Protein AF-A0A3L7WTZ1-F1 (afdb_monomer_lite)

pLDDT: mean 84.87, std 23.99, range [21.38, 98.88]

Secondary structure (DSSP, 8-state):
-------------------------------------------PPPPPPP------PPP----PPPPPPP--------PPPEE-TT-PEE----B-SSTTSPEE-STTEEEEEEEEE-TTEEEEEEETTTTEEEEEETTTEEEEE-TTT--EEEEE-HHHHHTTPEEEEEEE-TTS-EEEEEEEEETTEEEEEEEEEEEES--EEETTEEE--EEEEEEEEEEPPEE--SSTT---EEEEEE-TTSSEEEEEE--SSSSS----TTTTSTT----TTSSEEEEEETT--SEEE-SSHHHHGGGEEEE--S---EEEE-TTS-EEEEE---SSSPPBEEEEE-TT-B--TTTEETTEE-GGG-TT--GGG-TT--TTSHHHHTT-----TTPPPP-SPPPPPPEEEEESS-EEE-TTS-EEEHHHHT--EESB-TT--EEEEEE--TTS-TTTS-BTTBEEEEEEE---SS---S----EEEEEEEEEETTEEEEEEEEEEE--SSEEEEEEETTEEEEEE-STTEEEEEEEE--

Sequence (534 aa):
MRPIHRFVTSALCTASLLAACGSPAPVTSEPTSVPVEIAPTQTVAPAPVEPTAAPTAPAPTATAAPTAPSATTAPTATAAPVSDSTGTVIDTSPRQPVAGGPTLLDSRLALRYVASIPVNSIRIAYDATQKILLMLNMEQGLVRIDPITGIKDIVAAPAEILDGATASGLAVAANGTVYVSGNQTLGTMTKAVIRRGVPSGQATSVNKSYTWATYTWTTVASTVPYPRSDTPFDHLFNGIAISPDQQYIVVNSGSRTDHGEIESQNGTFPDLREIALTSRMFKLPANGTDIVLTNSEEGVAPYVYAKGFRNSYDPVFAPNGILFAGENGPDADLPDELNAIKPGLHYGFPWRFGTTDTPQRDPAYDPSTDGYLNPDFTAVQIGAYANDPSYPAAPTTFVDPISNYGPAAVQYRTIDGVAHDAANEGTSIASFTPHRSPLGLIFADQGFPASWQPSGANLHAFILSWGAAGGSLTDRGQDMLALELTPAGSSYTMTARQLVRGLRNPIDAASIDNRVYVLEFGDNVALWEITFQQ

Radius of gyration: 27.64 Å; chains: 1; bounding box: 82×93×82 Å

Structure (mmCIF, N/CA/C/O backbone):
data_AF-A0A3L7WTZ1-F1
#
_entry.id   AF-A0A3L7WTZ1-F1
#
loop_
_atom_site.group_PDB
_atom_site.id
_atom_site.type_symbol
_atom_site.label_atom_id
_atom_site.label_alt_id
_atom_site.label_comp_id
_atom_site.label_asym_id
_atom_site.label_entity_id
_atom_site.label_seq_id
_atom_site.pdbx_PDB_ins_code
_atom_site.Cartn_x
_atom_site.Cartn_y
_atom_site.Cartn_z
_atom_site.occupancy
_atom_site.B_iso_or_equiv
_atom_site.auth_seq_id
_atom_site.auth_comp_id
_atom_site.auth_asym_id
_atom_site.auth_atom_id
_atom_site.pdbx_PDB_model_num
ATOM 1 N N . MET A 1 1 ? -58.606 20.309 -27.832 1.00 49.44 1 MET A N 1
ATOM 2 C CA . MET A 1 1 ? -57.587 19.346 -28.304 1.00 49.44 1 MET A CA 1
ATOM 3 C C . MET A 1 1 ? -56.845 19.936 -29.492 1.00 49.44 1 MET A C 1
ATOM 5 O O . MET A 1 1 ? -57.370 19.933 -30.597 1.00 49.44 1 MET A O 1
ATOM 9 N N . ARG A 1 2 ? -55.677 20.523 -29.214 1.00 26.20 2 ARG A N 1
ATOM 10 C CA . ARG A 1 2 ? -54.544 20.863 -30.095 1.00 26.20 2 ARG A CA 1
ATOM 11 C C . ARG A 1 2 ? -53.441 21.494 -29.197 1.00 26.20 2 ARG A C 1
ATOM 13 O O . ARG A 1 2 ? -53.746 21.775 -28.038 1.00 26.20 2 ARG A O 1
ATOM 20 N N . PRO A 1 3 ? -52.187 21.584 -29.676 1.00 58.69 3 PRO A N 1
ATOM 21 C CA . PRO A 1 3 ? -50.925 21.474 -28.921 1.00 58.69 3 PRO A CA 1
ATOM 22 C C . PRO A 1 3 ? -50.491 22.807 -28.297 1.00 58.69 3 PRO A C 1
ATOM 24 O O . PRO A 1 3 ? -51.150 23.795 -28.581 1.00 58.69 3 PRO A O 1
ATOM 27 N N . ILE A 1 4 ? -49.380 22.863 -27.538 1.00 28.88 4 ILE A N 1
ATOM 28 C CA . ILE A 1 4 ? -48.593 24.097 -27.299 1.00 28.88 4 ILE A CA 1
ATOM 29 C C . ILE A 1 4 ? -47.170 23.775 -26.785 1.00 28.88 4 ILE A C 1
ATOM 31 O O . ILE A 1 4 ? -46.988 23.048 -25.811 1.00 28.88 4 ILE A O 1
ATOM 35 N N . HIS A 1 5 ? -46.183 24.383 -27.451 1.00 29.86 5 HIS A N 1
ATOM 36 C CA . HIS A 1 5 ? -44.819 24.675 -26.994 1.00 29.86 5 HIS A CA 1
ATOM 37 C C . HIS A 1 5 ? -44.796 25.743 -25.879 1.00 29.86 5 HIS A C 1
ATOM 39 O O . HIS A 1 5 ? -45.534 26.719 -25.946 1.00 29.86 5 HIS A O 1
ATOM 45 N N . ARG A 1 6 ? -43.831 25.670 -24.958 1.00 27.86 6 ARG A N 1
ATOM 46 C CA . ARG A 1 6 ? -43.231 26.814 -24.228 1.00 27.86 6 ARG A CA 1
ATOM 47 C C . ARG A 1 6 ? -41.730 26.487 -24.137 1.00 27.86 6 ARG A C 1
ATOM 49 O O . ARG A 1 6 ? -41.428 25.375 -23.733 1.00 27.86 6 ARG A O 1
ATOM 56 N N . PHE A 1 7 ? -40.723 27.230 -24.603 1.00 25.59 7 PHE A N 1
ATOM 57 C CA . PHE A 1 7 ? -40.464 28.663 -24.779 1.00 25.59 7 PHE A CA 1
ATOM 58 C C . PHE A 1 7 ? -40.492 29.463 -23.462 1.00 25.59 7 PHE A C 1
ATOM 60 O O . PHE A 1 7 ? -41.537 29.553 -22.823 1.00 25.59 7 PHE A O 1
ATOM 67 N N . VAL A 1 8 ? -39.336 30.067 -23.127 1.00 25.64 8 VAL A N 1
ATOM 68 C CA . VAL A 1 8 ? -39.105 31.521 -22.912 1.00 25.64 8 VAL A CA 1
ATOM 69 C C . VAL A 1 8 ? -38.145 31.830 -21.726 1.00 25.64 8 VAL A C 1
ATOM 71 O O . VAL A 1 8 ? -38.417 31.467 -20.587 1.00 25.64 8 VAL A O 1
ATOM 74 N N . THR A 1 9 ? -37.060 32.560 -22.075 1.00 25.80 9 THR A N 1
ATOM 75 C CA . THR A 1 9 ? -36.286 33.626 -21.359 1.00 25.80 9 THR A CA 1
ATOM 76 C C . THR A 1 9 ? -35.389 33.298 -20.157 1.00 25.80 9 THR A C 1
ATOM 78 O O . THR A 1 9 ? -35.811 32.592 -19.257 1.00 25.80 9 THR A O 1
ATOM 81 N N . SER A 1 10 ? -34.109 33.725 -20.104 1.00 23.14 10 SER A N 1
ATOM 82 C CA . SER A 1 10 ? -33.541 35.108 -20.066 1.00 23.14 10 SER A CA 1
ATOM 83 C C . SER A 1 10 ? -34.001 35.869 -18.806 1.00 23.14 10 SER A C 1
ATOM 85 O O . SER A 1 10 ? -35.170 35.784 -18.477 1.00 23.14 10 SER A O 1
ATOM 87 N N . ALA A 1 11 ? -33.254 36.681 -18.063 1.00 23.77 11 ALA A N 1
ATOM 88 C CA . ALA A 1 11 ? -32.082 37.500 -18.323 1.00 23.77 11 ALA A CA 1
ATOM 89 C C . ALA A 1 11 ? -31.725 38.264 -17.018 1.00 23.77 11 ALA A C 1
ATOM 91 O O . ALA A 1 11 ? -32.585 38.450 -16.165 1.00 23.77 11 ALA A O 1
ATOM 92 N N . LEU A 1 12 ? -30.499 38.799 -16.990 1.00 22.42 12 LEU A N 1
ATOM 93 C CA . LEU A 1 12 ? -30.073 40.088 -16.413 1.00 22.42 12 LEU A CA 1
ATOM 94 C C . LEU A 1 12 ? -30.056 40.360 -14.887 1.00 22.42 12 LEU A C 1
ATOM 96 O O . LEU A 1 12 ? -31.075 40.431 -14.215 1.00 22.42 12 LEU A O 1
ATOM 100 N N . CYS A 1 13 ? -28.835 40.711 -14.450 1.00 21.38 13 CYS A N 1
ATOM 101 C CA . CYS A 1 13 ? -28.416 41.945 -13.757 1.00 21.38 13 CYS A CA 1
ATOM 102 C C . CYS A 1 13 ? -29.237 42.508 -12.587 1.00 21.38 13 CYS A C 1
ATOM 104 O O . CYS A 1 13 ? -30.365 42.946 -12.767 1.00 21.38 13 CYS A O 1
ATOM 106 N N . THR A 1 14 ? -28.552 42.771 -11.466 1.00 23.52 14 THR A N 1
ATOM 107 C CA . THR A 1 14 ? -28.169 44.115 -10.935 1.00 23.52 14 THR A CA 1
ATOM 108 C C . THR A 1 14 ? -27.555 43.922 -9.532 1.00 23.52 14 THR A C 1
ATOM 110 O O . THR A 1 14 ? -28.071 43.146 -8.742 1.00 23.52 14 THR A O 1
ATOM 113 N N . ALA A 1 15 ? -26.303 44.321 -9.282 1.00 23.47 15 ALA A N 1
ATOM 114 C CA . ALA A 1 15 ? -25.777 45.659 -8.951 1.00 23.47 15 ALA A CA 1
ATOM 115 C C . ALA A 1 15 ? -25.927 46.058 -7.468 1.00 23.47 15 ALA A C 1
ATOM 117 O O . ALA A 1 15 ? -27.040 46.053 -6.954 1.00 23.47 15 ALA A O 1
ATOM 118 N N . SER A 1 16 ? -24.802 46.447 -6.838 1.00 25.44 16 SER A N 1
ATOM 119 C CA . SER A 1 16 ? -24.596 47.440 -5.747 1.00 25.44 16 SER A CA 1
ATOM 120 C C . SER A 1 16 ? -23.206 47.192 -5.110 1.00 25.44 16 SER A C 1
ATOM 122 O O . SER A 1 16 ? -22.874 46.034 -4.905 1.00 25.44 16 SER A O 1
ATOM 124 N N . LEU A 1 17 ? -22.326 48.138 -4.747 1.00 23.77 17 LEU A N 1
ATOM 125 C CA . LEU A 1 17 ? -22.310 49.607 -4.765 1.00 23.77 17 LEU A CA 1
ATOM 126 C C . LEU A 1 17 ? -20.851 50.109 -4.491 1.00 23.77 17 LEU A C 1
ATOM 128 O O . LEU A 1 17 ? -20.178 49.545 -3.636 1.00 23.77 17 LEU A O 1
ATOM 132 N N . LEU A 1 18 ? -20.422 51.143 -5.241 1.00 23.06 18 LEU A N 1
ATOM 133 C CA . LEU A 1 18 ? -19.559 52.337 -4.975 1.00 23.06 18 LEU A CA 1
ATOM 134 C C . LEU A 1 18 ? -18.528 52.377 -3.802 1.00 23.06 18 LEU A C 1
ATOM 136 O O . LEU A 1 18 ? -18.886 52.050 -2.680 1.00 23.06 18 LEU A O 1
ATOM 140 N N . ALA A 1 19 ? -17.239 52.761 -3.983 1.00 24.11 19 ALA A N 1
ATOM 141 C CA . ALA A 1 19 ? -16.576 54.060 -4.360 1.00 24.11 19 ALA A CA 1
ATOM 142 C C . ALA A 1 19 ? -15.978 54.765 -3.102 1.00 24.11 19 ALA A C 1
ATOM 144 O O . ALA A 1 19 ? -16.549 54.605 -2.035 1.00 24.11 19 ALA A O 1
ATOM 145 N N . ALA A 1 20 ? -14.914 55.587 -3.046 1.00 23.88 20 ALA A N 1
ATOM 146 C CA . ALA A 1 20 ? -13.837 56.130 -3.901 1.00 23.88 20 ALA A CA 1
ATOM 147 C C . ALA A 1 20 ? -12.825 56.867 -2.955 1.00 23.88 20 ALA A C 1
ATOM 149 O O . ALA A 1 20 ? -13.190 57.170 -1.821 1.00 23.88 20 ALA A O 1
ATOM 150 N N . CYS A 1 21 ? -11.539 57.071 -3.297 1.00 22.02 21 CYS A N 1
ATOM 151 C CA . CYS A 1 21 ? -10.862 58.355 -3.655 1.00 22.02 21 CYS A CA 1
ATOM 152 C C . CYS A 1 21 ? -9.386 58.261 -3.159 1.00 22.02 21 CYS A C 1
ATOM 154 O O . CYS A 1 21 ? -9.172 57.662 -2.114 1.00 22.02 21 CYS A O 1
ATOM 156 N N . GLY A 1 22 ? -8.316 58.799 -3.766 1.00 21.67 22 GLY A N 1
ATOM 157 C CA . GLY A 1 22 ? -8.131 59.681 -4.923 1.00 21.67 22 GLY A CA 1
ATOM 158 C C . GLY A 1 22 ? -6.638 59.797 -5.338 1.00 21.67 22 GLY A C 1
ATOM 159 O O . GLY A 1 22 ? -5.746 59.328 -4.637 1.00 21.67 22 GLY A O 1
ATOM 160 N N . SER A 1 23 ? -6.405 60.380 -6.520 1.00 26.86 23 SER A N 1
ATOM 161 C CA . SER A 1 23 ? -5.125 60.637 -7.240 1.00 26.86 23 SER A CA 1
ATOM 162 C C . SER A 1 23 ? -4.415 61.938 -6.736 1.00 26.86 23 SER A C 1
ATOM 164 O O . SER A 1 23 ? -5.012 62.551 -5.848 1.00 26.86 23 SER A O 1
ATOM 166 N N . PRO A 1 24 ? -3.247 62.456 -7.248 1.00 35.03 24 PRO A N 1
ATOM 167 C CA . PRO A 1 24 ? -2.656 62.327 -8.603 1.00 35.03 24 PRO A CA 1
ATOM 168 C C . PRO A 1 24 ? -1.103 62.230 -8.759 1.00 35.03 24 PRO A C 1
ATOM 170 O O . PRO A 1 24 ? -0.344 62.277 -7.799 1.00 35.03 24 PRO A O 1
ATOM 173 N N . ALA A 1 25 ? -0.686 62.057 -10.028 1.00 31.02 25 ALA A N 1
ATOM 174 C CA . ALA A 1 25 ? 0.671 61.937 -10.621 1.00 31.02 25 ALA A CA 1
ATOM 175 C C . ALA A 1 25 ? 1.498 63.267 -10.560 1.00 31.02 25 ALA A C 1
ATOM 177 O O . ALA A 1 25 ? 0.940 64.200 -9.974 1.00 31.02 25 ALA A O 1
ATOM 178 N N . PRO A 1 26 ? 2.725 63.475 -11.157 1.00 38.12 26 PRO A N 1
ATOM 179 C CA . PRO A 1 26 ? 3.095 63.161 -12.567 1.00 38.12 26 PRO A CA 1
ATOM 180 C C . PRO A 1 26 ? 4.617 62.952 -12.927 1.00 38.12 26 PRO A C 1
ATOM 182 O O . PRO A 1 26 ? 5.493 63.011 -12.073 1.00 38.12 26 PRO A O 1
ATOM 185 N N . VAL A 1 27 ? 4.890 62.816 -14.247 1.00 29.25 27 VAL A N 1
ATOM 186 C CA . VAL A 1 27 ? 6.053 63.338 -15.042 1.00 29.25 27 VAL A CA 1
ATOM 187 C C . VAL A 1 27 ? 7.174 62.381 -15.550 1.00 29.25 27 VAL A C 1
ATOM 189 O O . VAL A 1 27 ? 8.124 62.064 -14.850 1.00 29.25 27 VAL A O 1
ATOM 192 N N . THR A 1 28 ? 7.045 62.040 -16.849 1.00 28.52 28 THR A N 1
ATOM 193 C CA . THR A 1 28 ? 7.996 61.991 -18.007 1.00 28.52 28 THR A CA 1
ATOM 194 C C . THR A 1 28 ? 9.423 61.412 -17.921 1.00 28.52 28 THR A C 1
ATOM 196 O O . THR A 1 28 ? 10.258 61.909 -17.174 1.00 28.52 28 THR A O 1
ATOM 199 N N . SER A 1 29 ? 9.800 60.579 -18.906 1.00 29.56 29 SER A N 1
ATOM 200 C CA . SER A 1 29 ? 10.615 60.989 -20.082 1.00 29.56 29 SER A CA 1
ATOM 201 C C . SER A 1 29 ? 10.952 59.806 -21.016 1.00 29.56 29 SER A C 1
ATOM 203 O O . SER A 1 29 ? 11.426 58.768 -20.569 1.00 29.56 29 SER A O 1
ATOM 205 N N . GLU A 1 30 ? 10.715 59.986 -22.320 1.00 30.72 30 GLU A N 1
ATOM 206 C CA . GLU A 1 30 ? 11.383 59.250 -23.411 1.00 30.72 30 GLU A CA 1
ATOM 207 C C . GLU A 1 30 ? 12.696 59.958 -23.797 1.00 30.72 30 GLU A C 1
ATOM 209 O O . GLU A 1 30 ? 12.856 61.153 -23.517 1.00 30.72 30 GLU A O 1
ATOM 214 N N . PRO A 1 31 ? 13.589 59.269 -24.534 1.00 36.66 31 PRO A N 1
ATOM 215 C CA . PRO A 1 31 ? 13.962 59.835 -25.831 1.00 36.66 31 PRO A CA 1
ATOM 216 C C . PRO A 1 31 ? 14.060 58.832 -27.002 1.00 36.66 31 PRO A C 1
ATOM 218 O O . PRO A 1 31 ? 14.420 57.666 -26.872 1.00 36.66 31 PRO A O 1
ATOM 221 N N . THR A 1 32 ? 13.774 59.408 -28.167 1.00 30.03 32 THR A N 1
ATOM 222 C CA . THR A 1 32 ? 13.757 58.958 -29.570 1.00 30.03 32 THR A CA 1
ATOM 223 C C . THR A 1 32 ? 15.116 58.684 -30.238 1.00 30.03 32 THR A C 1
ATOM 225 O O . THR A 1 32 ? 16.094 59.354 -29.913 1.00 30.03 32 THR A O 1
ATOM 228 N N . SER A 1 33 ? 15.114 57.847 -31.296 1.00 30.22 33 SER A N 1
ATOM 229 C CA . SER A 1 33 ? 15.726 58.016 -32.658 1.00 30.22 33 SER A CA 1
ATOM 230 C C . SER A 1 33 ? 16.175 56.653 -33.238 1.00 30.22 33 SER A C 1
ATOM 232 O O . SER A 1 33 ? 16.627 55.820 -32.467 1.00 30.22 33 SER A O 1
ATOM 234 N N . VAL A 1 34 ? 16.139 56.271 -34.526 1.00 30.59 34 VAL A N 1
ATOM 235 C CA . VAL A 1 34 ? 15.710 56.755 -35.867 1.00 30.59 34 VAL A CA 1
ATOM 236 C C . VAL A 1 34 ? 15.689 55.485 -36.777 1.00 30.59 34 VAL A C 1
ATOM 238 O O . VAL A 1 34 ? 16.393 54.525 -36.455 1.00 30.59 34 VAL A O 1
ATOM 241 N N . PRO A 1 35 ? 14.911 55.423 -37.881 1.00 33.34 35 PRO A N 1
ATOM 242 C CA . PRO A 1 35 ? 14.651 54.190 -38.635 1.00 33.34 35 PRO A CA 1
ATOM 243 C C . PRO A 1 35 ? 15.623 53.957 -39.808 1.00 33.34 35 PRO A C 1
ATOM 245 O O . PRO A 1 35 ? 16.173 54.906 -40.365 1.00 33.34 35 PRO A O 1
ATOM 248 N N . VAL A 1 36 ? 15.773 52.696 -40.232 1.00 29.38 36 VAL A N 1
ATOM 249 C CA . VAL A 1 36 ? 16.400 52.323 -41.514 1.00 29.38 36 VAL A CA 1
ATOM 250 C C . VAL A 1 36 ? 15.390 51.543 -42.351 1.00 29.38 36 VAL A C 1
ATOM 252 O O . VAL A 1 36 ? 14.879 50.506 -41.937 1.00 29.38 36 VAL A O 1
ATOM 255 N N . GLU A 1 37 ? 15.111 52.085 -43.531 1.00 28.17 37 GLU A N 1
ATOM 256 C CA . GLU A 1 37 ? 14.232 51.551 -44.565 1.00 28.17 37 GLU A CA 1
ATOM 257 C C . GLU A 1 37 ? 15.069 50.752 -45.578 1.00 28.17 37 GLU A C 1
ATOM 259 O O . GLU A 1 37 ? 16.033 51.274 -46.139 1.00 28.17 37 GLU A O 1
ATOM 264 N N . ILE A 1 38 ? 14.709 49.488 -45.822 1.00 32.66 38 ILE A N 1
ATOM 265 C CA . ILE A 1 38 ? 15.153 48.718 -46.993 1.00 32.66 38 ILE A CA 1
ATOM 266 C C . ILE A 1 38 ? 13.921 48.010 -47.567 1.00 32.66 38 ILE A C 1
ATOM 268 O O . ILE A 1 38 ? 13.288 47.199 -46.892 1.00 32.66 38 ILE A O 1
ATOM 272 N N . ALA A 1 39 ? 13.583 48.329 -48.815 1.00 30.28 39 ALA A N 1
ATOM 273 C CA . ALA A 1 39 ? 12.570 47.651 -49.625 1.00 30.28 39 ALA A CA 1
ATOM 274 C C . ALA A 1 39 ? 13.248 46.676 -50.627 1.00 30.28 39 ALA A C 1
ATOM 276 O O . ALA A 1 39 ? 14.474 46.634 -50.710 1.00 30.28 39 ALA A O 1
ATOM 277 N N . PRO A 1 40 ? 12.499 45.888 -51.415 1.00 33.19 40 PRO A N 1
ATOM 278 C CA . PRO A 1 40 ? 12.043 44.551 -51.061 1.00 33.19 40 PRO A CA 1
ATOM 279 C C . PRO A 1 40 ? 12.667 43.474 -51.970 1.00 33.19 40 PRO A C 1
ATOM 281 O O . PRO A 1 40 ? 12.971 43.729 -53.134 1.00 33.19 40 PRO A O 1
ATOM 284 N N . THR A 1 41 ? 12.755 42.231 -51.490 1.00 29.02 41 THR A N 1
ATOM 285 C CA . THR A 1 41 ? 12.987 41.076 -52.375 1.00 29.02 41 THR A CA 1
ATOM 286 C C . THR A 1 41 ? 11.771 40.168 -52.307 1.00 29.02 41 THR A C 1
ATOM 288 O O . THR A 1 41 ? 11.408 39.684 -51.239 1.00 29.02 41 THR A O 1
ATOM 291 N N . GLN A 1 42 ? 11.110 40.001 -53.451 1.00 29.39 42 GLN A N 1
ATOM 292 C CA . GLN A 1 42 ? 9.999 39.078 -53.625 1.00 29.39 42 GLN A CA 1
ATOM 293 C C . GLN A 1 42 ? 10.518 37.642 -53.563 1.00 29.39 42 GLN A C 1
ATOM 295 O O . GLN A 1 42 ? 11.348 37.245 -54.380 1.00 29.39 42 GLN A O 1
ATOM 300 N N . THR A 1 43 ? 9.961 36.848 -52.658 1.00 29.61 43 THR A N 1
ATOM 301 C CA . THR A 1 43 ? 9.946 35.392 -52.774 1.00 29.61 43 THR A CA 1
ATOM 302 C C . THR A 1 43 ? 8.533 34.883 -52.529 1.00 29.61 43 THR A C 1
ATOM 304 O O . THR A 1 43 ? 7.796 35.352 -51.666 1.00 29.61 43 THR A O 1
ATOM 307 N N . VAL A 1 44 ? 8.157 33.971 -53.414 1.00 33.16 44 VAL A N 1
ATOM 308 C CA . VAL A 1 44 ? 6.838 33.394 -53.656 1.00 33.16 44 VAL A CA 1
ATOM 309 C C . VAL A 1 44 ? 6.261 32.736 -52.399 1.00 33.16 44 VAL A C 1
ATOM 311 O O . VAL A 1 44 ? 6.918 31.916 -51.763 1.00 33.16 44 VAL A O 1
ATOM 314 N N . ALA A 1 45 ? 5.010 33.069 -52.080 1.00 27.05 45 ALA A N 1
ATOM 315 C CA . ALA A 1 45 ? 4.224 32.417 -51.039 1.00 27.05 45 ALA A CA 1
ATOM 316 C C . ALA A 1 45 ? 3.747 31.021 -51.490 1.00 27.05 45 ALA A C 1
ATOM 318 O O . ALA A 1 45 ? 3.192 30.908 -52.587 1.00 27.05 45 ALA A O 1
ATOM 319 N N . PRO A 1 46 ? 3.864 29.971 -50.659 1.00 30.69 46 PRO A N 1
ATOM 320 C CA . PRO A 1 46 ? 2.944 28.849 -50.710 1.00 30.69 46 PRO A CA 1
ATOM 321 C C . PRO A 1 46 ? 1.657 29.187 -49.937 1.00 30.69 46 PRO A C 1
ATOM 323 O O . PRO A 1 46 ? 1.657 29.977 -48.994 1.00 30.69 46 PRO A O 1
ATOM 326 N N . ALA A 1 47 ? 0.551 28.609 -50.400 1.00 33.12 47 ALA A N 1
ATOM 327 C CA . ALA A 1 47 ? -0.813 28.838 -49.932 1.00 33.12 47 ALA A CA 1
ATOM 328 C C . ALA A 1 47 ? -0.998 28.634 -48.411 1.00 33.12 47 ALA A C 1
ATOM 330 O O . ALA A 1 47 ? -0.299 27.809 -47.818 1.00 33.12 47 ALA A O 1
ATOM 331 N N . PRO A 1 48 ? -1.966 29.327 -47.777 1.00 27.27 48 PRO A N 1
ATOM 332 C CA . PRO A 1 48 ? -2.305 29.078 -46.385 1.00 27.27 48 PRO A CA 1
ATOM 333 C C . PRO A 1 48 ? -2.939 27.690 -46.269 1.00 27.27 48 PRO A C 1
ATOM 335 O O . PRO A 1 48 ? -4.004 27.431 -46.825 1.00 27.27 48 PRO A O 1
ATOM 338 N N . VAL A 1 49 ? -2.271 26.795 -45.547 1.00 32.12 49 VAL A N 1
ATOM 339 C CA . VAL A 1 49 ? -2.908 25.596 -45.006 1.00 32.12 49 VAL A CA 1
ATOM 340 C C . VAL A 1 49 ? -3.635 26.046 -43.744 1.00 32.12 49 VAL A C 1
ATOM 342 O O . VAL A 1 49 ? -3.006 26.560 -42.818 1.00 32.12 49 VAL A O 1
ATOM 345 N N . GLU A 1 50 ? -4.962 25.922 -43.740 1.00 30.41 50 GLU A N 1
ATOM 346 C CA . GLU A 1 50 ? -5.770 26.076 -42.530 1.00 30.41 50 GLU A CA 1
ATOM 347 C C . GLU A 1 50 ? -5.187 25.198 -41.413 1.00 30.41 50 GLU A C 1
ATOM 349 O O . GLU A 1 50 ? -4.948 24.009 -41.646 1.00 30.41 50 GLU A O 1
ATOM 354 N N . PRO A 1 51 ? -4.973 25.719 -40.193 1.00 28.92 51 PRO A N 1
ATOM 355 C CA . PRO A 1 51 ? -4.730 24.851 -39.060 1.00 28.92 51 PRO A CA 1
ATOM 356 C C . PRO A 1 51 ? -6.022 24.076 -38.800 1.00 28.92 51 PRO A C 1
ATOM 358 O O . PRO A 1 51 ? -6.995 24.615 -38.270 1.00 28.92 51 PRO A O 1
ATOM 361 N N . THR A 1 52 ? -6.039 22.802 -39.190 1.00 29.78 52 THR A N 1
ATOM 362 C CA . THR A 1 52 ? -7.002 21.827 -38.679 1.00 29.78 52 THR A CA 1
ATOM 363 C C . THR A 1 52 ? -7.001 21.941 -37.162 1.00 29.78 52 THR A C 1
ATOM 365 O O . THR A 1 52 ? -5.955 21.795 -36.529 1.00 29.78 52 THR A O 1
ATOM 368 N N . ALA A 1 53 ? -8.166 22.268 -36.604 1.00 28.14 53 ALA A N 1
ATOM 369 C CA . ALA A 1 53 ? -8.370 22.406 -35.175 1.00 28.14 53 ALA A CA 1
ATOM 370 C C . ALA A 1 53 ? -7.807 21.174 -34.457 1.00 28.14 53 ALA A C 1
ATOM 372 O O . ALA A 1 53 ? -8.281 20.054 -34.656 1.00 28.14 53 ALA A O 1
ATOM 373 N N . ALA A 1 54 ? -6.777 21.394 -33.640 1.00 26.28 54 ALA A N 1
ATOM 374 C CA . ALA A 1 54 ? -6.328 20.406 -32.681 1.00 26.28 54 ALA A CA 1
ATOM 375 C C . ALA A 1 54 ? -7.524 20.053 -31.780 1.00 26.28 54 ALA A C 1
ATOM 377 O O . ALA A 1 54 ? -8.225 20.968 -31.329 1.00 26.28 54 ALA A O 1
ATOM 378 N N . PRO A 1 55 ? -7.795 18.764 -31.521 1.00 27.17 55 PRO A N 1
ATOM 379 C CA . PRO A 1 55 ? -8.806 18.402 -30.548 1.00 27.17 55 PRO A CA 1
ATOM 380 C C . PRO A 1 55 ? -8.380 18.984 -29.198 1.00 27.17 55 PRO A C 1
ATOM 382 O O . PRO A 1 55 ? -7.270 18.756 -28.721 1.00 27.17 55 PRO A O 1
ATOM 385 N N . THR A 1 56 ? -9.260 19.794 -28.618 1.00 26.28 56 THR A N 1
ATOM 386 C CA . THR A 1 56 ? -9.161 20.309 -27.252 1.00 26.28 56 THR A CA 1
ATOM 387 C C . THR A 1 56 ? -8.786 19.182 -26.297 1.00 26.28 56 THR A C 1
ATOM 389 O O . THR A 1 56 ? -9.529 18.208 -26.170 1.00 26.28 56 THR A O 1
ATOM 392 N N . ALA A 1 57 ? -7.636 19.334 -25.640 1.00 24.84 57 ALA A N 1
ATOM 393 C CA . ALA A 1 57 ? -7.187 18.453 -24.575 1.00 24.84 57 ALA A CA 1
ATOM 394 C C . ALA A 1 57 ? -8.258 18.376 -23.466 1.00 24.84 57 ALA A C 1
ATOM 396 O O . ALA A 1 57 ? -8.814 19.417 -23.092 1.00 24.84 57 ALA A O 1
ATOM 397 N N . PRO A 1 58 ? -8.578 17.180 -22.945 1.00 25.38 58 PRO A N 1
ATOM 398 C CA . PRO A 1 58 ? -9.466 17.054 -21.801 1.00 25.38 58 PRO A CA 1
ATOM 399 C C . PRO A 1 58 ? -8.803 17.643 -20.546 1.00 25.38 58 PRO A C 1
ATOM 401 O O . PRO A 1 58 ? -7.580 17.664 -20.411 1.00 25.38 58 PRO A O 1
ATOM 404 N N . ALA A 1 59 ? -9.631 18.155 -19.636 1.00 22.66 59 ALA A N 1
ATOM 405 C CA . ALA A 1 59 ? -9.204 18.697 -18.349 1.00 22.66 59 ALA A CA 1
ATOM 406 C C . ALA A 1 59 ? -8.444 17.641 -17.512 1.00 22.66 59 ALA A C 1
ATOM 408 O O . ALA A 1 59 ? -8.786 16.460 -17.589 1.00 22.66 59 ALA A O 1
ATOM 409 N N . PRO A 1 60 ? -7.452 18.043 -16.693 1.00 23.12 60 PRO A N 1
ATOM 410 C CA . PRO A 1 60 ? -6.637 17.114 -15.918 1.00 23.12 60 PRO A CA 1
ATOM 411 C C . PRO A 1 60 ? -7.478 16.439 -14.827 1.00 23.12 60 PRO A C 1
ATOM 413 O O . PRO A 1 60 ? -7.879 17.067 -13.848 1.00 23.12 60 PRO A O 1
ATOM 416 N N . THR A 1 61 ? -7.749 15.148 -15.001 1.00 24.39 61 THR A N 1
ATOM 417 C CA . THR A 1 61 ? -8.266 14.259 -13.958 1.00 24.39 61 THR A CA 1
ATOM 418 C C . THR A 1 61 ? -7.138 13.870 -13.007 1.00 24.39 61 THR A C 1
ATOM 420 O O . THR A 1 61 ? -6.032 13.553 -13.444 1.00 24.39 61 THR A O 1
ATOM 423 N N . ALA A 1 62 ? -7.425 13.895 -11.703 1.00 27.44 62 ALA A N 1
ATOM 424 C CA . ALA A 1 62 ? -6.582 13.287 -10.679 1.00 27.44 62 ALA A CA 1
ATOM 425 C C . ALA A 1 62 ? -6.219 11.854 -11.095 1.00 27.44 62 ALA A C 1
ATOM 427 O O . ALA A 1 62 ? -7.065 11.161 -11.661 1.00 27.44 62 ALA A O 1
ATOM 428 N N . THR A 1 63 ? -4.972 11.442 -10.846 1.00 32.91 63 THR A N 1
ATOM 429 C CA . THR A 1 63 ? -4.471 10.091 -11.122 1.00 32.91 63 THR A CA 1
ATOM 430 C C . THR A 1 63 ? -5.477 9.080 -10.579 1.00 32.91 63 THR A C 1
ATOM 432 O O . THR A 1 63 ? -5.672 8.971 -9.368 1.00 32.91 63 THR A O 1
ATOM 435 N N . ALA A 1 64 ? -6.211 8.447 -11.491 1.00 26.30 64 ALA A N 1
ATOM 436 C CA . ALA A 1 64 ? -7.300 7.561 -11.147 1.00 26.30 64 ALA A CA 1
ATOM 437 C C . ALA A 1 64 ? -6.709 6.295 -10.532 1.00 26.30 64 ALA A C 1
ATOM 439 O O . ALA A 1 64 ? -5.826 5.668 -11.114 1.00 26.30 64 ALA A O 1
ATOM 440 N N . ALA A 1 65 ? -7.239 5.899 -9.378 1.00 31.61 65 ALA A N 1
ATOM 441 C CA . ALA A 1 65 ? -7.235 4.496 -9.006 1.00 31.61 65 ALA A CA 1
ATOM 442 C C . ALA A 1 65 ? -7.727 3.654 -10.205 1.00 31.61 65 ALA A C 1
ATOM 444 O O . ALA A 1 65 ? -8.652 4.098 -10.901 1.00 31.61 65 ALA A O 1
ATOM 445 N N . PRO A 1 66 ? -7.137 2.474 -10.467 1.00 31.72 66 PRO A N 1
ATOM 446 C CA . PRO A 1 66 ? -7.521 1.639 -11.598 1.00 31.72 66 PRO A CA 1
ATOM 447 C C . PRO A 1 66 ? -9.032 1.376 -11.589 1.00 31.72 66 PRO A C 1
ATOM 449 O O . PRO A 1 66 ? -9.656 1.190 -10.541 1.00 31.72 66 PRO A O 1
ATOM 452 N N . THR A 1 67 ? -9.636 1.408 -12.775 1.00 30.22 67 THR A N 1
ATOM 453 C CA . THR A 1 67 ? -11.076 1.215 -12.963 1.00 30.22 67 THR A CA 1
ATOM 454 C C . THR A 1 67 ? -11.475 -0.176 -12.466 1.00 30.22 67 THR A C 1
ATOM 456 O O . THR A 1 67 ? -10.879 -1.179 -12.850 1.00 30.22 67 THR A O 1
ATOM 459 N N . ALA A 1 68 ? -12.475 -0.238 -11.582 1.00 31.11 68 ALA A N 1
ATOM 460 C CA . ALA A 1 68 ? -12.899 -1.473 -10.926 1.00 31.11 68 ALA A CA 1
ATOM 461 C C . ALA A 1 68 ? -13.402 -2.524 -11.942 1.00 31.11 68 ALA A C 1
ATOM 463 O O . ALA A 1 68 ? -14.334 -2.230 -12.699 1.00 31.11 68 ALA A O 1
ATOM 464 N N . PRO A 1 69 ? -12.862 -3.758 -11.951 1.00 32.69 69 PRO A N 1
ATOM 465 C CA . PRO A 1 69 ? -13.399 -4.829 -12.779 1.00 32.69 69 PRO A CA 1
ATOM 466 C C . PRO A 1 69 ? -14.732 -5.352 -12.222 1.00 32.69 69 PRO A C 1
ATOM 468 O O . PRO A 1 69 ? -15.001 -5.326 -11.018 1.00 32.69 69 PRO A O 1
ATOM 471 N N . SER A 1 70 ? -15.582 -5.850 -13.122 1.00 31.05 70 SER A N 1
ATOM 472 C CA . SER A 1 70 ? -16.858 -6.482 -12.769 1.00 31.05 70 SER A CA 1
ATOM 473 C C . SER A 1 70 ? -16.629 -7.781 -11.989 1.00 31.05 70 SER A C 1
ATOM 475 O O . SER A 1 70 ? -15.797 -8.604 -12.374 1.00 31.05 70 SER A O 1
ATOM 477 N N . ALA A 1 71 ? -17.393 -7.972 -10.909 1.00 28.89 71 ALA A N 1
ATOM 478 C CA . ALA A 1 71 ? -17.316 -9.140 -10.035 1.00 28.89 71 ALA A CA 1
ATOM 479 C C . ALA A 1 71 ? -17.463 -10.444 -10.838 1.00 28.89 71 ALA A C 1
ATOM 481 O O . ALA A 1 71 ? -18.556 -10.796 -11.281 1.00 28.89 71 ALA A O 1
ATOM 482 N N . THR A 1 72 ? -16.358 -11.165 -11.011 1.00 32.59 72 THR A N 1
ATOM 483 C CA . THR A 1 72 ? -16.348 -12.511 -11.586 1.00 32.59 72 THR A CA 1
ATOM 484 C C . THR A 1 72 ? -16.003 -13.486 -10.467 1.00 32.59 72 THR A C 1
ATOM 486 O O . THR A 1 72 ? -15.136 -13.216 -9.640 1.00 32.59 72 THR A O 1
ATOM 489 N N . THR A 1 73 ? -16.738 -14.592 -10.379 1.00 31.94 73 THR A N 1
ATOM 490 C CA . THR A 1 73 ? -16.641 -15.574 -9.291 1.00 31.94 73 THR A CA 1
ATOM 491 C C . THR A 1 73 ? -15.232 -16.159 -9.168 1.00 31.94 73 THR A C 1
ATOM 493 O O . THR A 1 73 ? -14.783 -16.862 -10.071 1.00 31.94 73 THR A O 1
ATOM 496 N N . ALA A 1 74 ? -14.573 -15.893 -8.035 1.00 35.44 74 ALA A N 1
ATOM 497 C CA . ALA A 1 74 ? -13.267 -16.446 -7.681 1.00 35.44 74 ALA A CA 1
ATOM 498 C C . ALA A 1 74 ? -13.295 -17.991 -7.598 1.00 35.44 74 ALA A C 1
ATOM 500 O O . ALA A 1 74 ? -14.308 -18.565 -7.172 1.00 35.44 74 ALA A O 1
ATOM 501 N N . PRO A 1 75 ? -12.201 -18.680 -7.972 1.00 37.00 75 PRO A N 1
ATOM 502 C CA . PRO A 1 75 ? -12.125 -20.134 -7.935 1.00 37.00 75 PRO A CA 1
ATOM 503 C C . PRO A 1 75 ? -12.255 -20.684 -6.508 1.00 37.00 75 PRO A C 1
ATOM 505 O O . PRO A 1 75 ? -11.913 -20.055 -5.508 1.00 37.00 75 PRO A O 1
ATOM 508 N N . THR A 1 76 ? -12.810 -21.891 -6.426 1.00 41.22 76 THR A N 1
ATOM 509 C CA . THR A 1 76 ? -13.121 -22.598 -5.180 1.00 41.22 76 THR A CA 1
ATOM 510 C C . THR A 1 76 ? -11.996 -23.583 -4.880 1.00 41.22 76 THR A C 1
ATOM 512 O O . THR A 1 76 ? -12.122 -24.772 -5.158 1.00 41.22 76 THR A O 1
ATOM 515 N N . ALA A 1 77 ? -10.874 -23.104 -4.341 1.00 41.94 77 ALA A N 1
ATOM 516 C CA . ALA A 1 77 ? -9.914 -24.006 -3.714 1.00 41.94 77 ALA A CA 1
ATOM 517 C C . ALA A 1 77 ? -10.536 -24.484 -2.395 1.00 41.94 77 ALA A C 1
ATOM 519 O O . ALA A 1 77 ? -10.753 -23.702 -1.470 1.00 41.94 77 ALA A O 1
ATOM 520 N N . THR A 1 78 ? -10.909 -25.762 -2.333 1.00 37.03 78 THR A N 1
ATOM 521 C CA . THR A 1 78 ? -11.418 -26.359 -1.094 1.00 37.03 78 THR A CA 1
ATOM 522 C C . THR A 1 78 ? -10.198 -26.578 -0.208 1.00 37.03 78 THR A C 1
ATOM 524 O O . THR A 1 78 ? -9.427 -27.505 -0.446 1.00 37.03 78 THR A O 1
ATOM 527 N N . ALA A 1 79 ? -9.953 -25.658 0.726 1.00 45.09 79 ALA A N 1
ATOM 528 C CA . ALA A 1 79 ? -8.791 -25.721 1.601 1.00 45.09 79 ALA A CA 1
ATOM 529 C C . ALA A 1 79 ? -8.785 -27.038 2.396 1.00 45.09 79 ALA A C 1
ATOM 531 O O . ALA A 1 79 ? -9.832 -27.506 2.852 1.00 45.09 79 ALA A O 1
ATOM 532 N N . ALA A 1 80 ? -7.596 -27.615 2.577 1.00 48.22 80 ALA A N 1
ATOM 533 C CA . ALA A 1 80 ? -7.367 -28.679 3.547 1.00 48.22 80 ALA A CA 1
ATOM 534 C C . ALA A 1 80 ? -7.903 -28.265 4.937 1.00 48.22 80 ALA A C 1
ATOM 536 O O . ALA A 1 80 ? -7.933 -27.067 5.239 1.00 48.22 80 ALA A O 1
ATOM 537 N N . PRO A 1 81 ? -8.329 -29.217 5.790 1.00 54.09 81 PRO A N 1
ATOM 538 C CA . PRO A 1 81 ? -8.795 -28.899 7.136 1.00 54.09 81 PRO A CA 1
ATOM 539 C C . PRO A 1 81 ? -7.709 -28.132 7.894 1.00 54.09 81 PRO A C 1
ATOM 541 O O . PRO A 1 81 ? -6.606 -28.634 8.108 1.00 54.09 81 PRO A O 1
ATOM 544 N N . VAL A 1 82 ? -8.025 -26.899 8.281 1.00 67.50 82 VAL A N 1
ATOM 545 C CA . VAL A 1 82 ? -7.131 -26.052 9.070 1.00 67.50 82 VAL A CA 1
ATOM 546 C C . VAL A 1 82 ? -7.332 -26.446 10.521 1.00 67.50 82 VAL A C 1
ATOM 548 O O . VAL A 1 82 ? -8.467 -26.521 10.981 1.00 67.50 82 VAL A O 1
ATOM 551 N N . SER A 1 83 ? -6.249 -26.726 11.236 1.00 65.62 83 SER A N 1
ATOM 552 C CA . SER A 1 83 ? -6.306 -26.894 12.687 1.00 65.62 83 SER A CA 1
ATOM 553 C C . SER A 1 83 ? -5.705 -25.666 13.350 1.00 65.62 83 SER A C 1
ATOM 555 O O . SER A 1 83 ? -4.736 -25.109 12.838 1.00 65.62 83 SER A O 1
ATOM 557 N N . ASP A 1 84 ? -6.277 -25.223 14.462 1.00 65.06 84 ASP A N 1
ATOM 558 C CA . ASP A 1 84 ? -5.628 -24.201 15.278 1.00 65.06 84 ASP A CA 1
ATOM 559 C C . ASP A 1 84 ? -4.407 -24.774 16.027 1.00 65.06 84 ASP A C 1
ATOM 561 O O . ASP A 1 84 ? -4.089 -25.966 15.947 1.00 65.06 84 ASP A O 1
ATOM 565 N N . SER A 1 85 ? -3.731 -23.929 16.807 1.00 58.69 85 SER A N 1
ATOM 566 C CA . SER A 1 85 ? -2.576 -24.320 17.627 1.00 58.69 85 SER A CA 1
ATOM 567 C C . SER A 1 85 ? -2.888 -25.375 18.701 1.00 58.69 85 SER A C 1
ATOM 569 O O . SER A 1 85 ? -1.964 -25.913 19.312 1.00 58.69 85 SER A O 1
ATOM 571 N N . THR A 1 86 ? -4.166 -25.701 18.923 1.00 62.69 86 THR A N 1
ATOM 572 C CA . THR A 1 86 ? -4.634 -26.750 19.842 1.00 62.69 86 THR A CA 1
ATOM 573 C C . THR A 1 86 ? -5.003 -28.054 19.127 1.00 62.69 86 THR A C 1
ATOM 575 O O . THR A 1 86 ? -5.327 -29.042 19.786 1.00 62.69 86 THR A O 1
ATOM 578 N N . GLY A 1 87 ? -4.924 -28.088 17.792 1.00 68.62 87 GLY A N 1
ATOM 579 C CA . GLY A 1 87 ? -5.341 -29.226 16.974 1.00 68.62 87 GLY A CA 1
ATOM 580 C C . GLY A 1 87 ? -6.848 -29.272 16.703 1.00 68.62 87 GLY A C 1
ATOM 581 O O . GLY A 1 87 ? -7.347 -30.285 16.213 1.00 68.62 87 GLY A O 1
ATOM 582 N N . THR A 1 88 ? -7.587 -28.203 17.019 1.00 75.38 88 THR A N 1
ATOM 583 C CA . THR A 1 88 ? -9.027 -28.120 16.759 1.00 75.38 88 THR A CA 1
ATOM 584 C C . THR A 1 88 ? -9.260 -27.820 15.288 1.00 75.38 88 THR A C 1
ATOM 586 O O . THR A 1 88 ? -8.776 -26.812 14.776 1.00 75.38 88 THR A O 1
ATOM 589 N N . VAL A 1 89 ? -10.028 -28.679 14.613 1.00 82.06 89 VAL A N 1
ATOM 590 C CA . VAL A 1 89 ? -10.413 -28.477 13.212 1.00 82.06 89 VAL A CA 1
ATOM 591 C C . VAL A 1 89 ? -11.327 -27.259 13.105 1.00 82.06 89 VAL A C 1
ATOM 593 O O . VAL A 1 89 ? -12.398 -27.211 13.708 1.00 82.06 89 VAL A O 1
ATOM 596 N N . ILE A 1 90 ? -10.897 -26.288 12.313 1.00 85.81 90 ILE A N 1
ATOM 597 C CA . ILE A 1 90 ? -11.622 -25.066 11.992 1.00 85.81 90 ILE A CA 1
ATOM 598 C C . ILE A 1 90 ? -12.520 -25.351 10.790 1.00 85.81 90 ILE A C 1
ATOM 600 O O . ILE A 1 90 ? -12.061 -25.867 9.768 1.00 85.81 90 ILE A O 1
ATOM 604 N N . ASP A 1 91 ? -13.800 -24.993 10.894 1.00 89.75 91 ASP A N 1
ATOM 605 C CA . ASP A 1 91 ? -14.714 -25.073 9.758 1.00 89.75 91 ASP A CA 1
ATOM 606 C C . ASP A 1 91 ? -14.429 -23.919 8.787 1.00 89.75 91 ASP A C 1
ATOM 608 O O . ASP A 1 91 ? -14.586 -22.739 9.114 1.00 89.75 91 ASP A O 1
ATOM 612 N N . THR A 1 92 ? -13.986 -24.283 7.585 1.00 91.31 92 THR A N 1
ATOM 613 C CA . THR A 1 92 ? -13.653 -23.362 6.494 1.00 91.31 92 THR A CA 1
ATOM 614 C C . THR A 1 92 ? -14.750 -23.265 5.434 1.00 91.31 92 THR A C 1
ATOM 616 O O . THR A 1 92 ? -14.549 -22.675 4.369 1.00 91.31 92 THR A O 1
ATOM 619 N N . SER A 1 93 ? -15.932 -23.825 5.712 1.00 92.38 93 SER A N 1
ATOM 620 C CA . SER A 1 93 ? -17.077 -23.755 4.810 1.00 92.38 93 SER A CA 1
ATOM 621 C C . SER A 1 93 ? -17.473 -22.294 4.547 1.00 92.38 93 SER A C 1
ATOM 623 O O . SER A 1 93 ? -17.560 -21.502 5.491 1.00 92.38 93 SER A O 1
ATOM 625 N N . PRO A 1 94 ? -17.760 -21.913 3.288 1.00 95.81 94 PRO A N 1
ATOM 626 C CA . PRO A 1 94 ? -18.177 -20.555 2.957 1.00 95.81 94 PRO A CA 1
ATOM 627 C C . PRO A 1 94 ? -19.456 -20.124 3.684 1.00 95.81 94 PRO A C 1
ATOM 629 O O . PRO A 1 94 ? -20.481 -20.804 3.615 1.00 95.81 94 PRO A O 1
ATOM 632 N N . ARG A 1 95 ? -19.427 -18.952 4.331 1.00 96.94 95 ARG A N 1
ATOM 633 C CA . ARG A 1 95 ? -20.585 -18.353 5.018 1.00 96.94 95 ARG A CA 1
ATOM 634 C C . ARG A 1 95 ? -20.740 -16.883 4.643 1.00 96.94 95 ARG A C 1
ATOM 636 O O . ARG A 1 95 ? -19.765 -16.143 4.655 1.00 96.94 95 ARG A O 1
ATOM 643 N N . GLN A 1 96 ? -21.967 -16.428 4.399 1.00 96.81 96 GLN A N 1
ATOM 644 C CA . GLN A 1 96 ? -22.293 -15.005 4.211 1.00 96.81 96 GLN A CA 1
ATOM 645 C C . GLN A 1 96 ? -23.285 -14.547 5.291 1.00 96.81 96 GLN A C 1
ATOM 647 O O . GLN A 1 96 ? -24.494 -14.603 5.073 1.00 96.81 96 GLN A O 1
ATOM 652 N N . PRO A 1 97 ? -22.805 -14.117 6.477 1.00 96.44 97 PRO A N 1
ATOM 653 C CA . PRO A 1 97 ? -23.684 -13.693 7.572 1.00 96.44 97 PRO A CA 1
ATOM 654 C C . PRO A 1 97 ? -24.513 -12.443 7.251 1.00 96.44 97 PRO A C 1
ATOM 656 O O . PRO A 1 97 ? -25.575 -12.240 7.834 1.00 96.44 97 PRO A O 1
ATOM 659 N N . VAL A 1 98 ? -24.031 -11.607 6.326 1.00 97.25 98 VAL A N 1
ATOM 660 C CA . VAL A 1 98 ? -24.734 -10.425 5.818 1.00 97.25 98 VAL A CA 1
ATOM 661 C C . VAL A 1 98 ? -25.076 -10.669 4.351 1.00 97.25 98 VAL A C 1
ATOM 663 O O . VAL A 1 98 ? -24.187 -10.916 3.537 1.00 97.25 98 VAL A O 1
ATOM 666 N N . ALA A 1 99 ? -26.363 -10.600 4.006 1.00 95.44 99 ALA A N 1
ATOM 667 C CA . ALA A 1 99 ? -26.827 -10.820 2.639 1.00 95.44 99 ALA A CA 1
ATOM 668 C C . ALA A 1 99 ? -26.191 -9.810 1.668 1.00 95.44 99 ALA A C 1
ATOM 670 O O . ALA A 1 99 ? -26.253 -8.603 1.894 1.00 95.44 99 ALA A O 1
ATOM 671 N N . GLY A 1 100 ? -25.575 -10.310 0.592 1.00 92.19 100 GLY A N 1
ATOM 672 C CA . GLY A 1 100 ? -24.865 -9.484 -0.393 1.00 92.19 100 GLY A CA 1
ATOM 673 C C . GLY A 1 100 ? -23.522 -8.914 0.082 1.00 92.19 100 GLY A C 1
ATOM 674 O O . GLY A 1 100 ? -22.895 -8.171 -0.671 1.00 92.19 100 GLY A O 1
ATOM 675 N N . GLY A 1 101 ? -23.091 -9.249 1.303 1.00 95.62 101 GLY A N 1
ATOM 676 C CA . GLY A 1 101 ? -21.778 -8.907 1.841 1.00 95.62 101 GLY A CA 1
ATOM 677 C C . GLY A 1 101 ? -20.696 -9.946 1.512 1.00 95.62 101 GLY A C 1
ATOM 678 O O . GLY A 1 101 ? -20.959 -10.942 0.823 1.00 95.62 101 GLY A O 1
ATOM 679 N N . PRO A 1 102 ? -19.472 -9.736 2.022 1.00 97.75 102 PRO A N 1
ATOM 680 C CA . PRO A 1 102 ? -18.362 -10.654 1.812 1.00 97.75 102 PRO A CA 1
ATOM 681 C C . PRO A 1 102 ? -18.613 -12.035 2.435 1.00 97.75 102 PRO A C 1
ATOM 683 O O . PRO A 1 102 ? -19.401 -12.211 3.369 1.00 97.75 102 PRO A O 1
ATOM 686 N N . THR A 1 103 ? -17.924 -13.036 1.892 1.00 98.44 103 THR A N 1
ATOM 687 C CA . THR A 1 103 ? -17.983 -14.430 2.345 1.00 98.44 103 THR A CA 1
ATOM 688 C C . THR A 1 103 ? -16.844 -14.716 3.313 1.00 98.44 103 THR A C 1
ATOM 690 O O . THR A 1 103 ? -15.685 -14.536 2.955 1.00 98.44 103 THR A O 1
ATOM 693 N N . LEU A 1 104 ? -17.162 -15.215 4.505 1.00 98.38 104 LEU A N 1
ATOM 694 C CA . LEU A 1 104 ? -16.203 -15.705 5.494 1.00 98.38 104 LEU A CA 1
ATOM 695 C C . LEU A 1 104 ? -15.853 -17.175 5.226 1.00 98.38 104 LEU A C 1
ATOM 697 O O . LEU A 1 104 ? -16.740 -17.966 4.899 1.00 98.38 104 LEU A O 1
ATOM 701 N N . LEU A 1 105 ? -14.582 -17.528 5.416 1.00 96.62 105 LEU A N 1
ATOM 702 C CA . LEU A 1 105 ? -14.015 -18.869 5.203 1.00 96.62 105 LEU A CA 1
ATOM 703 C C . LEU A 1 105 ? -13.370 -19.448 6.474 1.00 96.62 105 LEU A C 1
ATOM 705 O O . LEU A 1 105 ? -12.552 -20.360 6.412 1.00 96.62 105 LEU A O 1
ATOM 709 N N . ASP A 1 106 ? -13.692 -18.886 7.634 1.00 95.00 106 ASP A N 1
ATOM 710 C CA . ASP A 1 106 ? -13.222 -19.362 8.933 1.00 95.00 106 ASP A CA 1
ATOM 711 C C . ASP A 1 106 ? -14.354 -19.196 9.945 1.00 95.00 106 ASP A C 1
ATOM 713 O O . ASP A 1 106 ? -14.918 -18.106 10.087 1.00 95.00 106 ASP A O 1
ATOM 717 N N . SER A 1 107 ? -14.750 -20.281 10.609 1.00 94.31 107 SER A N 1
ATOM 718 C CA . SER A 1 107 ? -15.864 -20.305 11.562 1.00 94.31 107 SER A CA 1
ATOM 719 C C . SER A 1 107 ? -15.670 -19.391 12.770 1.00 94.31 107 SER A C 1
ATOM 721 O O . SER A 1 107 ? -16.660 -19.003 13.383 1.00 94.31 107 SER A O 1
ATOM 723 N N . ARG A 1 108 ? -14.430 -18.994 13.076 1.00 95.12 108 ARG A N 1
ATOM 724 C CA . ARG A 1 108 ? -14.092 -18.085 14.184 1.00 95.12 108 ARG A CA 1
ATOM 725 C C . ARG A 1 108 ? -14.243 -16.610 13.811 1.00 95.12 108 ARG A C 1
ATOM 727 O O . ARG A 1 108 ? -13.871 -15.735 14.587 1.00 95.12 108 ARG A O 1
ATOM 734 N N . LEU A 1 109 ? -14.760 -16.310 12.621 1.00 97.94 109 LEU A N 1
ATOM 735 C CA . LEU A 1 109 ? -15.022 -14.946 12.174 1.00 97.94 109 LEU A CA 1
ATOM 736 C C . LEU A 1 109 ? -16.518 -14.630 12.207 1.00 97.94 109 LEU A C 1
ATOM 738 O O . LEU A 1 109 ? -17.359 -15.414 11.741 1.00 97.94 109 LEU A O 1
ATOM 742 N N . ALA A 1 110 ? -16.827 -13.425 12.678 1.00 98.25 110 ALA A N 1
ATOM 743 C CA . ALA A 1 110 ? -18.123 -12.777 12.514 1.00 98.25 110 ALA A CA 1
ATOM 744 C C . ALA A 1 110 ? -17.988 -11.515 11.656 1.00 98.25 110 ALA A C 1
ATOM 746 O O . ALA A 1 110 ? -16.939 -10.877 11.643 1.00 98.25 110 ALA A O 1
ATOM 747 N N . LEU A 1 111 ? -19.063 -11.159 10.954 1.00 98.56 111 LEU A N 1
ATOM 748 C CA . LEU A 1 111 ? -19.115 -10.016 10.047 1.00 98.56 111 LEU A CA 1
ATOM 749 C C . LEU A 1 111 ? -20.238 -9.070 10.461 1.00 98.56 111 LEU A C 1
ATOM 751 O O . LEU A 1 111 ? -21.363 -9.511 10.708 1.00 98.56 111 LEU A O 1
ATOM 755 N N . ARG A 1 112 ? -19.949 -7.771 10.451 1.00 98.25 112 ARG A N 1
ATOM 756 C CA . ARG A 1 112 ? -20.930 -6.707 10.646 1.00 98.25 112 ARG A CA 1
ATOM 757 C C . ARG A 1 112 ? -20.744 -5.619 9.594 1.00 98.25 112 ARG A C 1
ATOM 759 O O . ARG A 1 112 ? -19.634 -5.163 9.339 1.00 98.25 112 ARG A O 1
ATOM 766 N N . TYR A 1 113 ? -21.853 -5.177 9.010 1.00 98.38 113 TYR A N 1
ATOM 767 C CA . TYR A 1 113 ? -21.890 -3.940 8.236 1.00 98.38 113 TYR A CA 1
ATOM 768 C C . TYR A 1 113 ? -21.820 -2.751 9.199 1.00 98.38 113 TYR A C 1
ATOM 770 O O . TYR A 1 113 ? -22.691 -2.617 10.063 1.00 98.38 113 TYR A O 1
ATOM 778 N N . VAL A 1 114 ? -20.794 -1.909 9.075 1.00 98.31 114 VAL A N 1
ATOM 779 C CA . VAL A 1 114 ? -20.646 -0.717 9.921 1.00 98.31 114 VAL A CA 1
ATOM 780 C C . VAL A 1 114 ? -21.391 0.446 9.290 1.00 98.31 114 VAL A C 1
ATOM 782 O O . VAL A 1 114 ? -22.287 1.016 9.908 1.00 98.31 114 VAL A O 1
ATOM 785 N N . ALA A 1 115 ? -21.035 0.793 8.052 1.00 97.81 115 ALA A N 1
ATOM 786 C CA . ALA A 1 115 ? -21.690 1.860 7.313 1.00 97.81 115 ALA A CA 1
ATOM 787 C C . ALA A 1 115 ? -21.338 1.841 5.822 1.00 97.81 115 ALA A C 1
ATOM 789 O O . ALA A 1 115 ? -20.347 1.242 5.418 1.00 97.81 115 ALA A O 1
ATOM 790 N N . SER A 1 116 ? -22.096 2.590 5.022 1.00 97.38 116 SER A N 1
ATOM 791 C CA . SER A 1 116 ? -21.711 2.921 3.651 1.00 97.38 116 SER A CA 1
ATOM 792 C C . SER A 1 116 ? -20.590 3.948 3.673 1.00 97.38 116 SER A C 1
ATOM 794 O O . SER A 1 116 ? -20.535 4.793 4.581 1.00 97.38 116 SER A O 1
ATOM 796 N N . ILE A 1 117 ? -19.731 3.900 2.663 1.00 96.75 117 ILE A N 1
ATOM 797 C CA . ILE A 1 117 ? -18.563 4.767 2.556 1.00 96.75 117 ILE A CA 1
ATOM 798 C C . ILE A 1 117 ? -18.675 5.660 1.311 1.00 96.75 117 ILE A C 1
ATOM 800 O O . ILE A 1 117 ? -19.115 5.184 0.264 1.00 96.75 117 ILE A O 1
ATOM 804 N N . PRO A 1 118 ? -18.337 6.960 1.413 1.00 95.31 118 PRO A N 1
ATOM 805 C CA . PRO A 1 118 ? -18.261 7.844 0.256 1.00 95.31 118 PRO A CA 1
ATOM 806 C C . PRO A 1 118 ? -17.206 7.377 -0.748 1.00 95.31 118 PRO A C 1
ATOM 808 O O . PRO A 1 118 ? -16.148 6.878 -0.355 1.00 95.31 118 PRO A O 1
ATOM 811 N N . VAL A 1 119 ? -17.457 7.630 -2.031 1.00 95.44 119 VAL A N 1
ATOM 812 C CA . VAL A 1 119 ? -16.461 7.469 -3.100 1.00 95.44 119 VAL A CA 1
ATOM 813 C C . VAL A 1 119 ? -15.171 8.209 -2.754 1.00 95.44 119 VAL A C 1
ATOM 815 O O . VAL A 1 119 ? -15.200 9.191 -2.009 1.00 95.44 119 VAL A O 1
ATOM 818 N N . ASN A 1 120 ? -14.041 7.755 -3.293 1.00 95.88 120 ASN A N 1
ATOM 819 C CA . ASN A 1 120 ? -12.732 8.375 -3.063 1.00 95.88 120 ASN A CA 1
ATOM 820 C C . ASN A 1 120 ? -12.237 8.328 -1.600 1.00 95.88 120 ASN A C 1
ATOM 822 O O . ASN A 1 120 ? -11.395 9.136 -1.203 1.00 95.88 120 ASN A O 1
ATOM 826 N N . SER A 1 121 ? -12.732 7.380 -0.798 1.00 97.69 121 SER A N 1
ATOM 827 C CA . SER A 1 121 ? -12.193 7.070 0.533 1.00 97.69 121 SER A CA 1
ATOM 828 C C . SER A 1 121 ? -11.042 6.081 0.398 1.00 97.69 121 SER A C 1
ATOM 830 O O . SER A 1 121 ? -11.232 5.001 -0.149 1.00 97.69 121 SER A O 1
ATOM 832 N N . ILE A 1 122 ? -9.854 6.467 0.859 1.00 96.69 122 ILE A N 1
ATOM 833 C CA . ILE A 1 122 ? -8.600 5.802 0.478 1.00 96.69 122 ILE A CA 1
ATOM 834 C C . ILE A 1 122 ? -7.799 5.246 1.649 1.00 96.69 122 ILE A C 1
ATOM 836 O O . ILE A 1 122 ? -6.994 4.351 1.429 1.00 96.69 122 ILE A O 1
ATOM 840 N N . ARG A 1 123 ? -7.995 5.765 2.871 1.00 98.06 123 ARG A N 1
ATOM 841 C CA . ARG A 1 123 ? -7.286 5.295 4.071 1.00 98.06 123 ARG A CA 1
ATOM 842 C C . ARG A 1 123 ? -8.172 5.209 5.287 1.00 98.06 123 ARG A C 1
ATOM 844 O O . ARG A 1 123 ? -9.094 6.016 5.414 1.00 98.06 123 ARG A O 1
ATOM 851 N N . ILE A 1 124 ? -7.829 4.317 6.208 1.00 98.44 124 ILE A N 1
ATOM 852 C CA . ILE A 1 124 ? -8.426 4.231 7.532 1.00 98.44 124 ILE A CA 1
ATOM 853 C C . ILE A 1 124 ? -7.366 3.976 8.607 1.00 98.44 124 ILE A C 1
ATOM 855 O O . ILE A 1 124 ? -6.466 3.170 8.445 1.00 98.44 124 ILE A O 1
ATOM 859 N N . ALA A 1 125 ? -7.484 4.657 9.742 1.00 98.06 125 ALA A N 1
ATOM 860 C CA . ALA A 1 125 ? -6.621 4.447 10.898 1.00 98.06 125 ALA A CA 1
ATOM 861 C C . ALA A 1 125 ? -7.419 4.604 12.194 1.00 98.06 125 ALA A C 1
ATOM 863 O O . ALA A 1 125 ? -8.418 5.321 12.237 1.00 98.06 125 ALA A O 1
ATOM 864 N N . TYR A 1 126 ? -6.982 3.954 13.269 1.00 97.50 126 TYR A N 1
ATOM 865 C CA . TYR A 1 126 ? -7.613 4.093 14.579 1.00 97.50 126 TYR A CA 1
ATOM 866 C C . TYR A 1 126 ? -6.912 5.166 15.421 1.00 97.50 126 TYR A C 1
ATOM 868 O O . TYR A 1 126 ? -5.704 5.100 15.642 1.00 97.50 126 TYR A O 1
ATOM 876 N N . ASP A 1 127 ? -7.674 6.136 15.932 1.00 96.00 127 ASP A N 1
ATOM 877 C CA . ASP A 1 127 ? -7.204 7.065 16.962 1.00 96.00 127 ASP A CA 1
ATOM 878 C C . ASP A 1 127 ? -7.662 6.574 18.340 1.00 96.00 127 ASP A C 1
ATOM 880 O O . ASP A 1 127 ? -8.799 6.798 18.771 1.00 96.00 127 ASP A O 1
ATOM 884 N N . ALA A 1 128 ? -6.744 5.926 19.058 1.00 93.31 128 ALA A N 1
ATOM 885 C CA . ALA A 1 128 ? -6.997 5.379 20.388 1.00 93.31 128 ALA A CA 1
ATOM 886 C C . ALA A 1 128 ? -7.291 6.448 21.456 1.00 93.31 128 ALA A C 1
ATOM 888 O O . ALA A 1 128 ? -7.931 6.141 22.465 1.00 93.31 128 ALA A O 1
ATOM 889 N N . THR A 1 129 ? -6.861 7.699 21.253 1.00 91.12 129 THR A N 1
ATOM 890 C CA . THR A 1 129 ? -7.089 8.788 22.219 1.00 91.12 129 THR A CA 1
ATOM 891 C C . THR A 1 129 ? -8.542 9.251 22.216 1.00 91.12 129 THR A C 1
ATOM 893 O O . THR A 1 129 ? -9.089 9.612 23.259 1.00 91.12 129 THR A O 1
ATOM 896 N N . GLN A 1 130 ? -9.181 9.184 21.048 1.00 89.38 130 GLN A N 1
ATOM 897 C CA . GLN A 1 130 ? -10.565 9.593 20.830 1.00 89.38 130 GLN A CA 1
ATOM 898 C C . GLN A 1 130 ? -11.517 8.398 20.656 1.00 89.38 130 GLN A C 1
ATOM 900 O O . GLN A 1 130 ? -12.731 8.580 20.708 1.00 89.38 130 GLN A O 1
ATOM 905 N N . LYS A 1 131 ? -10.981 7.177 20.512 1.00 92.12 131 LYS A N 1
ATOM 906 C CA . LYS A 1 131 ? -11.721 5.927 20.264 1.00 92.12 131 LYS A CA 1
ATOM 907 C C . LYS A 1 131 ? -12.592 5.991 19.007 1.00 92.12 131 LYS A C 1
ATOM 909 O O . LYS A 1 131 ? -13.739 5.546 19.009 1.00 92.12 131 LYS A O 1
ATOM 914 N N . ILE A 1 132 ? -12.029 6.548 17.941 1.00 93.88 132 ILE A N 1
ATOM 915 C CA . ILE A 1 132 ? -12.677 6.703 16.635 1.00 93.88 132 ILE A CA 1
ATOM 916 C C . ILE A 1 132 ? -11.811 6.100 15.535 1.00 93.88 132 ILE A C 1
ATOM 918 O O . ILE A 1 132 ? -10.589 6.015 15.660 1.00 93.88 132 ILE A O 1
ATOM 922 N N . LEU A 1 133 ? -12.447 5.745 14.425 1.00 98.12 133 LEU A N 1
ATOM 923 C CA . LEU A 1 133 ? -11.745 5.533 13.167 1.00 98.12 133 LEU A CA 1
ATOM 924 C C . LEU A 1 133 ? -11.623 6.880 12.452 1.00 98.12 133 LEU A C 1
ATOM 926 O O . LEU A 1 133 ? -12.576 7.654 12.397 1.00 98.12 133 LEU A O 1
ATOM 930 N N . LEU A 1 134 ? -10.454 7.162 11.902 1.00 98.00 134 LEU A N 1
ATOM 931 C CA . LEU A 1 134 ? -10.214 8.263 10.986 1.00 98.00 134 LEU A CA 1
ATOM 932 C C . LEU A 1 134 ? -10.121 7.691 9.580 1.00 98.00 134 LEU A C 1
ATOM 934 O O . LEU A 1 134 ? -9.317 6.803 9.330 1.00 98.00 134 LEU A O 1
ATOM 938 N N . MET A 1 135 ? -10.938 8.209 8.677 1.00 98.31 135 MET A N 1
ATOM 939 C CA . MET A 1 135 ? -10.947 7.873 7.265 1.00 98.31 135 MET A CA 1
ATOM 940 C C . MET A 1 135 ? -10.459 9.077 6.464 1.00 98.31 135 MET A C 1
ATOM 942 O O . MET A 1 135 ? -10.945 10.194 6.654 1.00 98.31 135 MET A O 1
ATOM 946 N N . LEU A 1 136 ? -9.514 8.858 5.557 1.00 98.19 136 LEU A N 1
ATOM 947 C CA . LEU A 1 136 ? -9.058 9.876 4.617 1.00 98.19 136 LEU A CA 1
ATOM 948 C C . LEU A 1 136 ? -9.827 9.733 3.304 1.00 98.19 136 LEU A C 1
ATOM 950 O O . LEU A 1 136 ? -9.831 8.668 2.688 1.00 98.19 136 LEU A O 1
ATOM 954 N N . ASN A 1 137 ? -10.457 10.818 2.876 1.00 97.38 137 ASN A N 1
ATOM 955 C CA . ASN A 1 137 ? -11.204 10.916 1.635 1.00 97.38 137 ASN A CA 1
ATOM 956 C C . ASN A 1 137 ? -10.634 12.049 0.774 1.00 97.38 137 ASN A C 1
ATOM 958 O O . ASN A 1 137 ? -10.368 13.141 1.278 1.00 97.38 137 ASN A O 1
ATOM 962 N N . MET A 1 138 ? -10.454 11.805 -0.525 1.00 94.50 138 MET A N 1
ATOM 963 C CA . MET A 1 138 ? -9.803 12.774 -1.415 1.00 94.50 138 MET A CA 1
ATOM 964 C C . MET A 1 138 ? -10.637 14.048 -1.642 1.00 94.50 138 MET A C 1
ATOM 966 O O . MET A 1 138 ? -10.069 15.095 -1.937 1.00 94.50 138 MET A O 1
ATOM 970 N N . GLU A 1 139 ? -11.959 13.990 -1.461 1.00 93.75 139 GLU A N 1
ATOM 971 C CA . GLU A 1 139 ? -12.875 15.125 -1.661 1.00 93.75 139 GLU A CA 1
ATOM 972 C C . GLU A 1 139 ? -13.357 15.744 -0.343 1.00 93.75 139 GLU A C 1
ATOM 974 O O . GLU A 1 139 ? -13.476 16.962 -0.222 1.00 93.75 139 GLU A O 1
ATOM 979 N N . GLN A 1 140 ? -13.637 14.911 0.660 1.00 95.44 140 GLN A N 1
ATOM 980 C CA . GLN A 1 140 ? -14.176 15.337 1.956 1.00 95.44 140 GLN A CA 1
ATOM 981 C C . GLN A 1 140 ? -13.082 15.652 2.982 1.00 95.44 140 GLN A C 1
ATOM 983 O O . GLN A 1 140 ? -13.352 16.329 3.972 1.00 95.44 140 GLN A O 1
ATOM 988 N N . GLY A 1 141 ? -11.848 15.201 2.744 1.00 96.31 141 GLY A N 1
ATOM 989 C CA . GLY A 1 141 ? -10.718 15.381 3.647 1.00 96.31 141 GLY A CA 1
ATOM 990 C C . GLY A 1 141 ? -10.683 14.307 4.728 1.00 96.31 141 GLY A C 1
ATOM 991 O O . GLY A 1 141 ? -10.870 13.124 4.453 1.00 96.31 141 GLY A O 1
ATOM 992 N N . LEU A 1 142 ? -10.408 14.705 5.966 1.00 97.31 142 LEU A N 1
ATOM 993 C CA . LEU A 1 142 ? -10.350 13.789 7.099 1.00 97.31 142 LEU A CA 1
ATOM 994 C C . LEU A 1 142 ? -11.751 13.650 7.694 1.00 97.31 142 LEU A C 1
ATOM 996 O O . LEU A 1 142 ? -12.378 14.645 8.052 1.00 97.31 142 LEU A O 1
ATOM 1000 N N . VAL A 1 143 ? -12.234 12.422 7.824 1.00 96.69 143 VAL A N 1
ATOM 1001 C CA . VAL A 1 143 ? -13.570 12.093 8.328 1.00 96.69 143 VAL A CA 1
ATOM 1002 C C . VAL A 1 143 ? -13.413 11.180 9.535 1.00 96.69 143 VAL A C 1
ATOM 1004 O O . VAL A 1 143 ? -12.713 10.177 9.464 1.00 96.69 143 VAL A O 1
ATOM 1007 N N . ARG A 1 144 ? -14.063 11.494 10.654 1.00 94.56 144 ARG A N 1
ATOM 1008 C CA . ARG A 1 144 ? -14.152 10.561 11.786 1.00 94.56 144 ARG A CA 1
ATOM 1009 C C . ARG A 1 144 ? -15.343 9.642 11.599 1.00 94.56 144 ARG A C 1
ATOM 1011 O O . ARG A 1 144 ? -16.376 10.077 11.097 1.00 94.56 144 ARG A O 1
ATOM 1018 N N . ILE A 1 145 ? -15.206 8.404 12.047 1.00 96.44 145 ILE A N 1
ATOM 1019 C CA . ILE A 1 145 ? -16.254 7.395 12.055 1.00 96.44 145 ILE A CA 1
ATOM 1020 C C . ILE A 1 145 ? -16.321 6.804 13.460 1.00 96.44 145 ILE A C 1
ATOM 1022 O O . ILE A 1 145 ? -15.316 6.325 13.991 1.00 96.44 145 ILE A O 1
ATOM 1026 N N . ASP A 1 146 ? -17.508 6.824 14.061 1.00 94.75 146 ASP A N 1
ATOM 1027 C CA . ASP A 1 146 ? -17.770 6.044 15.267 1.00 94.75 146 ASP A CA 1
ATOM 1028 C C . ASP A 1 146 ? -17.775 4.551 14.885 1.00 94.75 146 ASP A C 1
ATOM 1030 O O . ASP A 1 146 ? -18.645 4.127 14.114 1.00 94.75 146 ASP A O 1
ATOM 1034 N N . PRO A 1 147 ? -16.839 3.737 15.405 1.00 95.50 147 PRO A N 1
ATOM 1035 C CA . PRO A 1 147 ? -16.740 2.327 15.042 1.00 95.50 147 PRO A CA 1
ATOM 1036 C C . PRO A 1 147 ? -17.996 1.524 15.409 1.00 95.50 147 PRO A C 1
ATOM 1038 O O . PRO A 1 147 ? -18.306 0.529 14.754 1.00 95.50 147 PRO A O 1
ATOM 1041 N N . ILE A 1 148 ? -18.754 1.947 16.425 1.00 93.31 148 ILE A N 1
ATOM 1042 C CA . ILE A 1 148 ? -19.959 1.254 16.883 1.00 93.31 148 ILE A CA 1
ATOM 1043 C C . ILE A 1 148 ? -21.155 1.619 16.008 1.00 93.31 148 ILE A C 1
ATOM 1045 O O . ILE A 1 148 ? -21.834 0.731 15.489 1.00 93.31 148 ILE A O 1
ATOM 1049 N N . THR A 1 149 ? -21.421 2.916 15.845 1.00 93.44 149 THR A N 1
ATOM 1050 C CA . THR A 1 149 ? -22.651 3.399 15.194 1.00 93.44 149 THR A CA 1
ATOM 1051 C C . THR A 1 149 ? -22.506 3.640 13.693 1.00 93.44 149 THR A C 1
ATOM 1053 O O . THR A 1 149 ? -23.517 3.729 12.998 1.00 93.44 149 THR A O 1
ATOM 1056 N N . GLY A 1 150 ? -21.279 3.765 13.180 1.00 95.31 150 GLY A N 1
ATOM 1057 C CA . GLY A 1 150 ? -21.006 4.098 11.782 1.00 95.31 150 GLY A CA 1
ATOM 1058 C C . GLY A 1 150 ? -21.302 5.557 11.404 1.00 95.31 150 GLY A C 1
ATOM 1059 O O . GLY A 1 150 ? -21.214 5.908 10.217 1.00 95.31 150 GLY A O 1
ATOM 1060 N N . ILE A 1 151 ? -21.657 6.395 12.390 1.00 93.69 151 ILE A N 1
ATOM 1061 C CA . ILE A 1 151 ? -21.866 7.841 12.232 1.00 93.69 151 ILE A CA 1
ATOM 1062 C C . ILE A 1 151 ? -20.552 8.490 11.807 1.00 93.69 151 ILE A C 1
ATOM 1064 O O . ILE A 1 151 ? -19.487 8.113 12.296 1.00 93.69 151 ILE A O 1
ATOM 1068 N N . LYS A 1 152 ? -20.643 9.455 10.886 1.00 93.94 152 LYS A N 1
ATOM 1069 C CA . LYS A 1 152 ? -19.493 10.135 10.292 1.00 93.94 152 LYS A CA 1
ATOM 1070 C C . LYS A 1 152 ? -19.600 11.635 10.472 1.00 93.94 152 LYS A C 1
ATOM 1072 O O . LYS A 1 152 ? -20.663 12.188 10.208 1.00 93.94 152 LYS A O 1
ATOM 1077 N N . ASP A 1 153 ? -18.478 12.267 10.790 1.00 91.69 153 ASP A N 1
ATOM 1078 C CA . ASP A 1 153 ? -18.347 13.723 10.803 1.00 91.69 153 ASP A CA 1
ATOM 1079 C C . ASP A 1 153 ? -17.063 14.141 10.081 1.00 91.69 153 ASP A C 1
ATOM 1081 O O . ASP A 1 153 ? -16.007 13.527 10.252 1.00 91.69 153 ASP A O 1
ATOM 1085 N N . ILE A 1 154 ? -17.129 15.211 9.292 1.00 92.88 154 ILE A N 1
ATOM 1086 C CA . ILE A 1 154 ? -15.930 15.798 8.686 1.00 92.88 154 ILE A CA 1
ATOM 1087 C C . ILE A 1 154 ? -15.109 16.474 9.792 1.00 92.88 154 ILE A C 1
ATOM 1089 O O . ILE A 1 154 ? -15.624 17.263 10.582 1.00 92.88 154 ILE A O 1
ATOM 1093 N N . VAL A 1 155 ? -13.826 16.130 9.855 1.00 91.88 155 VAL A N 1
ATOM 1094 C CA . VAL A 1 155 ? -12.842 16.642 10.816 1.00 91.88 155 VAL A CA 1
ATOM 1095 C C . VAL A 1 155 ? -12.114 17.859 10.253 1.00 91.88 155 VAL A C 1
ATOM 1097 O O . VAL A 1 155 ? -11.930 18.836 10.973 1.00 91.88 155 VAL A O 1
ATOM 1100 N N . ALA A 1 156 ? -11.665 17.769 9.000 1.00 94.62 156 ALA A N 1
ATOM 1101 C CA . ALA A 1 156 ? -10.910 18.809 8.308 1.00 94.62 156 ALA A CA 1
ATOM 1102 C C . ALA A 1 156 ? -11.075 18.641 6.794 1.00 94.62 156 ALA A C 1
ATOM 1104 O O . ALA A 1 156 ? -10.970 17.521 6.289 1.00 94.62 156 ALA A O 1
ATOM 1105 N N . ALA A 1 157 ? -11.304 19.738 6.072 1.00 95.44 157 ALA A N 1
ATOM 1106 C CA . ALA A 1 157 ? -11.420 19.717 4.613 1.00 95.44 157 ALA A CA 1
ATOM 1107 C C . ALA A 1 157 ? -10.050 19.482 3.935 1.00 95.44 157 ALA A C 1
ATOM 1109 O O . ALA A 1 157 ? -9.020 19.837 4.514 1.00 95.44 157 ALA A O 1
ATOM 1110 N N . PRO A 1 158 ? -9.985 18.972 2.685 1.00 95.75 158 PRO A N 1
ATOM 1111 C CA . PRO A 1 158 ? -8.710 18.691 2.012 1.00 95.75 158 PRO A CA 1
ATOM 1112 C C . PRO A 1 158 ? -7.750 19.888 1.960 1.00 95.75 158 PRO A C 1
ATOM 1114 O O . PRO A 1 158 ? -6.554 19.738 2.207 1.00 95.75 158 PRO A O 1
ATOM 1117 N N . ALA A 1 159 ? -8.278 21.088 1.696 1.00 94.75 159 ALA A N 1
ATOM 1118 C CA . ALA A 1 159 ? -7.485 22.315 1.623 1.00 94.75 159 ALA A CA 1
ATOM 1119 C C . ALA A 1 159 ? -6.826 22.681 2.965 1.00 94.75 159 ALA A C 1
ATOM 1121 O O . ALA A 1 159 ? -5.704 23.176 2.979 1.00 94.75 159 ALA A O 1
ATOM 1122 N N . GLU A 1 160 ? -7.476 22.386 4.095 1.00 94.38 160 GLU A N 1
ATOM 1123 C CA . GLU A 1 160 ? -6.908 22.621 5.430 1.00 94.38 160 GLU A CA 1
ATOM 1124 C C . GLU A 1 160 ? -5.731 21.673 5.709 1.00 94.38 160 GLU A C 1
ATOM 1126 O O . GLU A 1 160 ? -4.709 22.065 6.283 1.00 94.38 160 GLU A O 1
ATOM 1131 N N . ILE A 1 161 ? -5.865 20.420 5.265 1.00 96.31 161 ILE A N 1
ATOM 1132 C CA . ILE A 1 161 ? -4.880 19.364 5.495 1.00 96.31 161 ILE A CA 1
ATOM 1133 C C . ILE A 1 161 ? -3.647 19.596 4.624 1.00 96.31 161 ILE A C 1
ATOM 1135 O O . ILE A 1 161 ? -2.541 19.637 5.159 1.00 96.31 161 ILE A O 1
ATOM 1139 N N . LEU A 1 162 ? -3.835 19.754 3.309 1.00 94.69 162 LEU A N 1
ATOM 1140 C CA . LEU A 1 162 ? -2.798 19.585 2.281 1.00 94.69 162 LEU A CA 1
ATOM 1141 C C . LEU A 1 162 ? -2.610 20.780 1.331 1.00 94.69 162 LEU A C 1
ATOM 1143 O O . LEU A 1 162 ? -1.753 20.698 0.455 1.00 94.69 162 LEU A O 1
ATOM 1147 N N . ASP A 1 163 ? -3.370 21.868 1.492 1.00 88.75 163 ASP A N 1
ATOM 1148 C CA . ASP A 1 163 ? -3.219 23.116 0.719 1.00 88.75 163 ASP A CA 1
ATOM 1149 C C . ASP A 1 163 ? -3.139 22.899 -0.811 1.00 88.75 163 ASP A C 1
ATOM 1151 O O . ASP A 1 163 ? -2.211 23.327 -1.497 1.00 88.75 163 ASP A O 1
ATOM 1155 N N . GLY A 1 164 ? -4.106 22.149 -1.353 1.00 87.69 164 GLY A N 1
ATOM 1156 C CA . GLY A 1 164 ? -4.238 21.896 -2.794 1.00 87.69 164 GLY A CA 1
ATOM 1157 C C . GLY A 1 164 ? -3.538 20.636 -3.321 1.00 87.69 164 GLY A C 1
ATOM 1158 O O . GLY A 1 164 ? -3.664 20.339 -4.508 1.00 87.69 164 GLY A O 1
ATOM 1159 N N . ALA A 1 165 ? -2.837 19.873 -2.477 1.00 96.12 165 ALA A N 1
ATOM 1160 C CA . ALA A 1 165 ? -2.363 18.533 -2.831 1.00 96.12 165 ALA A CA 1
ATOM 1161 C C . ALA A 1 165 ? -3.459 17.462 -2.642 1.00 96.12 165 ALA A C 1
ATOM 1163 O O . ALA A 1 165 ? -4.308 17.568 -1.757 1.00 96.12 165 ALA A O 1
ATOM 1164 N N . THR A 1 166 ? -3.420 16.408 -3.462 1.00 96.44 166 THR A N 1
ATOM 1165 C CA . THR A 1 166 ? -4.311 15.239 -3.348 1.00 96.44 166 THR A CA 1
ATOM 1166 C C . THR A 1 166 ? -3.756 14.269 -2.315 1.00 96.44 166 THR A C 1
ATOM 1168 O O . THR A 1 166 ? -2.575 13.924 -2.367 1.00 96.44 166 THR A O 1
ATOM 1171 N N . ALA A 1 167 ? -4.589 13.847 -1.367 1.00 96.19 167 ALA A N 1
ATOM 1172 C CA . ALA A 1 167 ? -4.184 12.985 -0.261 1.00 96.19 167 ALA A CA 1
ATOM 1173 C C . ALA A 1 167 ? -3.908 11.539 -0.714 1.00 96.19 167 ALA A C 1
ATOM 1175 O O . ALA A 1 167 ? -4.490 11.082 -1.692 1.00 96.19 167 ALA A O 1
ATOM 1176 N N . SER A 1 168 ? -3.026 10.826 -0.006 1.00 96.25 168 SER A N 1
ATOM 1177 C CA . SER A 1 168 ? -2.581 9.474 -0.404 1.00 96.25 168 SER A CA 1
ATOM 1178 C C . SER A 1 168 ? -2.225 8.544 0.763 1.00 96.25 168 SER A C 1
ATOM 1180 O O . SER A 1 168 ? -2.485 7.346 0.694 1.00 96.25 168 SER A O 1
ATOM 1182 N N . GLY A 1 169 ? -1.669 9.062 1.860 1.00 97.19 169 GLY A N 1
ATOM 1183 C CA . GLY A 1 169 ? -1.314 8.271 3.042 1.00 97.19 169 GLY A CA 1
ATOM 1184 C C . GLY A 1 169 ? -1.866 8.873 4.329 1.00 97.19 169 GLY A C 1
ATOM 1185 O O . GLY A 1 169 ? -2.047 10.087 4.422 1.00 97.19 169 GLY A O 1
ATOM 1186 N N . LEU A 1 170 ? -2.121 8.017 5.319 1.00 98.44 170 LEU A N 1
ATOM 1187 C CA . LEU A 1 170 ? -2.613 8.380 6.646 1.00 98.44 170 LEU A CA 1
ATOM 1188 C C . LEU A 1 170 ? -1.879 7.562 7.713 1.00 98.44 170 LEU A C 1
ATOM 1190 O O . LEU A 1 170 ? -1.814 6.345 7.611 1.00 98.44 170 LEU A O 1
ATOM 1194 N N . ALA A 1 171 ? -1.390 8.219 8.762 1.00 98.31 171 ALA A N 1
ATOM 1195 C CA . ALA A 1 171 ? -0.920 7.559 9.978 1.00 98.31 171 ALA A CA 1
ATOM 1196 C C . ALA A 1 171 ? -1.379 8.330 11.215 1.00 98.31 171 ALA A C 1
ATOM 1198 O O . ALA A 1 171 ? -1.535 9.552 11.174 1.00 98.31 171 ALA A O 1
ATOM 1199 N N . VAL A 1 172 ? -1.559 7.625 12.332 1.00 98.12 172 VAL A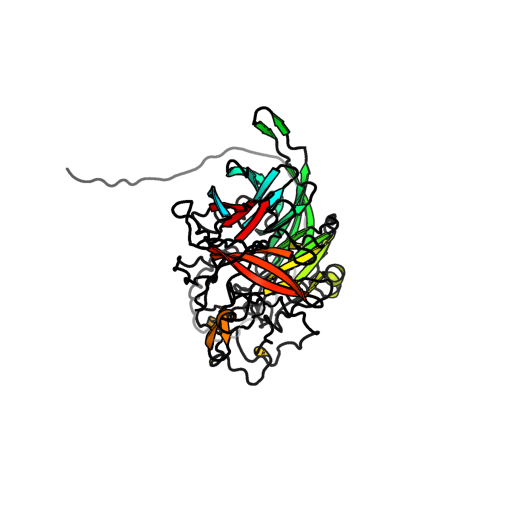 N 1
ATOM 1200 C CA . VAL A 1 172 ? -1.975 8.217 13.608 1.00 98.12 172 VAL A CA 1
ATOM 1201 C C . VAL A 1 172 ? -0.988 7.806 14.693 1.00 98.12 172 VAL A C 1
ATOM 1203 O O . VAL A 1 172 ? -0.757 6.624 14.926 1.00 98.12 172 VAL A O 1
ATOM 1206 N N . ALA A 1 173 ? -0.384 8.794 15.345 1.00 98.12 173 ALA A N 1
ATOM 1207 C CA . ALA A 1 173 ? 0.503 8.589 16.481 1.00 98.12 173 ALA A CA 1
ATOM 1208 C C . ALA A 1 173 ? -0.281 8.284 17.762 1.00 98.12 173 ALA A C 1
ATOM 1210 O O . ALA A 1 173 ? -1.449 8.644 17.908 1.00 98.12 173 ALA A O 1
ATOM 1211 N N . ALA A 1 174 ? 0.406 7.718 18.755 1.00 96.50 174 ALA A N 1
ATOM 1212 C CA . ALA A 1 174 ? -0.196 7.337 20.037 1.00 96.50 174 ALA A CA 1
ATOM 1213 C C . ALA A 1 174 ? -0.835 8.509 20.815 1.00 96.50 174 ALA A C 1
ATOM 1215 O O . ALA A 1 174 ? -1.692 8.296 21.668 1.00 96.50 174 ALA A O 1
ATOM 1216 N N . ASN A 1 175 ? -0.424 9.750 20.533 1.00 94.94 175 ASN A N 1
ATOM 1217 C CA . ASN A 1 175 ? -0.985 10.965 21.131 1.00 94.94 175 ASN A CA 1
ATOM 1218 C C . ASN A 1 175 ? -2.122 11.599 20.299 1.00 94.94 175 ASN A C 1
ATOM 1220 O O . ASN A 1 175 ? -2.494 12.740 20.569 1.00 94.94 175 ASN A O 1
ATOM 1224 N N . GLY A 1 176 ? -2.628 10.905 19.276 1.00 95.81 176 GLY A N 1
ATOM 1225 C CA . GLY A 1 176 ? -3.684 11.389 18.381 1.00 95.81 176 G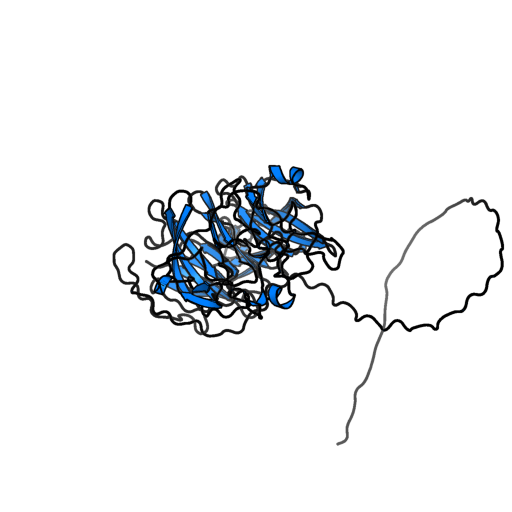LY A CA 1
ATOM 1226 C C . GLY A 1 176 ? -3.194 12.334 17.279 1.00 95.81 176 GLY A C 1
ATOM 1227 O O . GLY A 1 176 ? -4.005 12.850 16.512 1.00 95.81 176 GLY A O 1
ATOM 1228 N N . THR A 1 177 ? -1.883 12.586 17.174 1.00 97.81 177 THR A N 1
ATOM 1229 C CA . THR A 1 177 ? -1.318 13.357 16.054 1.00 97.81 177 THR A CA 1
ATOM 1230 C C . THR A 1 177 ? -1.516 12.593 14.752 1.00 97.81 177 THR A C 1
ATOM 1232 O O . THR A 1 177 ? -1.127 11.432 14.645 1.00 97.81 177 THR A O 1
ATOM 1235 N N . VAL A 1 178 ? -2.084 13.262 13.754 1.00 98.19 178 VAL A N 1
ATOM 1236 C CA . VAL A 1 178 ? -2.358 12.694 12.434 1.00 98.19 178 VAL A CA 1
ATOM 1237 C C . VAL A 1 178 ? -1.277 13.137 11.460 1.00 98.19 178 VAL A C 1
ATOM 1239 O O . VAL A 1 178 ? -0.942 14.319 11.404 1.00 98.19 178 VAL A O 1
ATOM 1242 N N . TYR A 1 179 ? -0.765 12.210 10.661 1.00 98.75 179 TYR A N 1
ATOM 1243 C CA . TYR A 1 179 ? 0.136 12.489 9.551 1.00 98.75 179 TYR A CA 1
ATOM 1244 C C . TYR A 1 179 ? -0.540 12.145 8.231 1.00 98.75 179 TYR A C 1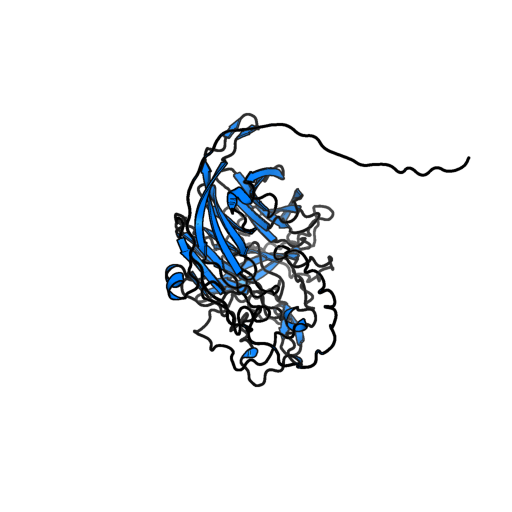
ATOM 1246 O O . TYR A 1 179 ? -1.152 11.086 8.108 1.00 98.75 179 TYR A O 1
ATOM 1254 N N . VAL A 1 180 ? -0.416 13.038 7.251 1.00 98.62 180 VAL A N 1
ATOM 1255 C CA . VAL A 1 180 ? -0.979 12.865 5.910 1.00 98.62 180 VAL A CA 1
ATOM 1256 C C . VAL A 1 180 ? 0.082 13.187 4.867 1.00 98.62 180 VAL A C 1
ATOM 1258 O O . VAL A 1 180 ? 0.735 14.228 4.948 1.00 98.62 180 VAL A O 1
ATOM 1261 N N . SER A 1 181 ? 0.239 12.315 3.878 1.00 98.25 181 SER A N 1
ATOM 1262 C CA . SER A 1 181 ? 1.020 12.573 2.666 1.00 98.25 181 SER A CA 1
ATOM 1263 C C . SER A 1 181 ? 0.087 12.893 1.498 1.00 98.25 181 SER A C 1
ATOM 1265 O O . SER A 1 181 ? -1.017 12.347 1.377 1.00 98.25 181 SER A O 1
ATOM 1267 N N . GLY A 1 182 ? 0.529 13.775 0.608 1.00 97.94 182 GLY A N 1
ATOM 1268 C CA . GLY A 1 182 ? -0.198 14.083 -0.613 1.00 97.94 182 GLY A CA 1
ATOM 1269 C C . GLY A 1 182 ? 0.683 14.659 -1.707 1.00 97.94 182 GLY A C 1
ATOM 1270 O O . GLY A 1 182 ? 1.818 15.068 -1.462 1.00 97.94 182 GLY A O 1
ATOM 1271 N N . ASN A 1 183 ? 0.135 14.700 -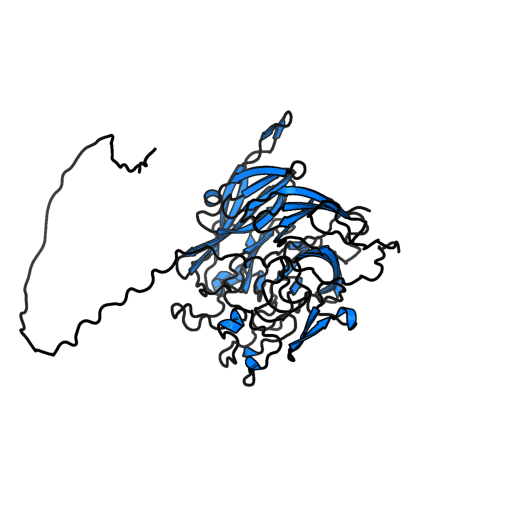2.918 1.00 98.06 183 ASN A N 1
ATOM 1272 C CA . ASN A 1 183 ? 0.837 15.117 -4.126 1.00 98.06 183 ASN A CA 1
ATOM 1273 C C . ASN A 1 183 ? 0.074 16.232 -4.836 1.00 98.06 183 ASN A C 1
ATOM 1275 O O . ASN A 1 183 ? -1.121 16.119 -5.114 1.00 98.06 183 ASN A O 1
ATOM 1279 N N . GLN A 1 184 ? 0.771 17.317 -5.142 1.00 97.31 184 GLN A N 1
ATOM 1280 C CA . GLN A 1 184 ? 0.263 18.413 -5.948 1.00 97.31 184 GLN A CA 1
ATOM 1281 C C . GLN A 1 184 ? 0.749 18.239 -7.384 1.00 97.31 184 GLN A C 1
ATOM 1283 O O . GLN A 1 184 ? 1.952 18.208 -7.627 1.00 97.31 184 GLN A O 1
ATOM 1288 N N . THR A 1 185 ? -0.177 18.170 -8.340 1.00 95.06 185 THR A N 1
ATOM 1289 C CA . THR A 1 185 ? 0.177 18.182 -9.765 1.00 95.06 185 THR A CA 1
ATOM 1290 C C . THR A 1 185 ? 0.480 19.612 -10.209 1.00 95.06 185 THR A C 1
ATOM 1292 O O . THR A 1 185 ? -0.321 20.519 -9.990 1.00 95.06 185 THR A O 1
ATOM 1295 N N . LEU A 1 186 ? 1.636 19.809 -10.839 1.00 95.25 186 LEU A N 1
ATOM 1296 C CA . LEU A 1 186 ? 2.163 21.094 -11.298 1.00 95.25 186 LEU A CA 1
ATOM 1297 C C . LEU A 1 186 ? 2.508 20.989 -12.788 1.00 95.25 186 LEU A C 1
ATOM 1299 O O . LEU A 1 186 ? 3.676 20.920 -13.173 1.00 95.25 186 LEU A O 1
ATOM 1303 N N . GLY A 1 187 ? 1.472 20.920 -13.627 1.00 93.62 187 GLY A N 1
ATOM 1304 C CA . GLY A 1 187 ? 1.626 20.617 -15.050 1.00 93.62 187 GLY A CA 1
ATOM 1305 C C . GLY A 1 187 ? 2.260 19.240 -15.239 1.00 93.62 187 GLY A C 1
ATOM 1306 O O . GLY A 1 187 ? 1.715 18.235 -14.793 1.00 93.62 187 GLY A O 1
ATOM 1307 N N . THR A 1 188 ? 3.434 19.217 -15.856 1.00 95.12 188 THR A N 1
ATOM 1308 C CA . THR A 1 188 ? 4.243 18.021 -16.114 1.00 95.12 188 THR A CA 1
ATOM 1309 C C . THR A 1 188 ? 5.032 17.505 -14.909 1.00 95.12 188 THR A C 1
ATOM 1311 O O . THR A 1 188 ? 5.700 16.472 -14.989 1.00 95.12 188 THR A O 1
ATOM 1314 N N . MET A 1 189 ? 4.986 18.227 -13.793 1.00 97.00 189 MET A N 1
ATOM 1315 C CA . MET A 1 189 ? 5.684 17.895 -12.559 1.00 97.00 189 MET A CA 1
ATOM 1316 C C . MET A 1 189 ? 4.697 17.577 -11.437 1.00 97.00 189 MET A C 1
ATOM 1318 O O . MET A 1 189 ? 3.491 17.808 -11.530 1.00 97.00 189 MET A O 1
ATOM 1322 N N . THR A 1 190 ? 5.230 17.074 -10.336 1.00 97.81 190 THR A N 1
ATOM 1323 C CA . THR A 1 190 ? 4.520 16.868 -9.079 1.00 97.81 190 THR A CA 1
ATOM 1324 C C . THR A 1 190 ? 5.340 17.420 -7.919 1.00 97.81 190 THR A C 1
ATOM 1326 O O . THR A 1 190 ? 6.557 17.577 -8.014 1.00 97.81 190 THR A O 1
ATOM 1329 N N . LYS A 1 191 ? 4.676 17.733 -6.812 1.00 98.25 191 LYS A N 1
ATOM 1330 C CA . LYS A 1 191 ? 5.303 18.110 -5.550 1.00 98.25 191 LYS A CA 1
ATOM 1331 C C . LYS A 1 191 ? 4.628 17.351 -4.418 1.00 98.25 191 LYS A C 1
ATOM 1333 O O . LYS A 1 191 ? 3.423 17.493 -4.224 1.00 98.25 191 LYS A O 1
ATOM 1338 N N . ALA A 1 192 ? 5.400 16.595 -3.645 1.00 98.44 192 ALA A N 1
ATOM 1339 C CA . ALA A 1 192 ? 4.870 15.926 -2.467 1.00 98.44 192 ALA A CA 1
ATOM 1340 C C . ALA A 1 192 ? 4.884 16.859 -1.249 1.00 98.44 192 ALA A C 1
ATOM 1342 O O . ALA A 1 192 ? 5.790 17.684 -1.082 1.00 98.44 192 ALA A O 1
ATOM 1343 N N . VAL A 1 193 ? 3.879 16.713 -0.389 1.00 98.44 193 VAL A N 1
ATOM 1344 C CA . VAL A 1 193 ? 3.736 17.437 0.876 1.00 98.44 193 VAL A CA 1
ATOM 1345 C C . VAL A 1 193 ? 3.344 16.447 1.967 1.00 98.44 193 VAL A C 1
ATOM 1347 O O . VAL A 1 193 ? 2.425 15.648 1.799 1.00 98.44 193 VAL A O 1
ATOM 1350 N N . ILE A 1 194 ? 4.049 16.509 3.094 1.00 98.69 194 ILE A N 1
ATOM 1351 C CA . ILE A 1 194 ? 3.792 15.711 4.285 1.00 98.69 194 ILE A CA 1
ATOM 1352 C C . ILE A 1 194 ? 3.373 16.664 5.397 1.00 98.69 194 ILE A C 1
ATOM 1354 O O . ILE A 1 194 ? 4.105 17.585 5.778 1.00 98.69 194 ILE A O 1
ATOM 1358 N N . ARG A 1 195 ? 2.172 16.444 5.917 1.00 98.44 195 ARG A N 1
ATOM 1359 C CA . ARG A 1 195 ? 1.487 17.326 6.856 1.00 98.44 195 ARG A CA 1
ATOM 1360 C C . ARG A 1 195 ? 1.230 16.596 8.157 1.00 98.44 195 ARG A C 1
ATOM 1362 O O . ARG A 1 195 ? 1.006 15.389 8.173 1.00 98.44 195 ARG A O 1
ATOM 1369 N N . ARG A 1 196 ? 1.246 17.351 9.248 1.00 98.19 196 ARG A N 1
ATOM 1370 C CA . ARG A 1 196 ? 0.961 16.872 10.594 1.00 98.19 196 ARG A CA 1
ATOM 1371 C C . ARG A 1 196 ? -0.131 17.722 11.218 1.00 98.19 196 ARG A C 1
ATOM 1373 O O . ARG A 1 196 ? 0.062 18.926 11.395 1.00 98.19 196 ARG A O 1
ATOM 1380 N N . GLY A 1 197 ? -1.234 17.081 11.574 1.00 97.44 197 GLY A N 1
ATOM 1381 C CA . GLY A 1 197 ? -2.320 17.635 12.365 1.00 97.44 197 GLY A CA 1
ATOM 1382 C C . GLY A 1 197 ? -2.115 17.274 13.828 1.00 97.44 197 GLY A C 1
ATOM 1383 O O . GLY A 1 197 ? -2.245 16.110 14.202 1.00 97.44 197 GLY A O 1
ATOM 1384 N N . VAL A 1 198 ? -1.815 18.260 14.669 1.00 96.19 198 VAL A N 1
ATOM 1385 C CA . VAL A 1 198 ? -1.751 18.064 16.125 1.00 96.19 198 VAL A CA 1
ATOM 1386 C C . VAL A 1 198 ? -3.135 18.344 16.712 1.00 96.19 198 VAL A C 1
ATOM 1388 O O . VAL A 1 198 ? -3.678 19.419 16.434 1.00 96.19 198 VAL A O 1
ATOM 1391 N N . PRO A 1 199 ? -3.723 17.422 17.496 1.00 92.50 199 PRO A N 1
ATOM 1392 C CA . PRO A 1 199 ? -5.033 17.644 18.089 1.00 92.50 199 PRO A CA 1
ATOM 1393 C C . PRO A 1 199 ? -4.996 18.821 19.075 1.00 92.50 199 PRO A C 1
ATOM 1395 O O . PRO A 1 199 ? -4.113 18.920 19.928 1.00 92.50 199 PRO A O 1
ATOM 1398 N N . SER A 1 200 ? -5.973 19.717 18.966 1.00 84.56 200 SER A N 1
ATOM 1399 C CA . SER A 1 200 ? -6.215 20.837 19.872 1.00 84.56 200 SER A CA 1
ATOM 1400 C C . SER A 1 200 ? -7.529 20.636 20.626 1.00 84.56 200 SER A C 1
ATOM 1402 O O . SER A 1 200 ? -8.593 20.488 20.022 1.00 84.56 200 SER A O 1
ATOM 1404 N N . GLY A 1 201 ? -7.448 20.659 21.960 1.00 73.00 201 GLY A N 1
ATOM 1405 C CA . GLY A 1 201 ? -8.552 20.313 22.862 1.00 73.00 201 GLY A CA 1
ATOM 1406 C C . GLY A 1 201 ? -8.594 18.819 23.207 1.00 73.00 201 GLY A C 1
ATOM 1407 O O . GLY A 1 201 ? -7.948 18.000 22.561 1.00 73.00 201 GLY A O 1
ATOM 1408 N N . GLN A 1 202 ? -9.336 18.459 24.257 1.00 67.56 202 GLN A N 1
ATOM 1409 C CA . GLN A 1 202 ? -9.624 17.059 24.585 1.00 67.56 202 GLN A CA 1
ATOM 1410 C C . GLN A 1 202 ? -11.027 16.695 24.119 1.00 67.56 202 GLN A C 1
ATOM 1412 O O . GLN A 1 202 ? -11.969 17.468 24.318 1.00 67.56 202 GLN A O 1
ATOM 1417 N N . ALA A 1 203 ? -11.170 15.495 23.555 1.00 68.06 203 ALA A N 1
ATOM 1418 C CA . ALA A 1 203 ? -12.487 14.950 23.296 1.00 68.06 203 ALA A CA 1
ATOM 1419 C C . ALA A 1 203 ? -13.234 14.760 24.627 1.00 68.06 203 ALA A C 1
ATOM 1421 O O . ALA A 1 203 ? -12.702 14.187 25.580 1.00 68.06 203 ALA A O 1
ATOM 1422 N N . THR A 1 204 ? -14.467 15.249 24.707 1.00 68.00 204 THR A N 1
ATOM 1423 C CA . THR A 1 204 ? -15.334 15.076 25.876 1.00 68.00 204 THR A CA 1
ATOM 1424 C C . THR A 1 204 ? -16.662 14.493 25.435 1.00 68.00 204 THR A C 1
ATOM 1426 O O . THR A 1 204 ? -17.164 14.800 24.356 1.00 68.00 204 THR A O 1
ATOM 1429 N N . SER A 1 205 ? -17.240 13.640 26.278 1.00 63.19 205 SER A N 1
ATOM 1430 C CA . SER A 1 205 ? -18.604 13.159 26.090 1.00 63.19 205 SER A CA 1
ATOM 1431 C C . SER A 1 205 ? -19.434 13.520 27.315 1.00 63.19 205 SER A C 1
ATOM 1433 O O . SER A 1 205 ? -19.054 13.230 28.449 1.00 63.19 205 SER A O 1
ATOM 1435 N N . VAL A 1 206 ? -20.567 14.182 27.092 1.00 63.25 206 VAL A N 1
ATOM 1436 C CA . VAL A 1 206 ? -21.556 14.492 28.131 1.00 63.25 206 VAL A CA 1
ATOM 1437 C C . VAL A 1 206 ? -22.922 14.124 27.572 1.00 63.25 206 VAL A C 1
ATOM 1439 O O . VAL A 1 206 ? -23.319 14.628 26.529 1.00 63.25 206 VAL A O 1
ATOM 1442 N N . ASN A 1 207 ? -23.649 13.221 28.237 1.00 63.28 207 ASN A N 1
ATOM 1443 C CA . ASN A 1 207 ? -24.990 12.785 27.819 1.00 63.28 207 ASN A CA 1
ATOM 1444 C C . ASN A 1 207 ? -25.085 12.329 26.346 1.00 63.28 207 ASN A C 1
ATOM 1446 O O . ASN A 1 207 ? -26.058 12.647 25.668 1.00 63.28 207 ASN A O 1
ATOM 1450 N N . LYS A 1 208 ? -24.086 11.582 25.847 1.00 62.50 208 LYS A N 1
ATOM 1451 C CA . LYS A 1 208 ? -23.982 11.137 24.436 1.00 62.50 208 LYS A CA 1
ATOM 1452 C C . LYS A 1 208 ? -23.823 12.276 23.411 1.00 62.50 208 LYS A C 1
ATOM 1454 O O . LYS A 1 208 ? -23.917 12.029 22.214 1.00 62.50 208 LYS A O 1
ATOM 1459 N N . SER A 1 209 ? -23.559 13.500 23.868 1.00 63.62 209 SER A N 1
ATOM 1460 C CA . SER A 1 209 ? -23.052 14.595 23.044 1.00 63.62 209 SER A CA 1
ATOM 1461 C C . SER A 1 209 ? -21.532 14.571 23.095 1.00 63.62 209 SER A C 1
ATOM 1463 O O . SER A 1 209 ? -20.957 14.556 24.186 1.00 63.62 209 SER A O 1
ATOM 1465 N N . TYR A 1 210 ? -20.893 14.572 21.930 1.00 66.44 210 TYR A N 1
ATOM 1466 C CA . TYR A 1 210 ? -19.443 14.509 21.804 1.00 66.44 210 TYR A CA 1
ATOM 1467 C C . TYR A 1 210 ? -18.896 15.860 21.346 1.00 66.44 210 TYR A C 1
ATOM 1469 O O . TYR A 1 210 ? -19.338 16.403 20.336 1.00 66.44 210 TYR A O 1
ATOM 1477 N N . THR A 1 211 ? -17.919 16.382 22.078 1.00 72.31 211 THR A N 1
ATOM 1478 C CA . THR A 1 211 ? -17.030 17.442 21.596 1.00 72.31 211 THR A CA 1
ATOM 1479 C C . THR A 1 211 ? -15.720 16.770 21.240 1.00 72.31 211 THR A C 1
ATOM 1481 O O . THR A 1 211 ? -15.146 16.091 22.085 1.00 72.31 211 THR A O 1
ATOM 1484 N N . TRP A 1 212 ? -15.254 16.937 20.011 1.00 74.12 212 TRP A N 1
ATOM 1485 C CA . TRP A 1 212 ? -14.056 16.270 19.501 1.00 74.12 212 TRP A CA 1
ATOM 1486 C C . TRP A 1 212 ? -12.879 17.236 19.413 1.00 74.12 212 TRP A C 1
ATOM 1488 O O . TRP A 1 212 ? -13.085 18.451 19.363 1.00 74.12 212 TRP A O 1
ATOM 1498 N N . ALA A 1 213 ? -11.655 16.706 19.358 1.00 79.12 213 ALA A N 1
ATOM 1499 C CA . ALA A 1 213 ? -10.493 17.539 19.080 1.00 79.12 213 ALA A CA 1
ATOM 1500 C C . ALA A 1 213 ? -10.567 18.092 17.645 1.00 79.12 213 ALA A C 1
ATOM 1502 O O . ALA A 1 213 ? -10.986 17.406 16.706 1.00 79.12 213 ALA A O 1
ATOM 1503 N N . THR A 1 214 ? -10.158 19.348 17.479 1.00 85.38 214 THR A N 1
ATOM 1504 C CA . THR A 1 214 ? -9.814 19.911 16.165 1.00 85.38 214 THR A CA 1
ATOM 1505 C C . THR A 1 214 ? -8.325 19.699 15.905 1.00 85.38 214 THR A C 1
ATOM 1507 O O . THR A 1 214 ? -7.616 19.230 16.791 1.00 85.38 214 THR A O 1
ATOM 1510 N N . TYR A 1 215 ? -7.829 20.022 14.710 1.00 92.50 215 TYR A N 1
ATOM 1511 C CA . TYR A 1 215 ? -6.420 19.824 14.364 1.00 92.50 215 TYR A CA 1
ATOM 1512 C C . TYR A 1 215 ? -5.752 21.130 13.953 1.00 92.50 215 TYR A C 1
ATOM 1514 O O . TYR A 1 215 ? -6.305 21.915 13.187 1.00 92.50 215 TYR A O 1
ATOM 1522 N N . THR A 1 216 ? -4.528 21.332 14.434 1.00 94.38 216 THR A N 1
ATOM 1523 C CA . THR A 1 216 ? -3.621 22.365 13.926 1.00 94.38 216 THR A CA 1
ATOM 1524 C C . THR A 1 216 ? -2.643 21.724 12.952 1.00 94.38 216 THR A C 1
ATOM 1526 O O . THR A 1 216 ? -1.827 20.888 13.347 1.00 94.38 216 THR A O 1
ATOM 1529 N N . TRP A 1 217 ? -2.739 22.105 11.679 1.00 96.31 217 TRP A N 1
ATOM 1530 C CA . TRP A 1 217 ? -1.947 21.532 10.594 1.00 96.31 217 TRP A CA 1
ATOM 1531 C C . TRP A 1 217 ? -0.642 22.297 10.378 1.00 96.31 217 TRP A C 1
ATOM 1533 O O . TRP A 1 217 ? -0.629 23.520 10.262 1.00 96.31 217 TRP A O 1
ATOM 1543 N N . THR A 1 218 ? 0.462 21.558 10.301 1.00 97.44 218 THR A N 1
ATOM 1544 C CA . THR A 1 218 ? 1.808 22.072 10.010 1.00 97.44 218 THR A CA 1
ATOM 1545 C C . THR A 1 218 ? 2.487 21.189 8.970 1.00 97.44 218 THR A C 1
ATOM 1547 O O . THR A 1 218 ? 2.181 19.999 8.867 1.00 97.44 218 THR A O 1
ATOM 1550 N N . THR A 1 219 ? 3.404 21.753 8.188 1.00 98.50 219 THR A N 1
ATOM 1551 C CA . THR A 1 219 ? 4.207 20.983 7.234 1.00 98.50 219 THR A CA 1
ATOM 1552 C C . THR A 1 219 ? 5.385 20.336 7.955 1.00 98.50 219 THR A C 1
ATOM 1554 O O . THR A 1 219 ? 6.176 21.011 8.611 1.00 98.50 219 THR A O 1
ATOM 1557 N N . VAL A 1 220 ? 5.505 19.015 7.822 1.00 98.75 220 VAL A N 1
ATOM 1558 C CA . VAL A 1 220 ? 6.678 18.262 8.288 1.00 98.75 220 VAL A CA 1
ATOM 1559 C C . VAL A 1 220 ? 7.769 18.333 7.233 1.00 98.75 220 VAL A C 1
ATOM 1561 O O . VAL A 1 220 ? 8.907 18.691 7.533 1.00 98.75 220 VAL A O 1
ATOM 1564 N N . ALA A 1 221 ? 7.402 18.000 5.995 1.00 98.75 221 ALA A N 1
ATOM 1565 C CA . ALA A 1 221 ? 8.305 17.994 4.861 1.00 98.75 221 ALA A CA 1
ATOM 1566 C C . ALA A 1 221 ? 7.567 18.264 3.545 1.00 98.75 221 ALA A C 1
ATOM 1568 O O . ALA A 1 221 ? 6.356 18.070 3.437 1.00 98.75 221 ALA A O 1
ATOM 1569 N N . SER A 1 222 ? 8.309 18.670 2.524 1.00 98.62 222 SER A N 1
ATOM 1570 C CA . SER A 1 222 ? 7.859 18.712 1.135 1.00 98.62 222 SER A CA 1
ATOM 1571 C C . SER A 1 222 ? 9.021 18.416 0.194 1.00 98.62 222 SER A C 1
ATOM 1573 O O . SER A 1 222 ? 10.183 18.479 0.595 1.00 98.62 222 SER A O 1
ATOM 1575 N N . THR A 1 223 ? 8.728 18.106 -1.062 1.00 98.81 223 THR A N 1
ATOM 1576 C CA . THR A 1 223 ? 9.758 18.030 -2.102 1.00 98.81 223 THR A CA 1
ATOM 1577 C C . THR A 1 223 ? 9.870 19.360 -2.846 1.00 98.81 223 THR A C 1
ATOM 1579 O O . THR A 1 223 ? 8.943 20.175 -2.854 1.00 98.81 223 THR A O 1
ATOM 1582 N N . VAL A 1 224 ? 10.983 19.577 -3.547 1.00 98.56 224 VAL A N 1
ATOM 1583 C CA . VAL A 1 224 ? 10.947 20.438 -4.743 1.00 98.56 224 VAL A CA 1
ATOM 1584 C C . VAL A 1 224 ? 10.025 19.806 -5.803 1.00 98.56 224 VAL A C 1
ATOM 1586 O O . VAL A 1 224 ? 9.796 18.594 -5.744 1.00 98.56 224 VAL A O 1
ATOM 1589 N N . PRO A 1 225 ? 9.477 20.571 -6.767 1.00 98.31 225 PRO A N 1
ATOM 1590 C CA . PRO A 1 225 ? 8.795 19.973 -7.910 1.00 98.31 225 PRO A CA 1
ATOM 1591 C C . PRO A 1 225 ? 9.714 18.997 -8.654 1.00 98.31 225 PRO A C 1
ATOM 1593 O O . PRO A 1 225 ? 10.893 19.296 -8.861 1.00 98.31 225 PRO A O 1
ATOM 1596 N N . TYR A 1 226 ? 9.182 17.843 -9.049 1.00 98.06 226 TYR A N 1
ATOM 1597 C CA . TYR A 1 226 ? 9.918 16.817 -9.777 1.00 98.06 226 TYR A CA 1
ATOM 1598 C C . TYR A 1 226 ? 9.105 16.229 -10.944 1.00 98.06 226 TYR A C 1
ATOM 1600 O O . TYR A 1 226 ? 7.874 16.250 -10.897 1.00 98.06 226 TYR A O 1
ATOM 1608 N N . PRO A 1 227 ? 9.773 15.752 -12.011 1.00 97.19 227 PRO A N 1
ATOM 1609 C CA . PRO A 1 227 ? 9.132 15.205 -13.207 1.00 97.19 227 PRO A CA 1
ATOM 1610 C C . PRO A 1 227 ? 8.150 14.055 -12.962 1.00 97.19 227 PRO A C 1
ATOM 1612 O O . PRO A 1 227 ? 8.450 13.137 -12.203 1.00 97.19 227 PRO A O 1
ATOM 1615 N N . ARG A 1 228 ? 7.040 14.064 -13.705 1.00 95.31 228 ARG A N 1
ATOM 1616 C CA . ARG A 1 228 ? 6.115 12.931 -13.891 1.00 95.31 228 ARG A CA 1
ATOM 1617 C C . ARG A 1 228 ? 6.358 12.229 -15.226 1.00 95.31 228 ARG A C 1
ATOM 1619 O O . ARG A 1 228 ? 6.961 12.839 -16.112 1.00 95.31 228 ARG A O 1
ATOM 1626 N N . SER A 1 229 ? 5.943 10.973 -15.371 1.00 91.12 229 SER A N 1
ATOM 1627 C CA . SER A 1 229 ? 6.054 10.215 -16.633 1.00 91.12 229 SER A CA 1
ATOM 1628 C C . SER A 1 229 ? 4.974 10.565 -17.654 1.00 91.12 229 SER A C 1
ATOM 1630 O O . SER A 1 229 ? 5.253 10.475 -18.844 1.00 91.12 229 SER A O 1
ATOM 1632 N N . ASP A 1 230 ? 3.809 11.065 -17.209 1.00 86.44 230 ASP A N 1
ATOM 1633 C CA . ASP A 1 230 ? 2.588 11.177 -18.046 1.00 86.44 230 ASP A CA 1
ATOM 1634 C C . ASP A 1 230 ? 2.082 9.811 -18.529 1.00 86.44 230 ASP A C 1
ATOM 1636 O O . ASP A 1 230 ? 1.449 9.679 -19.573 1.00 86.44 230 ASP A O 1
ATOM 1640 N N . THR A 1 231 ? 2.336 8.789 -17.713 1.00 90.00 231 THR A N 1
ATOM 1641 C CA . THR A 1 231 ? 1.747 7.460 -17.835 1.00 90.00 231 THR A CA 1
ATOM 1642 C C . THR A 1 231 ? 0.988 7.106 -16.554 1.00 90.00 231 THR A C 1
ATOM 1644 O O . THR A 1 231 ? 1.086 7.814 -15.542 1.00 90.00 231 THR A O 1
ATOM 1647 N N . PRO A 1 232 ? 0.214 6.008 -16.546 1.00 87.06 232 PRO A N 1
ATOM 1648 C CA . PRO A 1 232 ? -0.416 5.504 -15.326 1.00 87.06 232 PRO A CA 1
ATOM 1649 C C . PRO A 1 232 ? 0.576 5.004 -14.258 1.00 87.06 232 PRO A C 1
ATOM 1651 O O . PRO A 1 232 ? 0.135 4.605 -13.184 1.00 87.06 232 PRO A O 1
ATOM 1654 N N . PHE A 1 233 ? 1.886 5.009 -14.534 1.00 91.25 233 PHE A N 1
ATOM 1655 C CA . PHE A 1 233 ? 2.922 4.430 -13.672 1.00 91.25 233 PHE A CA 1
ATOM 1656 C C . PHE A 1 233 ? 3.491 5.403 -12.631 1.00 91.25 233 PHE A C 1
ATOM 1658 O O . PHE A 1 233 ? 4.323 5.011 -11.822 1.00 91.25 233 PHE A O 1
ATOM 1665 N N . ASP A 1 234 ? 3.066 6.670 -12.617 1.00 94.12 234 ASP A N 1
ATOM 1666 C CA . ASP A 1 234 ? 3.428 7.596 -11.540 1.00 94.12 234 ASP A CA 1
ATOM 1667 C C . ASP A 1 234 ? 2.796 7.132 -10.204 1.00 94.12 234 ASP A C 1
ATOM 1669 O O . ASP A 1 234 ? 1.653 7.480 -9.893 1.00 94.12 234 ASP A O 1
ATOM 1673 N N . HIS A 1 235 ? 3.545 6.393 -9.378 1.00 96.00 235 HIS A N 1
ATOM 1674 C CA . HIS A 1 235 ? 3.051 5.856 -8.094 1.00 96.00 235 HIS A CA 1
ATOM 1675 C C . HIS A 1 235 ? 3.161 6.848 -6.927 1.00 96.00 235 HIS A C 1
ATOM 1677 O O . HIS A 1 235 ? 2.454 6.713 -5.923 1.00 96.00 235 HIS A O 1
ATOM 1683 N N . LEU A 1 236 ? 3.991 7.886 -7.099 1.00 97.50 236 LEU A N 1
ATOM 1684 C CA . LEU A 1 236 ? 4.089 9.094 -6.264 1.00 97.50 236 LEU A CA 1
ATOM 1685 C C . LEU A 1 236 ? 4.361 8.837 -4.767 1.00 97.50 236 LEU A C 1
ATOM 1687 O O . LEU A 1 236 ? 4.565 7.711 -4.320 1.00 97.50 236 LEU A O 1
ATOM 1691 N N . PHE A 1 237 ? 4.392 9.901 -3.954 1.00 98.31 237 PHE A N 1
ATOM 1692 C CA . PHE A 1 237 ? 4.439 9.732 -2.500 1.00 98.31 237 PHE A CA 1
ATOM 1693 C C . PHE A 1 237 ? 3.109 9.174 -2.013 1.00 98.31 237 PHE A C 1
ATOM 1695 O O . PHE A 1 237 ? 2.060 9.702 -2.374 1.00 98.31 237 PHE A O 1
ATOM 1702 N N . ASN A 1 238 ? 3.144 8.135 -1.186 1.00 96.62 238 ASN A N 1
ATOM 1703 C CA . ASN A 1 238 ? 1.931 7.491 -0.706 1.00 96.62 238 ASN A CA 1
ATOM 1704 C C . ASN A 1 238 ? 2.045 7.038 0.756 1.00 96.62 238 ASN A C 1
ATOM 1706 O O . ASN A 1 238 ? 2.070 7.896 1.639 1.00 96.62 238 ASN A O 1
ATOM 1710 N N . GLY A 1 239 ? 2.064 5.735 1.026 1.00 94.94 239 GLY A N 1
ATOM 1711 C CA . GLY A 1 239 ? 2.038 5.126 2.348 1.00 94.94 239 GLY A CA 1
ATOM 1712 C C . GLY A 1 239 ? 2.923 5.812 3.378 1.00 94.94 239 GLY A C 1
ATOM 1713 O O . GLY A 1 239 ? 4.045 6.231 3.088 1.00 94.94 239 GLY A O 1
ATOM 1714 N N . ILE A 1 240 ? 2.407 5.927 4.598 1.00 98.38 240 ILE A N 1
ATOM 1715 C CA . ILE A 1 240 ? 3.084 6.569 5.720 1.00 98.38 240 ILE A CA 1
ATOM 1716 C C . ILE A 1 240 ? 2.896 5.728 6.978 1.00 98.38 240 ILE A C 1
ATOM 1718 O O . ILE A 1 240 ? 1.784 5.334 7.303 1.00 98.38 240 ILE A O 1
ATOM 1722 N N . ALA A 1 241 ? 3.983 5.498 7.706 1.00 98.44 241 ALA A N 1
ATOM 1723 C CA . ALA A 1 241 ? 3.989 4.790 8.978 1.00 98.44 241 ALA A CA 1
ATOM 1724 C C . ALA A 1 241 ? 4.641 5.657 10.054 1.00 98.44 241 ALA A C 1
ATOM 1726 O O . ALA A 1 241 ? 5.679 6.272 9.809 1.00 98.44 241 ALA A O 1
ATOM 1727 N N . ILE A 1 242 ? 4.076 5.677 11.259 1.00 98.44 242 ILE A N 1
ATOM 1728 C CA . ILE A 1 242 ? 4.724 6.254 12.442 1.00 98.44 242 ILE A CA 1
ATOM 1729 C C . ILE A 1 242 ? 5.549 5.172 13.145 1.00 98.44 242 ILE A C 1
ATOM 1731 O O . ILE A 1 242 ? 5.083 4.047 13.321 1.00 98.44 242 ILE A O 1
ATOM 1735 N N . SER A 1 243 ? 6.782 5.494 13.534 1.00 98.38 243 SER A N 1
ATOM 1736 C CA . SER A 1 243 ? 7.652 4.558 14.243 1.00 98.38 243 SER A CA 1
ATOM 1737 C C . SER A 1 243 ? 7.076 4.179 15.612 1.00 98.38 243 SER A C 1
ATOM 1739 O O . SER A 1 243 ? 6.413 5.004 16.247 1.00 98.38 243 SER A O 1
ATOM 1741 N N . PRO A 1 244 ? 7.351 2.966 16.134 1.00 97.44 244 PRO A N 1
ATOM 1742 C CA . PRO A 1 244 ? 6.820 2.540 17.430 1.00 97.44 244 PRO A CA 1
ATOM 1743 C C . PRO A 1 244 ? 7.203 3.485 18.579 1.00 97.44 244 PRO A C 1
ATOM 1745 O O . PRO A 1 244 ? 6.382 3.783 19.444 1.00 97.44 244 PRO A O 1
ATOM 1748 N N . ASP A 1 245 ? 8.426 4.024 18.541 1.00 97.94 245 ASP A N 1
ATOM 1749 C CA . ASP A 1 245 ? 8.948 5.013 19.494 1.00 97.94 245 ASP A CA 1
ATOM 1750 C C . ASP A 1 245 ? 8.429 6.450 19.264 1.00 97.94 245 ASP A C 1
ATOM 1752 O O . ASP A 1 245 ? 8.790 7.369 20.004 1.00 97.94 245 ASP A O 1
ATOM 1756 N N . GLN A 1 246 ? 7.573 6.650 18.255 1.00 98.06 246 GLN A N 1
ATOM 1757 C CA . GLN A 1 246 ? 6.951 7.918 17.863 1.00 98.06 246 GLN A CA 1
ATOM 1758 C C . GLN A 1 246 ? 7.946 9.018 17.447 1.00 98.06 246 GLN A C 1
ATOM 1760 O O . GLN A 1 246 ? 7.576 10.190 17.367 1.00 98.06 246 GLN A O 1
ATOM 1765 N N . GLN A 1 247 ? 9.217 8.678 17.203 1.00 98.44 247 GLN A N 1
ATOM 1766 C CA . GLN A 1 247 ? 10.263 9.662 16.906 1.00 98.44 247 GLN A CA 1
ATOM 1767 C C . GLN A 1 247 ? 10.346 10.031 15.423 1.00 98.44 247 GLN A C 1
ATOM 1769 O O . GLN A 1 247 ? 10.803 11.126 15.084 1.00 98.44 247 GLN A O 1
ATOM 1774 N N . TYR A 1 248 ? 9.928 9.145 14.521 1.00 98.81 248 TYR A N 1
ATOM 1775 C CA . TYR A 1 248 ? 10.024 9.371 13.083 1.00 98.81 248 TYR A CA 1
ATOM 1776 C C . TYR A 1 248 ? 8.855 8.759 12.324 1.00 98.81 248 TYR A C 1
ATOM 1778 O O . TYR A 1 248 ? 8.237 7.798 12.764 1.00 98.81 248 TYR A O 1
ATOM 1786 N N . ILE A 1 249 ? 8.576 9.313 11.154 1.00 98.81 249 ILE A N 1
ATOM 1787 C CA . ILE A 1 249 ? 7.695 8.704 10.164 1.00 98.81 249 ILE A CA 1
ATOM 1788 C C . ILE A 1 249 ? 8.538 8.092 9.047 1.00 98.81 249 ILE A C 1
ATOM 1790 O O . ILE A 1 249 ? 9.620 8.596 8.732 1.00 98.81 249 ILE A O 1
ATOM 1794 N N . VAL A 1 250 ? 8.039 7.016 8.449 1.00 98.81 250 VAL A N 1
ATOM 1795 C CA . VAL A 1 250 ? 8.532 6.483 7.178 1.00 98.81 250 VAL A CA 1
ATOM 1796 C C . VAL A 1 250 ? 7.474 6.752 6.121 1.00 98.81 250 VAL A C 1
ATOM 1798 O O . VAL A 1 250 ? 6.317 6.410 6.335 1.00 98.81 250 VAL A O 1
ATOM 1801 N N . VAL A 1 251 ? 7.854 7.383 5.013 1.00 98.69 251 VAL A N 1
ATOM 1802 C CA . VAL A 1 251 ? 6.951 7.712 3.901 1.00 98.69 251 VAL A CA 1
ATOM 1803 C C . VAL A 1 251 ? 7.480 7.074 2.628 1.00 98.69 251 VAL A C 1
ATOM 1805 O O . VAL A 1 251 ? 8.650 7.264 2.295 1.00 98.69 251 VAL A O 1
ATOM 1808 N N . ASN A 1 252 ? 6.638 6.331 1.920 1.00 98.62 252 ASN A N 1
ATOM 1809 C CA . ASN A 1 252 ? 6.989 5.772 0.625 1.00 98.62 252 ASN A CA 1
ATOM 1810 C C . ASN A 1 252 ? 6.910 6.841 -0.470 1.00 98.62 252 ASN A C 1
ATOM 1812 O O . ASN A 1 252 ? 5.940 7.596 -0.536 1.00 98.62 252 ASN A O 1
ATOM 1816 N N . SER A 1 253 ? 7.924 6.872 -1.330 1.00 98.44 253 SER A N 1
ATOM 1817 C CA . SER A 1 253 ? 7.883 7.511 -2.638 1.00 98.44 253 SER A CA 1
ATOM 1818 C C . SER A 1 253 ? 8.020 6.435 -3.701 1.00 98.44 253 SER A C 1
ATOM 1820 O O . SER A 1 253 ? 9.091 5.841 -3.868 1.00 98.44 253 SER A O 1
ATOM 1822 N N . GLY A 1 254 ? 6.910 6.172 -4.380 1.00 97.81 254 GLY A N 1
ATOM 1823 C CA . GLY A 1 254 ? 6.829 5.203 -5.450 1.00 97.81 254 GLY A CA 1
ATOM 1824 C C . GLY A 1 254 ? 7.693 5.568 -6.652 1.00 97.81 254 GLY A C 1
ATOM 1825 O O . GLY A 1 254 ? 8.289 6.646 -6.760 1.00 97.81 254 GLY A O 1
ATOM 1826 N N . SER A 1 255 ? 7.776 4.608 -7.550 1.00 97.75 255 SER A N 1
ATOM 1827 C CA . SER A 1 255 ? 8.431 4.736 -8.840 1.00 97.75 255 SER A CA 1
ATOM 1828 C C . SER A 1 255 ? 7.673 5.674 -9.780 1.00 97.75 255 SER A C 1
ATOM 1830 O O . SER A 1 255 ? 6.501 6.007 -9.573 1.00 97.75 255 SER A O 1
ATOM 1832 N N . ARG A 1 256 ? 8.396 6.148 -10.793 1.00 96.38 256 ARG A N 1
ATOM 1833 C CA . ARG A 1 256 ? 7.869 6.937 -11.914 1.00 96.38 256 ARG A CA 1
ATOM 1834 C C . ARG A 1 256 ? 7.564 6.062 -13.135 1.00 96.38 256 ARG A C 1
ATOM 1836 O O . ARG A 1 256 ? 6.818 6.478 -14.019 1.00 96.38 256 ARG A O 1
ATOM 1843 N N . THR A 1 257 ? 8.191 4.895 -13.185 1.00 96.88 257 THR A N 1
ATOM 1844 C CA . THR A 1 257 ? 8.187 3.939 -14.295 1.00 96.88 257 THR A CA 1
ATOM 1845 C C . THR A 1 257 ? 7.468 2.655 -13.891 1.00 96.88 257 THR A C 1
ATOM 1847 O O . THR A 1 257 ? 7.328 2.362 -12.703 1.00 96.88 257 THR A O 1
ATOM 1850 N N . ASP A 1 258 ? 7.011 1.873 -14.865 1.00 96.25 258 ASP A N 1
ATOM 1851 C CA . ASP A 1 258 ? 6.445 0.553 -14.602 1.00 96.25 258 ASP A CA 1
ATOM 1852 C C . ASP A 1 258 ? 7.528 -0.442 -14.194 1.00 96.25 258 ASP A C 1
ATOM 1854 O O . ASP A 1 258 ? 7.360 -1.203 -13.239 1.00 96.25 258 ASP A O 1
ATOM 1858 N N . HIS A 1 259 ? 8.637 -0.420 -14.927 1.00 96.31 259 HIS A N 1
ATOM 1859 C CA . HIS A 1 259 ? 9.702 -1.397 -14.831 1.00 96.31 259 HIS A CA 1
ATOM 1860 C C . HIS A 1 259 ? 11.083 -0.832 -15.205 1.00 96.31 259 HIS A C 1
ATOM 1862 O O . HIS A 1 259 ? 11.950 -1.559 -15.696 1.00 96.31 259 HIS A O 1
ATOM 1868 N N . GLY A 1 260 ? 11.303 0.461 -14.949 1.00 96.44 260 GLY A N 1
ATOM 1869 C CA . GLY A 1 260 ? 12.580 1.152 -15.139 1.00 96.44 260 GLY A CA 1
ATOM 1870 C C . GLY A 1 260 ? 12.856 1.642 -16.556 1.00 96.44 260 GLY A C 1
ATOM 1871 O O . GLY A 1 260 ? 13.981 2.056 -16.829 1.00 96.44 260 GLY A O 1
ATOM 1872 N N . GLU A 1 261 ? 11.878 1.595 -17.451 1.00 95.81 261 GLU A N 1
ATOM 1873 C CA . GLU A 1 261 ? 11.915 2.104 -18.822 1.00 95.81 261 GLU A CA 1
ATOM 1874 C C . GLU A 1 261 ? 12.124 3.628 -18.900 1.00 95.81 261 GLU A C 1
ATOM 1876 O O . GLU A 1 261 ? 11.988 4.362 -17.919 1.00 95.81 261 GLU A O 1
ATOM 1881 N N . ILE A 1 262 ? 12.510 4.122 -20.081 1.00 95.44 262 ILE A N 1
ATOM 1882 C CA . ILE A 1 262 ? 12.583 5.566 -20.331 1.00 95.44 262 ILE A CA 1
ATOM 1883 C C . ILE A 1 262 ? 11.169 6.113 -20.472 1.00 95.44 262 ILE A C 1
ATOM 1885 O O . ILE A 1 262 ? 10.440 5.733 -21.381 1.00 95.44 262 ILE A O 1
ATOM 1889 N N . GLU A 1 263 ? 10.857 7.118 -19.664 1.00 93.81 263 GLU A N 1
ATOM 1890 C CA . GLU A 1 263 ? 9.596 7.842 -19.711 1.00 93.81 263 GLU A CA 1
ATOM 1891 C C . GLU A 1 263 ? 9.862 9.320 -19.975 1.00 93.81 263 GLU A C 1
ATOM 1893 O O . GLU A 1 263 ? 10.113 10.110 -19.062 1.00 93.81 263 GLU A O 1
ATOM 1898 N N . SER A 1 264 ? 9.845 9.718 -21.248 1.00 92.00 264 SER A N 1
ATOM 1899 C CA . SER A 1 264 ? 10.265 11.070 -21.645 1.00 92.00 264 SER A CA 1
ATOM 1900 C C . SER A 1 264 ? 9.173 12.135 -21.547 1.00 92.00 264 SER A C 1
ATOM 1902 O O . SER A 1 264 ? 9.453 13.307 -21.810 1.00 92.00 264 SER A O 1
ATOM 1904 N N . GLN A 1 265 ? 7.935 11.751 -21.213 1.00 90.00 265 GLN A N 1
ATOM 1905 C CA . GLN A 1 265 ? 6.770 12.639 -21.192 1.00 90.00 265 GLN A CA 1
ATOM 1906 C C . GLN A 1 265 ? 6.674 13.488 -22.471 1.00 90.00 265 GLN A C 1
ATOM 1908 O O . GLN A 1 265 ? 6.886 14.708 -22.473 1.00 90.00 265 GLN A O 1
ATOM 1913 N N . ASN A 1 266 ? 6.450 12.818 -23.602 1.00 85.81 266 ASN A N 1
ATOM 1914 C CA . ASN A 1 266 ? 6.352 13.461 -24.916 1.00 85.81 266 ASN A CA 1
ATOM 1915 C C . ASN A 1 266 ? 7.552 14.381 -25.256 1.00 85.81 266 ASN A C 1
ATOM 1917 O O . ASN A 1 266 ? 7.405 15.378 -25.961 1.00 85.81 266 ASN A O 1
ATOM 1921 N N . GLY A 1 267 ? 8.743 14.056 -24.736 1.00 89.62 267 GLY A N 1
ATOM 1922 C CA . GLY A 1 267 ? 9.995 14.784 -24.972 1.00 89.62 267 GLY A CA 1
ATOM 1923 C C . GLY A 1 267 ? 10.306 15.909 -23.977 1.00 89.62 267 GLY A C 1
ATOM 1924 O O . GLY A 1 267 ? 11.332 16.568 -24.125 1.00 89.62 267 GLY A O 1
ATOM 1925 N N . THR A 1 268 ? 9.466 16.134 -22.961 1.00 93.81 268 THR A N 1
ATOM 1926 C CA . THR A 1 268 ? 9.691 17.175 -21.938 1.00 93.81 268 THR A CA 1
ATOM 1927 C C . THR A 1 268 ? 10.885 16.847 -21.038 1.00 93.81 268 THR A C 1
ATOM 1929 O O . THR A 1 268 ? 11.639 17.742 -20.651 1.00 93.81 268 THR A O 1
ATOM 1932 N N . PHE A 1 269 ? 11.078 15.563 -20.727 1.00 95.56 269 PHE A N 1
ATOM 1933 C CA . PHE A 1 269 ? 12.164 15.057 -19.889 1.00 95.56 269 PHE A CA 1
ATOM 1934 C C . PHE A 1 269 ? 12.895 13.922 -20.617 1.00 95.56 269 PHE A C 1
ATOM 1936 O O . PHE A 1 269 ? 12.714 12.761 -20.258 1.00 95.56 269 PHE A O 1
ATOM 1943 N N . PRO A 1 270 ? 13.668 14.230 -21.673 1.00 94.69 270 PRO A N 1
ATOM 1944 C CA . PRO A 1 270 ? 14.261 13.206 -22.527 1.00 94.69 270 PRO A CA 1
ATOM 1945 C C . PRO A 1 270 ? 15.135 12.239 -21.722 1.00 94.69 270 PRO A C 1
ATOM 1947 O O . PRO A 1 270 ? 15.852 12.657 -20.811 1.00 94.69 270 PRO A O 1
ATOM 1950 N N . ASP A 1 271 ? 15.052 10.954 -22.073 1.00 94.06 271 ASP A N 1
ATOM 1951 C CA . ASP A 1 271 ? 15.852 9.855 -21.511 1.00 94.06 271 ASP A CA 1
ATOM 1952 C C . ASP A 1 271 ? 15.679 9.634 -19.994 1.00 94.06 271 ASP A C 1
ATOM 1954 O O . ASP A 1 271 ? 16.478 8.945 -19.353 1.00 94.06 271 ASP A O 1
ATOM 1958 N N . LEU A 1 272 ? 14.632 10.213 -19.393 1.00 96.56 272 LEU A N 1
ATOM 1959 C CA . LEU A 1 272 ? 14.424 10.167 -17.951 1.00 96.56 272 LEU A CA 1
ATOM 1960 C C . LEU A 1 272 ? 13.758 8.861 -17.501 1.00 96.56 272 LEU A C 1
ATOM 1962 O O . LEU A 1 272 ? 12.712 8.476 -18.016 1.00 96.56 272 LEU A O 1
ATOM 1966 N N . ARG A 1 273 ? 14.326 8.240 -16.465 1.00 96.00 273 ARG A N 1
ATOM 1967 C CA . ARG A 1 273 ? 13.777 7.068 -15.763 1.00 96.00 273 ARG A CA 1
ATOM 1968 C C . ARG A 1 273 ? 13.369 7.467 -14.339 1.00 96.00 273 ARG A C 1
ATOM 1970 O O . ARG A 1 273 ? 12.664 8.458 -14.144 1.00 96.00 273 ARG A O 1
ATOM 1977 N N . GLU A 1 274 ? 13.875 6.738 -13.349 1.00 97.31 274 GLU A N 1
ATOM 1978 C CA . GLU A 1 274 ? 13.835 7.079 -11.930 1.00 97.31 274 GLU A CA 1
ATOM 1979 C C . GLU A 1 274 ? 14.797 8.228 -11.580 1.00 97.31 274 GLU A C 1
ATOM 1981 O O . GLU A 1 274 ? 15.816 8.449 -12.238 1.00 97.31 274 GLU A O 1
ATOM 1986 N N . ILE A 1 275 ? 14.481 8.955 -10.508 1.00 97.25 275 ILE A N 1
ATOM 1987 C CA . ILE A 1 275 ? 15.234 10.116 -10.018 1.00 97.25 275 ILE A CA 1
ATOM 1988 C C . ILE A 1 275 ? 15.466 10.027 -8.504 1.00 97.25 275 ILE A C 1
ATOM 1990 O O . ILE A 1 275 ? 14.989 9.120 -7.822 1.00 97.25 275 ILE A O 1
ATOM 1994 N N . ALA A 1 276 ? 16.184 11.003 -7.942 1.00 97.94 276 ALA A N 1
ATOM 1995 C CA . ALA A 1 276 ? 16.542 11.021 -6.523 1.00 97.94 276 ALA A CA 1
ATOM 1996 C C . ALA A 1 276 ? 15.335 11.035 -5.565 1.00 97.94 276 ALA A C 1
ATOM 1998 O O . ALA A 1 276 ? 15.469 10.705 -4.388 1.00 97.94 276 ALA A O 1
ATOM 1999 N N . LEU A 1 277 ? 14.156 11.428 -6.046 1.00 98.56 277 LEU A N 1
ATOM 2000 C CA . LEU A 1 277 ? 12.935 11.468 -5.247 1.00 98.56 277 LEU A CA 1
ATOM 2001 C C . LEU A 1 277 ? 12.030 10.250 -5.418 1.00 98.56 277 LEU A C 1
ATOM 2003 O O . LEU A 1 277 ? 11.055 10.172 -4.682 1.00 98.56 277 LEU A O 1
ATOM 2007 N N . THR A 1 278 ? 12.324 9.314 -6.320 1.00 98.38 278 THR A N 1
ATOM 2008 C CA . THR A 1 278 ? 11.453 8.166 -6.617 1.00 98.38 278 THR A CA 1
ATOM 2009 C C . THR A 1 278 ? 12.080 6.844 -6.170 1.00 98.38 278 THR A C 1
ATOM 2011 O O . THR A 1 278 ? 13.273 6.778 -5.836 1.00 98.38 278 THR A O 1
ATOM 2014 N N . SER A 1 279 ? 11.252 5.799 -6.121 1.00 98.00 279 SER A N 1
ATOM 2015 C CA . SER A 1 279 ? 11.630 4.415 -5.804 1.00 98.00 279 SER A CA 1
ATOM 2016 C C . SER A 1 279 ? 12.347 4.225 -4.460 1.00 98.00 279 SER A C 1
ATOM 2018 O O . SER A 1 279 ? 13.354 3.512 -4.357 1.00 98.00 279 SER A O 1
ATOM 2020 N N . ARG A 1 280 ? 11.875 4.901 -3.405 1.00 98.06 280 ARG A N 1
ATOM 2021 C CA . ARG A 1 280 ? 12.505 4.862 -2.075 1.00 98.06 280 ARG A CA 1
ATOM 2022 C C . ARG A 1 280 ? 11.557 5.249 -0.950 1.00 98.06 280 ARG A C 1
ATOM 2024 O O . ARG A 1 280 ? 10.636 6.036 -1.127 1.00 98.06 280 ARG A O 1
ATOM 2031 N N . MET A 1 281 ? 11.865 4.768 0.249 1.00 98.75 281 MET A N 1
ATOM 2032 C CA . MET A 1 281 ? 11.207 5.206 1.477 1.00 98.75 281 MET A CA 1
ATOM 2033 C C . MET A 1 281 ? 12.064 6.238 2.207 1.00 98.75 281 MET A C 1
ATOM 2035 O O . MET A 1 281 ? 13.278 6.065 2.339 1.00 98.75 281 MET A O 1
ATOM 2039 N N . PHE A 1 282 ? 11.428 7.285 2.728 1.00 98.88 282 PHE A N 1
ATOM 2040 C CA . PHE A 1 282 ? 12.069 8.353 3.490 1.00 98.88 282 PHE A CA 1
ATOM 2041 C C . PHE A 1 282 ? 11.745 8.262 4.977 1.00 98.88 282 PHE A C 1
ATOM 2043 O O . PHE A 1 282 ? 10.580 8.220 5.356 1.00 98.88 282 PHE A O 1
ATOM 2050 N N . LYS A 1 283 ? 12.772 8.306 5.824 1.00 98.75 283 LYS A N 1
ATOM 2051 C CA . LYS A 1 283 ? 12.685 8.494 7.270 1.00 98.75 283 LYS A CA 1
ATOM 2052 C C . LYS A 1 283 ? 12.764 9.984 7.594 1.00 98.75 283 LYS A C 1
ATOM 2054 O O . LYS A 1 283 ? 13.810 10.608 7.421 1.00 98.75 283 LYS A O 1
ATOM 2059 N N . LEU A 1 284 ? 11.680 10.540 8.122 1.00 98.81 284 LEU A N 1
ATOM 2060 C CA . LEU A 1 284 ? 11.586 11.948 8.509 1.00 98.81 284 LEU A CA 1
ATOM 2061 C C . LEU A 1 284 ? 11.325 12.059 10.015 1.00 98.81 284 LEU A C 1
ATOM 2063 O O . LEU A 1 284 ? 10.528 11.281 10.540 1.00 98.81 284 LEU A O 1
ATOM 2067 N N . PRO A 1 285 ? 11.937 13.015 10.736 1.00 98.69 285 PRO A N 1
ATOM 2068 C CA . PRO A 1 285 ? 11.583 13.268 12.129 1.00 98.69 285 PRO A CA 1
ATOM 2069 C C . PRO A 1 285 ? 10.079 13.533 12.263 1.00 98.69 285 PRO A C 1
ATOM 2071 O O . PRO A 1 285 ? 9.527 14.374 11.554 1.00 98.69 285 PRO A O 1
ATOM 2074 N N . ALA A 1 286 ? 9.409 12.857 13.196 1.00 98.50 286 ALA A N 1
ATOM 2075 C CA . ALA A 1 286 ? 7.969 13.014 13.419 1.00 98.50 286 ALA A CA 1
ATOM 2076 C C . ALA A 1 286 ? 7.629 14.428 13.927 1.00 98.50 286 ALA A C 1
ATOM 2078 O O . ALA A 1 286 ? 6.513 14.931 13.749 1.00 98.50 286 ALA A O 1
ATOM 2079 N N . ASN A 1 287 ? 8.616 15.086 14.546 1.00 97.81 287 ASN A N 1
ATOM 2080 C CA . ASN A 1 287 ? 8.561 16.482 14.950 1.00 97.81 287 ASN A CA 1
ATOM 2081 C C . ASN A 1 287 ? 9.127 17.469 13.908 1.00 97.81 287 ASN A C 1
ATOM 2083 O O . ASN A 1 287 ? 9.222 18.658 14.216 1.00 97.81 287 ASN A O 1
ATOM 2087 N N . GLY A 1 288 ? 9.484 16.995 12.709 1.00 97.88 288 GLY A N 1
ATOM 2088 C CA . GLY A 1 288 ? 10.053 17.802 11.634 1.00 97.88 288 GLY A CA 1
ATOM 2089 C C . GLY A 1 288 ? 9.182 19.007 11.287 1.00 97.88 288 GLY A C 1
ATOM 2090 O O . GLY A 1 288 ? 7.971 19.012 11.514 1.00 97.88 288 GLY A O 1
ATOM 2091 N N . THR A 1 289 ? 9.826 20.058 10.791 1.00 98.00 289 THR A N 1
ATOM 2092 C CA . THR A 1 289 ? 9.179 21.318 10.418 1.00 98.00 289 THR A CA 1
ATOM 2093 C C . THR A 1 289 ? 9.822 21.808 9.132 1.00 98.00 289 THR A C 1
ATOM 2095 O O . THR A 1 289 ? 11.035 22.009 9.103 1.00 98.00 289 THR A O 1
ATOM 2098 N N . ASP A 1 290 ? 9.012 21.952 8.084 1.00 98.25 290 ASP A N 1
ATOM 2099 C CA . ASP A 1 290 ? 9.397 22.523 6.787 1.00 98.25 290 ASP A CA 1
ATOM 2100 C C . ASP A 1 290 ? 10.679 21.928 6.165 1.00 98.25 290 ASP A C 1
ATOM 2102 O O . ASP A 1 290 ? 11.460 22.624 5.515 1.00 98.25 290 ASP A O 1
ATOM 2106 N N . ILE A 1 291 ? 10.902 20.618 6.330 1.00 98.69 291 ILE A N 1
ATOM 2107 C CA . ILE A 1 291 ? 12.007 19.915 5.663 1.00 98.69 291 ILE A CA 1
ATOM 2108 C C . ILE A 1 291 ? 11.775 19.942 4.146 1.00 98.69 291 ILE A C 1
ATOM 2110 O O . ILE A 1 291 ? 10.684 19.626 3.673 1.00 98.69 291 ILE A O 1
ATOM 2114 N N . VAL A 1 292 ? 12.803 20.274 3.364 1.00 98.50 292 VAL A N 1
ATOM 2115 C CA . VAL A 1 292 ? 12.728 20.253 1.896 1.00 98.50 292 VAL A CA 1
ATOM 2116 C C . VAL A 1 292 ? 13.627 19.154 1.348 1.00 98.50 292 VAL A C 1
ATOM 2118 O O . VAL A 1 292 ? 14.843 19.199 1.520 1.00 98.50 292 VAL A O 1
ATOM 2121 N N . LEU A 1 293 ? 13.026 18.183 0.662 1.00 98.69 293 LEU A N 1
ATOM 2122 C CA . LEU A 1 293 ? 13.739 17.150 -0.085 1.00 98.69 293 LEU A CA 1
ATOM 2123 C C . LEU A 1 293 ? 14.032 17.668 -1.499 1.00 98.69 293 LEU A C 1
ATOM 2125 O O . LEU A 1 293 ? 13.112 17.957 -2.271 1.00 98.69 293 LEU A O 1
ATOM 2129 N N . THR A 1 294 ? 15.310 17.811 -1.847 1.00 98.00 294 THR A N 1
ATOM 2130 C CA . THR A 1 294 ? 15.724 18.222 -3.197 1.00 98.00 294 THR A CA 1
ATOM 2131 C C . THR A 1 294 ? 15.790 17.024 -4.136 1.00 98.00 294 THR A C 1
ATOM 2133 O O . THR A 1 294 ? 16.003 15.899 -3.701 1.00 98.00 294 THR A O 1
ATOM 2136 N N . ASN A 1 295 ? 15.664 17.251 -5.444 1.00 97.69 295 ASN A N 1
ATOM 2137 C CA . ASN A 1 295 ? 15.827 16.191 -6.438 1.00 97.69 295 ASN A CA 1
ATOM 2138 C C . ASN A 1 295 ? 17.312 15.923 -6.754 1.00 97.69 295 ASN A C 1
ATOM 2140 O O . ASN A 1 295 ? 17.770 16.129 -7.874 1.00 97.69 295 ASN A O 1
ATOM 2144 N N . SER A 1 296 ? 18.082 15.525 -5.741 1.00 98.25 296 SER A N 1
ATOM 2145 C CA . SER A 1 296 ? 19.490 15.134 -5.864 1.00 98.25 296 SER A CA 1
ATOM 2146 C C . SER A 1 296 ? 19.840 14.065 -4.833 1.00 98.25 296 SER A C 1
ATOM 2148 O O . SER A 1 296 ? 19.340 14.110 -3.711 1.00 98.25 296 SER A O 1
ATOM 2150 N N . GLU A 1 297 ? 20.718 13.119 -5.184 1.00 97.38 297 GLU A N 1
ATOM 2151 C CA . GLU A 1 297 ? 21.102 12.033 -4.265 1.00 97.38 297 GLU A CA 1
ATOM 2152 C C . GLU A 1 297 ? 21.718 12.565 -2.959 1.00 97.38 297 GLU A C 1
ATOM 2154 O O . GLU A 1 297 ? 21.399 12.068 -1.884 1.00 97.38 297 GLU A O 1
ATOM 2159 N N . GLU A 1 298 ? 22.530 13.627 -3.023 1.00 97.81 298 GLU A N 1
ATOM 2160 C CA . GLU A 1 298 ? 23.098 14.272 -1.831 1.00 97.81 298 GLU A CA 1
ATOM 2161 C C . GLU A 1 298 ? 22.018 14.870 -0.920 1.00 97.81 298 GLU A C 1
ATOM 2163 O O . GLU A 1 298 ? 22.057 14.682 0.294 1.00 97.81 298 GLU A O 1
ATOM 2168 N N . GLY A 1 299 ?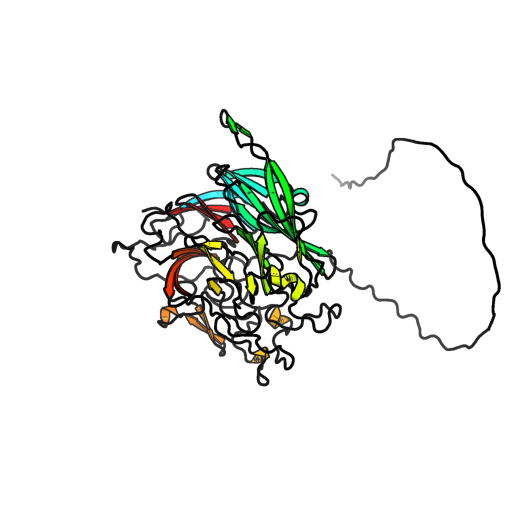 21.034 15.568 -1.492 1.00 97.00 299 GLY A N 1
ATOM 2169 C CA . GLY A 1 299 ? 20.026 16.263 -0.694 1.00 97.00 299 GLY A CA 1
ATOM 2170 C C . GLY A 1 299 ? 18.970 15.343 -0.088 1.00 97.00 299 GLY A C 1
ATOM 2171 O O . GLY A 1 299 ? 18.353 15.698 0.917 1.00 97.00 299 GLY A O 1
ATOM 2172 N N . VAL A 1 300 ? 18.787 14.143 -0.644 1.00 98.19 300 VAL A N 1
ATOM 2173 C CA . VAL A 1 300 ? 17.893 13.131 -0.067 1.00 98.19 300 VAL A CA 1
ATOM 2174 C C . VAL A 1 300 ? 18.600 12.154 0.865 1.00 98.19 300 VAL A C 1
ATOM 2176 O O . VAL A 1 300 ? 17.942 11.595 1.742 1.00 98.19 300 VAL A O 1
ATOM 2179 N N . ALA A 1 301 ? 19.914 11.950 0.716 1.00 98.00 301 ALA A N 1
ATOM 2180 C CA . ALA A 1 301 ? 20.681 10.950 1.462 1.00 98.00 301 ALA A CA 1
ATOM 2181 C C . ALA A 1 301 ? 20.440 10.949 2.987 1.00 98.00 301 ALA A C 1
ATOM 2183 O O . ALA A 1 301 ? 20.288 9.856 3.534 1.00 98.00 301 ALA A O 1
ATOM 2184 N N . PRO A 1 302 ? 20.325 12.100 3.688 1.00 98.12 302 PRO A N 1
ATOM 2185 C CA . PRO A 1 302 ? 20.063 12.116 5.132 1.00 98.12 302 PRO A CA 1
ATOM 2186 C C . PRO A 1 302 ? 18.720 11.498 5.544 1.00 98.12 302 PRO A C 1
ATOM 2188 O O . PRO A 1 302 ? 18.539 11.145 6.709 1.00 98.12 302 PRO A O 1
ATOM 2191 N N . TYR A 1 303 ? 17.780 11.392 4.605 1.00 98.62 303 TYR A N 1
ATOM 2192 C CA . TYR A 1 303 ? 16.407 10.964 4.849 1.00 98.62 303 TYR A CA 1
ATOM 2193 C C . TYR A 1 303 ? 16.092 9.602 4.237 1.00 98.62 303 TYR A C 1
ATOM 2195 O O . TYR A 1 303 ? 15.023 9.071 4.506 1.00 98.62 303 TYR A O 1
ATOM 2203 N N . VAL A 1 304 ? 16.962 9.006 3.418 1.00 98.62 304 VAL A N 1
ATOM 2204 C CA . VAL A 1 304 ? 16.675 7.696 2.810 1.00 98.62 304 VAL A CA 1
ATOM 2205 C C . VAL A 1 304 ? 16.647 6.611 3.889 1.00 98.62 304 VAL A C 1
ATOM 2207 O O . VAL A 1 304 ? 17.633 6.382 4.587 1.00 98.62 304 VAL A O 1
ATOM 2210 N N . TYR A 1 305 ? 15.515 5.916 4.001 1.00 98.75 305 TYR A N 1
ATOM 2211 C CA . TYR A 1 305 ? 15.360 4.737 4.848 1.00 98.75 305 TYR A CA 1
ATOM 2212 C C . TYR A 1 305 ? 15.779 3.472 4.098 1.00 98.75 305 TYR A C 1
ATOM 2214 O O . TYR A 1 305 ? 16.666 2.764 4.553 1.00 98.75 305 TYR A O 1
ATOM 2222 N N . ALA A 1 306 ? 15.185 3.215 2.934 1.00 98.62 306 ALA A N 1
ATOM 2223 C CA . ALA A 1 306 ? 15.472 2.073 2.066 1.00 98.62 306 ALA A CA 1
ATOM 2224 C C . ALA A 1 306 ? 15.142 2.436 0.607 1.00 98.62 306 ALA A C 1
ATOM 2226 O O . ALA A 1 306 ? 14.473 3.443 0.361 1.00 98.62 306 ALA A O 1
ATOM 2227 N N . LYS A 1 307 ? 15.623 1.644 -0.357 1.00 98.62 307 LYS A N 1
ATOM 2228 C CA . LYS A 1 307 ? 15.498 1.915 -1.802 1.00 98.62 307 LYS A CA 1
ATOM 2229 C C . LYS A 1 307 ? 14.948 0.716 -2.572 1.00 98.62 307 LYS A C 1
ATOM 2231 O O . LYS A 1 307 ? 15.015 -0.404 -2.080 1.00 98.62 307 LYS A O 1
ATOM 2236 N N . GLY A 1 308 ? 14.507 0.957 -3.802 1.00 98.19 308 GLY A N 1
ATOM 2237 C CA . GLY A 1 308 ? 14.132 -0.087 -4.751 1.00 98.19 308 GLY A CA 1
ATOM 2238 C C . GLY A 1 308 ? 12.721 -0.610 -4.543 1.00 98.19 308 GLY A C 1
ATOM 2239 O O . GLY A 1 308 ? 12.552 -1.819 -4.510 1.00 98.19 308 GLY A O 1
ATOM 2240 N N . PHE A 1 309 ? 11.755 0.299 -4.402 1.00 98.00 309 PHE A N 1
ATOM 2241 C CA . PHE A 1 309 ? 10.327 -0.015 -4.314 1.00 98.00 309 PHE A CA 1
ATOM 2242 C C . PHE A 1 309 ? 9.588 0.565 -5.516 1.00 98.00 309 PHE A C 1
ATOM 2244 O O . PHE A 1 309 ? 9.810 1.727 -5.858 1.00 98.00 309 PHE A O 1
ATOM 2251 N N . ARG A 1 310 ? 8.666 -0.194 -6.102 1.00 97.50 310 ARG A N 1
ATOM 2252 C CA . ARG A 1 310 ? 7.784 0.265 -7.174 1.00 97.50 310 ARG A CA 1
ATOM 2253 C C . ARG A 1 310 ? 6.591 1.035 -6.623 1.00 97.50 310 ARG A C 1
ATOM 2255 O O . ARG A 1 310 ? 6.463 2.232 -6.876 1.00 97.50 310 ARG A O 1
ATOM 2262 N N . ASN A 1 311 ? 5.725 0.365 -5.863 1.00 96.00 311 ASN A N 1
ATOM 2263 C CA . ASN A 1 311 ? 4.489 0.943 -5.336 1.00 96.00 311 ASN A CA 1
ATOM 2264 C C . ASN A 1 311 ? 4.096 0.327 -3.981 1.00 96.00 311 ASN A C 1
ATOM 2266 O O . ASN A 1 311 ? 3.137 -0.431 -3.875 1.00 96.00 311 ASN A O 1
ATOM 2270 N N . SER A 1 312 ? 4.857 0.638 -2.930 1.00 95.81 312 SER A N 1
ATOM 2271 C CA . SER A 1 312 ? 4.579 0.159 -1.570 1.00 95.81 312 SER A CA 1
ATOM 2272 C C . SER A 1 312 ? 3.590 1.069 -0.838 1.00 95.81 312 SER A C 1
ATOM 2274 O O . SER A 1 312 ? 3.984 1.952 -0.072 1.00 95.81 312 SER A O 1
ATOM 2276 N N . TYR A 1 313 ? 2.296 0.867 -1.090 1.00 90.88 313 TYR A N 1
ATOM 2277 C CA . TYR A 1 313 ? 1.244 1.765 -0.611 1.00 90.88 313 TYR A CA 1
ATOM 2278 C C . TYR A 1 313 ? 1.005 1.661 0.909 1.00 90.88 313 TYR A C 1
ATOM 2280 O O . TYR A 1 313 ? 0.618 2.661 1.499 1.00 90.88 313 TYR A O 1
ATOM 2288 N N . ASP A 1 314 ? 1.271 0.522 1.564 1.00 88.75 314 ASP A N 1
ATOM 2289 C CA . ASP A 1 314 ? 0.939 0.292 2.987 1.00 88.75 314 ASP A CA 1
ATOM 2290 C C . ASP A 1 314 ? 2.108 -0.203 3.849 1.00 88.75 314 ASP A C 1
ATOM 2292 O O . ASP A 1 314 ? 2.159 -1.374 4.239 1.00 88.75 314 ASP A O 1
ATOM 2296 N N . PRO A 1 315 ? 3.070 0.679 4.175 1.00 96.94 315 PRO A N 1
ATOM 2297 C CA . PRO A 1 315 ? 4.085 0.377 5.165 1.00 96.94 315 PRO A CA 1
ATOM 2298 C C . PRO A 1 315 ? 3.488 0.394 6.582 1.00 96.94 315 PRO A C 1
ATOM 2300 O O . PRO A 1 315 ? 2.795 1.334 6.967 1.00 96.94 315 PRO A O 1
ATOM 2303 N N . VAL A 1 316 ? 3.818 -0.603 7.401 1.00 97.69 316 VAL A N 1
ATOM 2304 C CA . VAL A 1 316 ? 3.392 -0.698 8.806 1.00 97.69 316 VAL A CA 1
ATOM 2305 C C . VAL A 1 316 ? 4.484 -1.334 9.663 1.00 97.69 316 VAL A C 1
ATOM 2307 O O . VAL A 1 316 ? 5.187 -2.253 9.243 1.00 97.69 316 VAL A O 1
ATOM 2310 N N . PHE A 1 317 ? 4.660 -0.836 10.886 1.00 98.00 317 PHE A N 1
ATOM 2311 C CA . PHE A 1 317 ? 5.556 -1.465 11.851 1.00 98.00 317 PHE A CA 1
ATOM 2312 C C . PHE A 1 317 ? 4.858 -2.638 12.539 1.00 98.00 317 PHE A C 1
ATOM 2314 O O . PHE A 1 317 ? 3.802 -2.476 13.148 1.00 98.00 317 PHE A O 1
ATOM 2321 N N . ALA A 1 318 ? 5.483 -3.809 12.487 1.00 96.19 318 ALA A N 1
ATOM 2322 C CA . ALA A 1 318 ? 5.064 -4.967 13.260 1.00 96.19 318 ALA A CA 1
ATOM 2323 C C . ALA A 1 318 ? 5.342 -4.768 14.767 1.00 96.19 318 ALA A C 1
ATOM 2325 O O . ALA A 1 318 ? 6.185 -3.943 15.138 1.00 96.19 318 ALA A O 1
ATOM 2326 N N . PRO A 1 319 ? 4.726 -5.570 15.662 1.00 92.69 319 PRO A N 1
ATOM 2327 C CA . PRO A 1 319 ? 4.944 -5.479 17.112 1.00 92.69 319 PRO A CA 1
ATOM 2328 C C . PRO A 1 319 ? 6.404 -5.631 17.563 1.00 92.69 319 PRO A C 1
ATOM 2330 O O . PRO A 1 319 ? 6.775 -5.168 18.638 1.00 92.69 319 PRO A O 1
ATOM 2333 N N . ASN A 1 320 ? 7.250 -6.264 16.749 1.00 93.00 320 ASN A N 1
ATOM 2334 C CA . ASN A 1 320 ? 8.683 -6.402 17.010 1.00 93.00 320 ASN A CA 1
ATOM 2335 C C . ASN A 1 320 ? 9.528 -5.209 16.511 1.00 93.00 320 ASN A C 1
ATOM 2337 O O . ASN A 1 320 ? 10.753 -5.244 16.612 1.00 93.00 320 ASN A O 1
ATOM 2341 N N . GLY A 1 321 ? 8.891 -4.170 15.965 1.00 94.12 321 GLY A N 1
ATOM 2342 C CA . GLY A 1 321 ? 9.528 -2.945 15.489 1.00 94.12 321 GLY A CA 1
ATOM 2343 C C . GLY A 1 321 ? 10.143 -3.020 14.091 1.00 94.12 321 GLY A C 1
ATOM 2344 O O . GLY A 1 321 ? 10.766 -2.048 13.664 1.00 94.12 321 GLY A O 1
ATOM 2345 N N . ILE A 1 322 ? 9.977 -4.131 13.369 1.00 96.44 322 ILE A N 1
ATOM 2346 C CA . ILE A 1 322 ? 10.378 -4.236 11.960 1.00 96.44 322 ILE A CA 1
ATOM 2347 C C . ILE A 1 322 ? 9.294 -3.596 11.089 1.00 96.44 322 ILE A C 1
ATOM 2349 O O . ILE A 1 322 ? 8.104 -3.808 11.321 1.00 96.44 322 ILE A O 1
ATOM 2353 N N . LEU A 1 323 ? 9.703 -2.808 10.094 1.00 98.50 323 LEU A N 1
ATOM 2354 C CA . LEU A 1 323 ? 8.790 -2.249 9.102 1.00 98.50 323 LEU A CA 1
ATOM 2355 C C . LEU A 1 323 ? 8.482 -3.311 8.043 1.00 98.50 323 LEU A C 1
ATOM 2357 O O . LEU A 1 323 ? 9.402 -3.940 7.533 1.00 98.50 323 LEU A O 1
ATOM 2361 N N . PHE A 1 324 ? 7.217 -3.488 7.688 1.00 98.69 324 PHE A N 1
ATOM 2362 C CA . PHE A 1 324 ? 6.791 -4.326 6.571 1.00 98.69 324 PHE A CA 1
ATOM 2363 C C . PHE A 1 324 ? 5.989 -3.497 5.579 1.00 98.69 324 PHE A C 1
ATOM 2365 O O . PHE A 1 324 ? 5.340 -2.537 5.986 1.00 98.69 324 PHE A O 1
ATOM 2372 N N . ALA A 1 325 ? 6.010 -3.868 4.302 1.00 98.00 325 ALA A N 1
ATOM 2373 C CA . ALA A 1 325 ? 5.089 -3.315 3.314 1.00 98.00 325 ALA A CA 1
ATOM 2374 C C . ALA A 1 325 ? 4.741 -4.361 2.255 1.00 98.00 325 ALA A C 1
ATOM 2376 O O . ALA A 1 325 ? 5.611 -5.135 1.844 1.00 98.00 325 ALA A O 1
ATOM 2377 N N . GLY A 1 326 ? 3.480 -4.353 1.822 1.00 97.69 326 GLY A N 1
ATOM 2378 C CA . GLY A 1 326 ? 3.096 -4.933 0.539 1.00 97.69 326 GLY A CA 1
ATOM 2379 C C . GLY A 1 326 ? 3.585 -4.045 -0.607 1.00 97.69 326 GLY A C 1
ATOM 2380 O O . GLY A 1 326 ? 3.703 -2.827 -0.437 1.00 97.69 326 GLY A O 1
ATOM 2381 N N . GLU A 1 327 ? 3.888 -4.637 -1.755 1.00 97.25 327 GLU A N 1
ATOM 2382 C CA . GLU A 1 327 ? 4.298 -3.920 -2.959 1.00 97.25 327 GLU A CA 1
ATOM 2383 C C . GLU A 1 327 ? 3.630 -4.501 -4.205 1.00 97.25 327 GLU A C 1
ATOM 2385 O O . GLU A 1 327 ? 3.627 -5.713 -4.420 1.00 97.25 327 GLU A O 1
ATOM 2390 N N . ASN A 1 328 ? 3.088 -3.615 -5.038 1.00 95.81 328 ASN A N 1
ATOM 2391 C CA . ASN A 1 328 ? 2.480 -3.982 -6.309 1.00 95.81 328 ASN A CA 1
ATOM 2392 C C . ASN A 1 328 ? 3.549 -4.121 -7.406 1.00 95.81 328 ASN A C 1
ATOM 2394 O O . ASN A 1 328 ? 4.275 -3.161 -7.696 1.00 95.81 328 ASN A O 1
ATOM 2398 N N . GLY A 1 329 ? 3.565 -5.277 -8.065 1.00 94.62 329 GLY A N 1
ATOM 2399 C CA . GLY A 1 329 ? 4.420 -5.621 -9.194 1.00 94.62 329 GLY A CA 1
ATOM 2400 C C . GLY A 1 329 ? 4.076 -4.874 -10.493 1.00 94.62 329 GLY A C 1
ATOM 2401 O O . GLY A 1 329 ? 3.112 -4.100 -10.534 1.00 94.62 329 GLY A O 1
ATOM 2402 N N . PRO A 1 330 ? 4.900 -5.059 -11.540 1.00 95.62 330 PRO A N 1
ATOM 2403 C CA . PRO A 1 330 ? 4.815 -4.339 -12.812 1.00 95.62 330 PRO A CA 1
ATOM 2404 C C . PRO A 1 330 ? 3.642 -4.824 -13.671 1.00 95.62 330 PRO A C 1
ATOM 2406 O O . PRO A 1 330 ? 2.917 -5.738 -13.286 1.00 95.62 330 PRO A O 1
ATOM 2409 N N . ASP A 1 331 ? 3.484 -4.257 -14.864 1.00 95.50 331 ASP A N 1
ATOM 2410 C CA . ASP A 1 331 ? 2.558 -4.715 -15.907 1.00 95.50 331 ASP A CA 1
ATOM 2411 C C . ASP A 1 331 ? 3.081 -5.988 -16.627 1.00 95.50 331 ASP A C 1
ATOM 2413 O O . ASP A 1 331 ? 3.120 -6.097 -17.854 1.00 95.50 331 ASP A O 1
ATOM 2417 N N . ALA A 1 332 ? 3.467 -6.983 -15.827 1.00 95.94 332 ALA A N 1
ATOM 2418 C CA . ALA A 1 332 ? 3.818 -8.346 -16.209 1.00 95.94 332 ALA A CA 1
ATOM 2419 C C . ALA A 1 332 ? 3.367 -9.297 -15.093 1.00 95.94 332 ALA A C 1
ATOM 2421 O O . ALA A 1 332 ? 3.361 -8.889 -13.933 1.00 95.94 332 ALA A O 1
ATOM 2422 N N . ASP A 1 333 ? 3.069 -10.563 -15.415 1.00 96.50 333 ASP A N 1
ATOM 2423 C CA . ASP A 1 333 ? 2.665 -11.608 -14.452 1.00 96.50 333 ASP A CA 1
ATOM 2424 C C . ASP A 1 333 ? 3.853 -12.056 -13.547 1.00 96.50 333 ASP A C 1
ATOM 2426 O O . ASP A 1 333 ? 4.146 -13.244 -13.385 1.00 96.50 333 ASP A O 1
ATOM 2430 N N . LEU A 1 334 ? 4.552 -11.088 -12.948 1.00 96.38 334 LEU A N 1
ATOM 2431 C CA . LEU A 1 334 ? 5.604 -11.221 -11.946 1.00 96.38 334 LEU A CA 1
ATOM 2432 C C . LEU A 1 334 ? 5.020 -10.960 -10.545 1.00 96.38 334 LEU A C 1
ATOM 2434 O O . LEU A 1 334 ? 4.054 -10.206 -10.419 1.00 96.38 334 LEU A O 1
ATOM 2438 N N . PRO A 1 335 ? 5.552 -11.599 -9.488 1.00 95.81 335 PRO A N 1
ATOM 2439 C CA . PRO A 1 335 ? 4.905 -11.594 -8.177 1.00 95.81 335 PRO A CA 1
ATOM 2440 C C . PRO A 1 335 ? 4.722 -10.195 -7.570 1.00 95.81 335 PRO A C 1
ATOM 2442 O O . PRO A 1 335 ? 5.612 -9.352 -7.666 1.00 95.81 335 PRO A O 1
ATOM 2445 N N . ASP A 1 336 ? 3.592 -9.995 -6.886 1.00 97.81 336 ASP A N 1
ATOM 2446 C CA . ASP A 1 336 ? 3.445 -8.914 -5.906 1.00 97.81 336 ASP A CA 1
ATOM 2447 C C . ASP A 1 336 ? 4.183 -9.313 -4.619 1.00 97.81 336 ASP A C 1
ATOM 2449 O O . ASP A 1 336 ? 4.217 -10.491 -4.250 1.00 97.81 336 ASP A O 1
ATOM 2453 N N . GLU A 1 337 ? 4.741 -8.348 -3.890 1.00 98.38 337 GLU A N 1
ATOM 2454 C CA . GLU A 1 337 ? 5.698 -8.636 -2.819 1.00 98.38 337 GLU A CA 1
ATOM 2455 C C . GLU A 1 337 ? 5.184 -8.305 -1.413 1.00 98.38 337 GLU A C 1
ATOM 2457 O O . GLU A 1 337 ? 4.369 -7.405 -1.207 1.00 98.38 337 GLU A O 1
ATOM 2462 N N . LEU A 1 338 ? 5.717 -9.014 -0.415 1.00 98.69 338 LEU A N 1
ATOM 2463 C CA . LEU A 1 338 ? 5.744 -8.613 0.986 1.00 98.69 338 LEU A CA 1
ATOM 2464 C C . LEU A 1 338 ? 7.200 -8.524 1.436 1.00 98.69 338 LEU A C 1
ATOM 2466 O O . LEU A 1 338 ? 7.934 -9.516 1.435 1.00 98.69 338 LEU A O 1
ATOM 2470 N N . ASN A 1 339 ? 7.592 -7.345 1.905 1.00 98.50 339 ASN A N 1
ATOM 2471 C CA . ASN A 1 339 ? 8.976 -7.052 2.245 1.00 98.50 339 ASN A CA 1
ATOM 2472 C C . ASN A 1 339 ? 9.151 -6.769 3.741 1.00 98.50 339 ASN A C 1
ATOM 2474 O O . ASN A 1 339 ? 8.442 -5.940 4.305 1.00 98.50 339 ASN A O 1
ATOM 2478 N N . ALA A 1 340 ? 10.130 -7.425 4.381 1.00 98.00 340 ALA A N 1
ATOM 2479 C CA . ALA A 1 340 ? 10.631 -7.046 5.705 1.00 98.00 340 ALA A CA 1
ATOM 2480 C C . ALA A 1 340 ? 11.705 -5.957 5.540 1.00 98.00 340 ALA A C 1
ATOM 2482 O O . ALA A 1 340 ? 12.859 -6.228 5.185 1.00 98.00 340 ALA A O 1
ATOM 2483 N N . ILE A 1 341 ? 11.312 -4.708 5.768 1.00 98.25 341 ILE A N 1
ATOM 2484 C CA . ILE A 1 341 ? 12.079 -3.521 5.407 1.00 98.25 341 ILE A CA 1
ATOM 2485 C C . ILE A 1 341 ? 13.113 -3.177 6.476 1.00 98.25 341 ILE A C 1
ATOM 2487 O O . ILE A 1 341 ? 12.805 -3.049 7.663 1.00 98.25 341 ILE A O 1
ATOM 2491 N N . LYS A 1 342 ? 14.362 -2.991 6.041 1.00 96.38 342 LYS A N 1
ATOM 2492 C CA . LYS A 1 342 ? 15.486 -2.619 6.901 1.00 96.38 342 LYS A CA 1
ATOM 2493 C C . LYS A 1 342 ? 16.211 -1.380 6.381 1.00 96.38 342 LYS A C 1
ATOM 2495 O O . LYS A 1 342 ? 16.360 -1.230 5.165 1.00 96.38 342 LYS A O 1
ATOM 2500 N N . 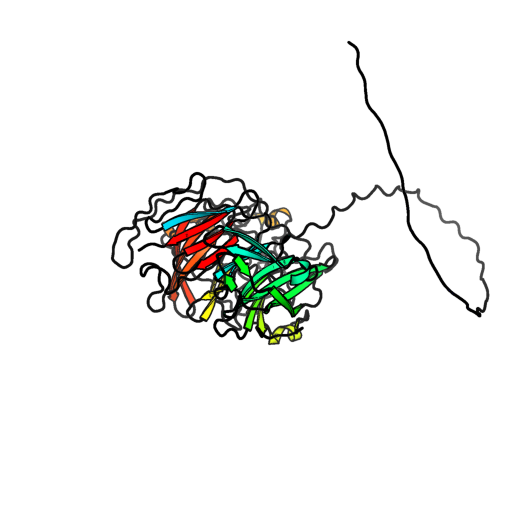PRO A 1 343 ? 16.732 -0.532 7.288 1.00 97.19 343 PRO A N 1
ATOM 2501 C CA . PRO A 1 343 ? 17.474 0.656 6.901 1.00 97.19 343 PRO A CA 1
ATOM 2502 C C . PRO A 1 343 ? 18.678 0.338 6.004 1.00 97.19 343 PRO A C 1
ATOM 2504 O O . PRO A 1 343 ? 19.454 -0.571 6.294 1.00 97.19 343 PRO A O 1
ATOM 2507 N N . GLY A 1 344 ? 18.865 1.133 4.954 1.00 97.12 344 GLY A N 1
ATOM 2508 C CA . GLY A 1 344 ? 20.027 1.107 4.067 1.00 97.12 344 GLY A CA 1
ATOM 2509 C C . GLY A 1 344 ? 20.017 0.018 2.993 1.00 97.12 344 GLY A C 1
ATOM 2510 O O . GLY A 1 344 ? 20.946 -0.018 2.188 1.00 97.12 344 GLY A O 1
ATOM 2511 N N . LEU A 1 345 ? 19.002 -0.851 2.955 1.00 97.94 345 LEU A N 1
ATOM 2512 C CA . LEU A 1 345 ? 18.921 -1.938 1.977 1.00 97.94 345 LEU A CA 1
ATOM 2513 C C . LEU A 1 345 ? 18.188 -1.528 0.689 1.00 97.94 345 LEU A C 1
ATOM 2515 O O . LEU A 1 345 ? 17.564 -0.464 0.613 1.00 97.94 345 LEU A O 1
ATOM 2519 N N . HIS A 1 346 ? 18.308 -2.382 -0.331 1.00 98.44 346 HIS A N 1
ATOM 2520 C CA . HIS A 1 346 ? 17.723 -2.202 -1.655 1.00 98.44 346 HIS A CA 1
ATOM 2521 C C . HIS A 1 346 ? 16.847 -3.408 -2.025 1.00 98.44 346 HIS A C 1
ATOM 2523 O O . HIS A 1 346 ? 17.339 -4.534 -1.979 1.00 98.44 346 HIS A O 1
ATOM 2529 N N . TYR A 1 347 ? 15.594 -3.170 -2.412 1.00 98.19 347 TYR A N 1
ATOM 2530 C CA . TYR A 1 347 ? 14.559 -4.204 -2.586 1.00 98.19 347 TYR A CA 1
ATOM 2531 C C . TYR A 1 347 ? 14.345 -4.656 -4.034 1.00 98.19 347 TYR A C 1
ATOM 2533 O O . TYR A 1 347 ? 13.564 -5.547 -4.306 1.00 98.19 347 TYR A O 1
ATOM 2541 N N . GLY A 1 348 ? 15.147 -4.132 -4.960 1.00 97.88 348 GLY A N 1
ATOM 2542 C CA . GLY A 1 348 ? 15.338 -4.737 -6.280 1.00 97.88 348 GLY A CA 1
ATOM 2543 C C . GLY A 1 348 ? 14.830 -3.879 -7.421 1.00 97.88 348 GLY A C 1
ATOM 2544 O O . GLY A 1 348 ? 15.529 -3.788 -8.429 1.00 97.88 348 GLY A O 1
ATOM 2545 N N . PHE A 1 349 ? 13.717 -3.165 -7.249 1.00 98.31 349 PHE A N 1
ATOM 2546 C CA . PHE A 1 349 ? 13.162 -2.335 -8.316 1.00 98.31 349 PHE A CA 1
ATOM 2547 C C . PHE A 1 349 ? 14.164 -1.268 -8.817 1.00 98.31 349 PHE A C 1
ATOM 2549 O O . PHE A 1 349 ? 14.825 -0.627 -7.992 1.00 98.31 349 PHE A O 1
ATOM 2556 N N . PRO A 1 350 ? 14.280 -1.030 -10.140 1.00 97.06 350 PRO A N 1
ATOM 2557 C CA . PRO A 1 350 ? 13.591 -1.725 -11.237 1.00 97.06 350 PRO A CA 1
ATOM 2558 C C . PRO A 1 350 ? 14.407 -2.885 -11.843 1.00 97.06 350 PRO A C 1
ATOM 2560 O O . PRO A 1 350 ? 14.152 -3.343 -12.952 1.00 97.06 350 PRO A O 1
ATOM 2563 N N . TRP A 1 351 ? 15.461 -3.345 -11.175 1.00 97.69 351 TRP A N 1
ATOM 2564 C CA . TRP A 1 351 ? 16.349 -4.389 -11.697 1.00 97.69 351 TRP A CA 1
ATOM 2565 C C . TRP A 1 351 ? 15.836 -5.809 -11.463 1.00 97.69 351 TRP A C 1
ATOM 2567 O O . TRP A 1 351 ? 16.264 -6.719 -12.176 1.00 97.69 351 TRP A O 1
ATOM 2577 N N . ARG A 1 352 ? 14.963 -6.001 -10.473 1.00 97.31 352 ARG A N 1
ATOM 2578 C CA . ARG A 1 352 ? 14.401 -7.292 -10.073 1.00 97.31 352 ARG A CA 1
ATOM 2579 C C . ARG A 1 352 ? 12.977 -7.113 -9.553 1.00 97.31 352 ARG A C 1
ATOM 2581 O O . ARG A 1 352 ? 12.730 -6.150 -8.834 1.00 97.31 352 ARG A O 1
ATOM 2588 N N . PHE A 1 353 ? 12.108 -8.059 -9.903 1.00 96.62 353 PHE A N 1
ATOM 2589 C CA . PHE A 1 353 ? 10.736 -8.193 -9.413 1.00 96.62 353 PHE A CA 1
ATOM 2590 C C . PHE A 1 353 ? 10.561 -9.601 -8.856 1.00 96.62 353 PHE A C 1
ATOM 2592 O O . PHE A 1 353 ? 10.815 -10.598 -9.542 1.00 96.62 353 PHE A O 1
ATOM 2599 N N . GLY A 1 354 ? 10.194 -9.700 -7.590 1.00 95.81 354 GLY A N 1
ATOM 2600 C CA . GLY A 1 354 ? 10.312 -10.916 -6.816 1.00 95.81 354 GLY A CA 1
ATOM 2601 C C . GLY A 1 354 ? 11.763 -11.391 -6.788 1.00 95.81 354 GLY A C 1
ATOM 2602 O O . GLY A 1 354 ? 12.669 -10.732 -6.285 1.00 95.81 354 GLY A O 1
ATOM 2603 N N . THR A 1 355 ? 11.995 -12.551 -7.390 1.00 95.69 355 THR A N 1
ATOM 2604 C CA . THR A 1 355 ? 13.331 -13.137 -7.567 1.00 95.69 355 THR A CA 1
ATOM 2605 C C . THR A 1 355 ? 13.778 -13.157 -9.031 1.00 95.69 355 THR A C 1
ATOM 2607 O O . THR A 1 355 ? 14.766 -13.811 -9.363 1.00 95.69 355 THR A O 1
ATOM 2610 N N . THR A 1 356 ? 13.052 -12.466 -9.913 1.00 95.38 356 THR A N 1
ATOM 2611 C CA . THR A 1 356 ? 13.284 -12.458 -11.361 1.00 95.38 356 THR A CA 1
ATOM 2612 C C . THR A 1 356 ? 13.927 -11.141 -11.776 1.00 95.38 356 THR A C 1
ATOM 2614 O O . THR A 1 356 ? 13.354 -10.068 -11.592 1.00 95.38 356 THR A O 1
ATOM 2617 N N . ASP A 1 357 ? 15.135 -11.212 -12.332 1.00 94.94 357 ASP A N 1
ATOM 2618 C CA . ASP A 1 357 ? 15.810 -10.042 -12.894 1.00 94.94 357 ASP A CA 1
ATOM 2619 C C . ASP A 1 357 ? 15.067 -9.536 -14.140 1.00 94.94 357 ASP A C 1
ATOM 2621 O O . ASP A 1 357 ? 14.573 -10.327 -14.942 1.00 94.94 357 ASP A O 1
ATOM 2625 N N . THR A 1 358 ? 15.033 -8.214 -14.325 1.00 92.88 358 THR A N 1
ATOM 2626 C CA . THR A 1 358 ? 14.410 -7.600 -15.506 1.00 92.88 358 THR A CA 1
ATOM 2627 C C . THR A 1 358 ? 15.068 -8.097 -16.801 1.00 92.88 358 THR A C 1
ATOM 2629 O O . THR A 1 358 ? 16.305 -8.041 -16.913 1.00 92.88 358 THR A O 1
ATOM 2632 N N . PRO A 1 359 ? 14.281 -8.550 -17.795 1.00 92.06 359 PRO A N 1
ATOM 2633 C CA . PRO A 1 359 ? 14.823 -9.041 -19.054 1.00 92.06 359 PRO A CA 1
ATOM 2634 C C . PRO A 1 359 ? 15.276 -7.906 -19.982 1.00 92.06 359 PRO A C 1
ATOM 2636 O O . PRO A 1 359 ? 16.028 -8.158 -20.916 1.00 92.06 359 PRO A O 1
ATOM 2639 N N . GLN A 1 360 ? 14.920 -6.646 -19.696 1.00 93.44 360 GLN A N 1
ATOM 2640 C CA . GLN A 1 360 ? 15.276 -5.494 -20.538 1.00 93.44 360 GLN A CA 1
ATOM 2641 C C . GLN A 1 360 ? 16.781 -5.324 -20.776 1.00 93.44 360 GLN A C 1
ATOM 2643 O O . GLN A 1 360 ? 17.193 -4.748 -21.777 1.00 93.44 360 GLN A O 1
ATOM 2648 N N . ARG A 1 361 ? 17.617 -5.831 -19.864 1.00 90.19 361 ARG A N 1
ATOM 2649 C CA . ARG A 1 361 ? 19.082 -5.770 -19.979 1.00 90.19 361 ARG A CA 1
ATOM 2650 C C . ARG A 1 361 ? 19.668 -6.843 -20.896 1.00 90.19 361 ARG A C 1
ATOM 2652 O O . ARG A 1 361 ? 20.862 -6.779 -21.186 1.00 90.19 361 ARG A O 1
ATOM 2659 N N . ASP A 1 362 ? 18.890 -7.854 -21.274 1.00 92.62 362 ASP A N 1
ATOM 2660 C CA . ASP A 1 362 ? 19.359 -8.952 -22.111 1.00 92.62 362 ASP A CA 1
ATOM 2661 C C . ASP A 1 362 ? 19.308 -8.543 -23.595 1.00 92.62 362 ASP A C 1
ATOM 2663 O O . ASP A 1 362 ? 18.223 -8.300 -24.131 1.00 92.62 362 ASP A O 1
ATOM 2667 N N . PRO A 1 363 ? 20.455 -8.511 -24.309 1.00 93.31 363 PRO A N 1
ATOM 2668 C CA . PRO A 1 363 ? 20.483 -8.216 -25.737 1.00 93.31 363 PRO A CA 1
ATOM 2669 C C . PRO A 1 363 ? 19.660 -9.182 -26.605 1.00 93.31 363 PRO A C 1
ATOM 2671 O O . PRO A 1 363 ? 19.390 -8.874 -27.767 1.00 93.31 363 PRO A O 1
ATOM 2674 N N . ALA A 1 364 ? 19.310 -10.358 -26.082 1.00 95.19 364 ALA A N 1
ATOM 2675 C CA . ALA A 1 364 ? 18.477 -11.349 -26.750 1.00 95.19 364 ALA A CA 1
ATOM 2676 C C . ALA A 1 364 ? 16.988 -11.254 -26.376 1.00 95.19 364 ALA A C 1
ATOM 2678 O O . ALA A 1 364 ? 16.204 -12.066 -26.867 1.00 95.19 364 ALA A O 1
ATOM 2679 N N . TYR A 1 365 ? 16.586 -10.299 -25.528 1.00 96.44 365 TYR A N 1
ATOM 2680 C CA . TYR A 1 365 ? 15.199 -10.179 -25.095 1.00 96.44 365 TYR A CA 1
ATOM 2681 C C . TYR A 1 365 ? 14.264 -9.828 -26.257 1.00 96.44 365 TYR A C 1
ATOM 2683 O O . TYR A 1 365 ? 14.410 -8.789 -26.905 1.00 96.44 365 TYR A O 1
ATOM 2691 N N . ASP A 1 366 ? 13.288 -10.707 -26.491 1.00 95.62 366 ASP A N 1
ATOM 2692 C CA . ASP A 1 366 ? 12.180 -10.507 -27.418 1.00 95.62 366 ASP A CA 1
ATOM 2693 C C . ASP A 1 366 ? 10.854 -10.523 -26.635 1.00 95.62 366 ASP A C 1
ATOM 2695 O O . ASP A 1 366 ? 10.368 -11.606 -26.276 1.00 95.62 366 ASP A O 1
ATOM 2699 N N . PRO A 1 367 ? 10.240 -9.350 -26.387 1.00 95.88 367 PRO A N 1
ATOM 2700 C CA . PRO A 1 367 ? 9.004 -9.246 -25.615 1.00 95.88 367 PRO A CA 1
ATOM 2701 C C . PRO A 1 367 ? 7.824 -9.970 -26.280 1.00 95.88 367 PRO A C 1
ATOM 2703 O O . PRO A 1 367 ? 6.873 -10.335 -25.600 1.00 95.88 367 PRO A O 1
ATOM 2706 N N . SER A 1 368 ? 7.869 -10.247 -27.591 1.00 94.75 368 SER A N 1
ATOM 2707 C CA . SER A 1 368 ? 6.793 -10.989 -28.271 1.00 94.75 368 SER A CA 1
ATOM 2708 C C . SER A 1 368 ? 6.728 -12.471 -27.882 1.00 94.75 368 SER A C 1
ATOM 2710 O O . SER A 1 368 ? 5.732 -13.142 -28.156 1.00 94.75 368 SER A O 1
ATOM 2712 N N . THR A 1 369 ? 7.783 -12.975 -27.237 1.00 95.25 369 THR A N 1
ATOM 2713 C CA . THR A 1 369 ? 7.894 -14.357 -26.747 1.00 95.25 369 THR A CA 1
ATOM 2714 C C . THR A 1 369 ? 7.842 -14.459 -25.226 1.00 95.25 369 THR A C 1
ATOM 2716 O O . THR A 1 369 ? 7.923 -15.560 -24.685 1.00 95.25 369 THR A O 1
ATOM 2719 N N . ASP A 1 370 ? 7.711 -13.326 -24.535 1.00 97.00 370 ASP A N 1
ATOM 2720 C CA . ASP A 1 370 ? 7.704 -13.267 -23.083 1.00 97.00 370 ASP A CA 1
ATOM 2721 C C . ASP A 1 370 ? 6.326 -13.655 -22.537 1.00 97.00 370 ASP A C 1
ATOM 2723 O O . ASP A 1 370 ? 5.364 -12.888 -22.583 1.00 97.00 370 ASP A O 1
ATOM 2727 N N . GLY A 1 371 ? 6.237 -14.871 -22.001 1.00 96.56 371 GLY A N 1
ATOM 2728 C CA . GLY A 1 371 ? 5.010 -15.408 -21.437 1.00 96.56 371 GLY A CA 1
ATOM 2729 C C . GLY A 1 371 ? 4.462 -14.634 -20.240 1.00 96.56 371 GLY A C 1
ATOM 2730 O O . GLY A 1 371 ? 3.278 -14.788 -19.953 1.00 96.56 371 GLY A O 1
ATOM 2731 N N . TYR A 1 372 ? 5.256 -13.793 -19.563 1.00 96.75 372 TYR A N 1
ATOM 2732 C CA . TYR A 1 372 ? 4.760 -12.935 -18.482 1.00 96.75 372 TYR A CA 1
ATOM 2733 C C . TYR A 1 372 ? 3.908 -11.767 -18.997 1.00 96.75 372 TYR A C 1
ATOM 2735 O O . TYR A 1 372 ? 3.141 -11.186 -18.226 1.00 96.75 372 TYR A O 1
ATOM 2743 N N . LEU A 1 373 ? 4.022 -11.411 -20.280 1.00 96.81 373 LEU A N 1
ATOM 2744 C CA . LEU A 1 373 ? 3.383 -10.230 -20.851 1.00 96.81 373 LEU A CA 1
ATOM 2745 C C . LEU A 1 373 ? 1.982 -10.547 -21.374 1.00 96.81 373 LEU A C 1
ATOM 2747 O O . LEU A 1 373 ? 1.792 -11.136 -22.440 1.00 96.81 373 LEU A O 1
ATOM 2751 N N . ASN A 1 374 ? 0.966 -10.114 -20.629 1.00 94.69 374 ASN A N 1
ATOM 2752 C CA . ASN A 1 374 ? -0.413 -10.190 -21.083 1.00 94.69 374 ASN A CA 1
ATOM 2753 C C . ASN A 1 374 ? -0.772 -8.977 -21.970 1.00 94.69 374 ASN A C 1
ATOM 2755 O O . ASN A 1 374 ? -0.508 -7.844 -21.565 1.00 94.69 374 ASN A O 1
ATOM 2759 N N . PRO A 1 375 ? -1.439 -9.164 -23.127 1.00 94.31 375 PRO A N 1
ATOM 2760 C CA . PRO A 1 375 ? -1.883 -8.056 -23.983 1.00 94.31 375 PRO A CA 1
ATOM 2761 C C . PRO A 1 375 ? -2.834 -7.047 -23.315 1.00 94.31 375 PRO A C 1
ATOM 2763 O O . PRO A 1 375 ? -2.996 -5.933 -23.815 1.00 94.31 375 PRO A O 1
ATOM 2766 N N . ASP A 1 376 ? -3.473 -7.417 -22.204 1.00 92.94 376 ASP A N 1
ATOM 2767 C CA . ASP A 1 376 ? -4.357 -6.526 -21.449 1.00 92.94 376 ASP A CA 1
ATOM 2768 C C . ASP A 1 376 ? -3.587 -5.492 -20.607 1.00 92.94 376 ASP A C 1
ATOM 2770 O O . ASP A 1 376 ? -4.184 -4.519 -20.148 1.00 92.94 376 ASP A O 1
ATOM 2774 N N . PHE A 1 377 ? -2.280 -5.677 -20.400 1.00 94.94 377 PHE A N 1
ATOM 2775 C CA . PHE A 1 377 ? -1.460 -4.749 -19.626 1.00 94.94 377 PHE A CA 1
ATOM 2776 C C . PHE A 1 377 ? -1.132 -3.480 -20.416 1.00 94.94 377 PHE A C 1
ATOM 2778 O O . PHE A 1 377 ? -0.828 -3.525 -21.610 1.00 94.94 377 PHE A O 1
ATOM 2785 N N . THR A 1 378 ? -1.151 -2.332 -19.738 1.00 94.44 378 THR A N 1
ATOM 2786 C CA . THR A 1 378 ? -0.937 -1.029 -20.380 1.00 94.44 378 THR A CA 1
ATOM 2787 C C . THR A 1 378 ? 0.482 -0.928 -20.921 1.00 94.44 378 THR A C 1
ATOM 2789 O O . THR A 1 378 ? 0.663 -0.525 -22.069 1.00 94.44 378 THR A O 1
ATOM 2792 N N . ALA A 1 379 ? 1.483 -1.353 -20.143 1.00 94.94 379 ALA A N 1
ATOM 2793 C CA . ALA A 1 379 ? 2.881 -1.332 -20.575 1.00 94.94 379 ALA A CA 1
ATOM 2794 C C . ALA A 1 379 ? 3.116 -2.186 -21.837 1.00 94.94 379 ALA A C 1
ATOM 2796 O O . ALA A 1 379 ? 3.905 -1.815 -22.707 1.00 94.94 379 ALA A O 1
ATOM 2797 N N . VAL A 1 380 ? 2.376 -3.288 -21.998 1.00 95.62 380 VAL A N 1
ATOM 2798 C CA . VAL A 1 380 ? 2.414 -4.119 -23.212 1.00 95.62 380 VAL A CA 1
ATOM 2799 C C . VAL A 1 380 ? 1.743 -3.404 -24.387 1.00 95.62 380 VAL A C 1
ATOM 2801 O O . VAL A 1 380 ? 2.306 -3.355 -25.479 1.00 95.62 380 VAL A O 1
ATOM 2804 N N . GLN A 1 381 ? 0.575 -2.791 -24.174 1.00 94.75 381 GLN A N 1
ATOM 2805 C CA . GLN A 1 381 ? -0.179 -2.078 -25.217 1.00 94.75 381 GLN A CA 1
ATOM 2806 C C . GLN A 1 381 ? 0.580 -0.888 -25.806 1.00 94.75 381 GLN A C 1
ATOM 2808 O O . GLN A 1 381 ? 0.463 -0.619 -27.003 1.00 94.75 381 GLN A O 1
ATOM 2813 N N . ILE A 1 382 ? 1.357 -0.182 -24.983 1.00 93.00 382 ILE A N 1
ATOM 2814 C CA . ILE A 1 382 ? 2.174 0.954 -25.429 1.00 93.00 382 ILE A CA 1
ATOM 2815 C C . ILE A 1 382 ? 3.568 0.535 -25.922 1.00 93.00 382 ILE A C 1
ATOM 2817 O O . ILE A 1 382 ? 4.314 1.385 -26.402 1.00 93.00 382 ILE A O 1
ATOM 2821 N N . GLY A 1 383 ? 3.918 -0.754 -25.830 1.00 94.06 383 GLY A N 1
ATOM 2822 C CA . GLY A 1 383 ? 5.215 -1.279 -26.259 1.00 94.06 383 GLY A CA 1
ATOM 2823 C C . GLY A 1 383 ? 6.388 -0.860 -25.367 1.00 94.06 383 GLY A C 1
ATOM 2824 O O . GLY A 1 383 ? 7.483 -0.650 -25.882 1.00 94.06 383 GLY A O 1
ATOM 2825 N N . ALA A 1 384 ? 6.165 -0.711 -24.057 1.00 94.62 384 ALA A N 1
ATOM 2826 C CA . ALA A 1 384 ? 7.193 -0.301 -23.095 1.00 94.62 384 ALA A CA 1
ATOM 2827 C C . ALA A 1 384 ? 8.247 -1.393 -22.836 1.00 94.62 384 ALA A C 1
ATOM 2829 O O . ALA A 1 384 ? 9.406 -1.081 -22.577 1.00 94.62 384 ALA A O 1
ATOM 2830 N N . TYR A 1 385 ? 7.873 -2.671 -22.963 1.00 96.44 385 TYR A N 1
ATOM 2831 C CA . TYR A 1 385 ? 8.822 -3.779 -22.871 1.00 96.44 385 TYR A CA 1
ATOM 2832 C C . TYR A 1 385 ? 9.651 -3.894 -24.148 1.00 96.44 385 TYR A C 1
ATOM 2834 O O . TYR A 1 385 ? 9.118 -4.164 -25.225 1.00 96.44 385 TYR A O 1
ATOM 2842 N N . ALA A 1 386 ? 10.966 -3.742 -24.017 1.00 95.19 386 ALA A N 1
ATOM 2843 C CA . ALA A 1 386 ? 11.919 -3.919 -25.102 1.00 95.19 386 ALA A CA 1
ATOM 2844 C C . ALA A 1 386 ? 13.286 -4.366 -24.569 1.00 95.19 386 ALA A C 1
ATOM 2846 O O . ALA A 1 386 ? 13.587 -4.256 -23.382 1.00 95.19 386 ALA A O 1
ATOM 2847 N N . ASN A 1 387 ? 14.141 -4.853 -25.467 1.00 94.69 387 ASN A N 1
ATOM 2848 C CA . ASN A 1 387 ? 15.575 -4.873 -25.202 1.00 94.69 387 ASN A CA 1
ATOM 2849 C C . ASN A 1 387 ? 16.081 -3.426 -25.139 1.00 94.69 387 ASN A C 1
ATOM 2851 O O . ASN A 1 387 ? 15.930 -2.663 -26.097 1.00 94.69 387 ASN A O 1
ATOM 2855 N N . ASP A 1 388 ? 16.707 -3.080 -24.021 1.00 95.69 388 ASP A N 1
ATOM 2856 C CA . ASP A 1 388 ? 17.226 -1.758 -23.727 1.00 95.69 388 ASP A CA 1
ATOM 2857 C C . ASP A 1 388 ? 18.726 -1.831 -23.391 1.00 95.69 388 ASP A C 1
ATOM 2859 O O . ASP A 1 388 ? 19.127 -1.983 -22.231 1.00 95.69 388 ASP A O 1
ATOM 2863 N N . PRO A 1 389 ? 19.603 -1.651 -24.395 1.00 92.81 389 PRO A N 1
ATOM 2864 C CA . PRO A 1 389 ? 21.049 -1.641 -24.184 1.00 92.81 389 PRO A CA 1
ATOM 2865 C C . PRO A 1 389 ? 21.544 -0.499 -23.283 1.00 92.81 389 PRO A C 1
ATOM 2867 O O . PRO A 1 389 ? 22.700 -0.515 -22.860 1.00 92.81 389 PRO A O 1
ATOM 2870 N N . SER A 1 390 ? 20.706 0.512 -23.023 1.00 94.56 390 SER A N 1
ATOM 2871 C CA . SER A 1 390 ? 21.020 1.655 -22.159 1.00 94.56 390 SER A CA 1
ATOM 2872 C C . SER A 1 390 ? 20.531 1.473 -20.721 1.00 94.56 390 SER A C 1
ATOM 2874 O O . SER A 1 390 ? 20.750 2.350 -19.880 1.00 94.56 390 SER A O 1
ATOM 2876 N N . TYR A 1 391 ? 19.872 0.350 -20.428 1.00 96.44 391 TYR A N 1
ATOM 2877 C CA . TYR A 1 391 ? 19.321 0.077 -19.114 1.00 96.44 391 TYR A CA 1
ATOM 2878 C C . TYR A 1 391 ? 20.439 0.048 -18.055 1.00 96.44 391 TYR A C 1
ATOM 2880 O O . TYR A 1 391 ? 21.482 -0.587 -18.255 1.00 96.44 391 TYR A O 1
ATOM 2888 N N . PRO A 1 392 ? 20.269 0.736 -16.912 1.00 94.44 392 PRO A N 1
ATOM 2889 C CA . PRO A 1 392 ? 21.344 0.905 -15.944 1.00 94.44 392 PRO A CA 1
ATOM 2890 C C . PRO A 1 392 ? 21.786 -0.422 -15.315 1.00 94.44 392 PRO A C 1
ATOM 2892 O O . PRO A 1 392 ? 20.981 -1.310 -15.025 1.00 94.44 392 PRO A O 1
ATOM 2895 N N . ALA A 1 393 ? 23.081 -0.528 -15.013 1.00 94.06 393 ALA A N 1
ATOM 2896 C CA . ALA A 1 393 ? 23.608 -1.637 -14.225 1.00 94.06 393 ALA A CA 1
ATOM 2897 C C . ALA A 1 393 ? 23.009 -1.644 -12.806 1.00 94.06 393 ALA A C 1
ATOM 2899 O O . ALA A 1 393 ? 22.737 -0.591 -12.227 1.00 94.06 393 ALA A O 1
ATOM 2900 N N . ALA A 1 394 ? 22.841 -2.841 -12.238 1.00 94.94 394 ALA A N 1
ATOM 2901 C CA . ALA A 1 394 ? 22.381 -2.997 -10.863 1.00 94.94 394 ALA A CA 1
ATOM 2902 C C . ALA A 1 394 ? 23.392 -2.353 -9.888 1.00 94.94 394 ALA A C 1
ATOM 2904 O O . ALA A 1 394 ? 24.589 -2.637 -9.989 1.00 94.94 394 ALA A O 1
ATOM 2905 N N . PRO A 1 395 ? 22.949 -1.510 -8.938 1.00 94.25 395 PRO A N 1
ATOM 2906 C CA . PRO A 1 395 ? 23.859 -0.739 -8.091 1.00 94.25 395 PRO A CA 1
ATOM 2907 C C . PRO A 1 395 ? 24.418 -1.541 -6.908 1.00 94.25 395 PRO A C 1
ATOM 2909 O O . PRO A 1 395 ? 25.396 -1.124 -6.292 1.00 94.25 395 PRO A O 1
ATOM 2912 N N . THR A 1 396 ? 23.771 -2.647 -6.536 1.00 95.88 396 THR A N 1
ATOM 2913 C CA . THR A 1 396 ? 24.083 -3.435 -5.337 1.00 95.88 396 THR A CA 1
ATOM 2914 C C . THR A 1 396 ? 23.418 -4.813 -5.410 1.00 95.88 396 THR A C 1
ATOM 2916 O O . THR A 1 396 ? 22.660 -5.097 -6.334 1.00 95.88 396 THR A O 1
ATOM 2919 N N . THR A 1 397 ? 23.672 -5.655 -4.410 1.00 95.12 397 THR A N 1
ATOM 2920 C CA . THR A 1 397 ? 22.872 -6.851 -4.124 1.00 95.12 397 THR A CA 1
ATOM 2921 C C . THR A 1 397 ? 21.525 -6.463 -3.520 1.00 95.12 397 THR A C 1
ATOM 2923 O O . THR A 1 397 ? 21.461 -5.571 -2.668 1.00 95.12 397 THR A O 1
ATOM 2926 N N . PHE A 1 398 ? 20.469 -7.155 -3.942 1.00 97.50 398 PHE A N 1
ATOM 2927 C CA . PHE A 1 398 ? 19.099 -6.914 -3.499 1.00 97.50 398 PHE A CA 1
ATOM 2928 C C . PHE A 1 398 ? 18.687 -7.830 -2.347 1.00 97.50 398 PHE A C 1
ATOM 2930 O O . PHE A 1 398 ? 19.282 -8.886 -2.127 1.00 97.50 398 PHE A O 1
ATOM 2937 N N . VAL A 1 399 ? 17.681 -7.387 -1.600 1.00 97.31 399 VAL A N 1
ATOM 2938 C CA . VAL A 1 399 ? 16.963 -8.196 -0.618 1.00 97.31 399 VAL A CA 1
ATOM 2939 C C . VAL A 1 399 ? 15.777 -8.824 -1.328 1.00 97.31 399 VAL A C 1
ATOM 2941 O O . VAL A 1 399 ? 14.968 -8.093 -1.885 1.00 97.31 399 VAL A O 1
ATOM 2944 N N . ASP A 1 400 ? 15.683 -10.150 -1.295 1.00 96.81 400 ASP A N 1
ATOM 2945 C CA . ASP A 1 400 ? 14.533 -10.853 -1.859 1.00 96.81 400 ASP A CA 1
ATOM 2946 C C . ASP A 1 400 ? 13.315 -10.738 -0.915 1.00 96.81 400 ASP A C 1
ATOM 2948 O O . ASP A 1 400 ? 13.486 -10.690 0.317 1.00 96.81 400 ASP A O 1
ATOM 2952 N N . PRO A 1 401 ? 12.088 -10.727 -1.462 1.00 97.94 401 PRO A N 1
ATOM 2953 C CA . PRO A 1 401 ? 10.867 -10.663 -0.669 1.00 97.94 401 PRO A CA 1
ATOM 2954 C C . PRO A 1 401 ? 10.592 -11.965 0.091 1.00 97.94 401 PRO A C 1
ATOM 2956 O O . PRO A 1 401 ? 11.229 -13.004 -0.101 1.00 97.94 401 PRO A O 1
ATOM 2959 N N . ILE A 1 402 ? 9.607 -11.918 0.985 1.00 98.62 402 ILE A N 1
ATOM 2960 C CA . ILE A 1 402 ? 9.235 -13.048 1.839 1.00 98.62 402 ILE A CA 1
ATOM 2961 C C . ILE A 1 402 ? 8.626 -14.172 0.992 1.00 98.62 402 ILE A C 1
ATOM 2963 O O . ILE A 1 402 ? 7.624 -13.977 0.305 1.00 98.62 402 ILE A O 1
ATOM 2967 N N . SER A 1 403 ? 9.188 -15.380 1.065 1.00 98.38 403 SER A N 1
ATOM 2968 C CA . SER A 1 403 ? 8.659 -16.537 0.330 1.00 98.38 403 SER A CA 1
ATOM 2969 C C . SER A 1 403 ? 7.340 -17.031 0.926 1.00 98.38 403 SER A C 1
ATOM 2971 O O . SER A 1 403 ? 7.260 -17.248 2.136 1.00 98.38 403 SER A O 1
ATOM 2973 N N . ASN A 1 404 ? 6.334 -17.261 0.081 1.00 98.50 404 ASN A N 1
ATOM 2974 C CA . ASN A 1 404 ? 5.020 -17.773 0.469 1.00 98.50 404 ASN A CA 1
ATOM 2975 C C . ASN A 1 404 ? 4.841 -19.231 0.055 1.00 98.50 404 ASN A C 1
ATOM 2977 O O . ASN A 1 404 ? 4.953 -19.562 -1.124 1.00 98.50 404 ASN A O 1
ATOM 2981 N N . TYR A 1 405 ? 4.510 -20.073 1.027 1.00 97.38 405 TYR A N 1
ATOM 2982 C CA . TYR A 1 405 ? 4.268 -21.506 0.859 1.00 97.38 405 TYR A CA 1
ATOM 2983 C C . TYR A 1 405 ? 2.775 -21.846 0.687 1.00 97.38 405 TYR A C 1
ATOM 2985 O O . TYR A 1 405 ? 2.409 -23.015 0.584 1.00 97.38 405 TYR A O 1
ATOM 2993 N N . GLY A 1 406 ? 1.903 -20.834 0.634 1.00 95.25 406 GLY A N 1
ATOM 2994 C CA . GLY A 1 406 ? 0.476 -20.987 0.368 1.00 95.25 406 GLY A CA 1
ATOM 2995 C C . GLY A 1 406 ? -0.338 -21.443 1.588 1.00 95.25 406 GLY A C 1
ATOM 2996 O O . GLY A 1 406 ? 0.096 -21.233 2.720 1.00 95.25 406 GLY A O 1
ATOM 2997 N N . PRO A 1 407 ? -1.542 -22.014 1.383 1.00 95.00 407 PRO A N 1
ATOM 2998 C CA . PRO A 1 407 ? -2.114 -22.366 0.082 1.00 95.00 407 PRO A CA 1
ATOM 2999 C C . PRO A 1 407 ? -2.699 -21.185 -0.711 1.00 95.00 407 PRO A C 1
ATOM 3001 O O . PRO A 1 407 ? -3.032 -21.358 -1.876 1.00 95.00 407 PRO A O 1
ATOM 3004 N N . ALA A 1 408 ? -2.881 -20.006 -0.110 1.00 96.88 408 ALA A N 1
ATOM 3005 C CA . ALA A 1 408 ? -3.506 -18.867 -0.786 1.00 96.88 408 ALA A CA 1
ATOM 3006 C C . ALA A 1 408 ? -2.481 -17.928 -1.433 1.00 96.88 408 ALA A C 1
ATOM 3008 O O . ALA A 1 408 ? -1.374 -17.766 -0.917 1.00 96.88 408 ALA A O 1
ATOM 3009 N N . ALA A 1 409 ? -2.900 -17.254 -2.512 1.00 97.56 409 ALA A N 1
ATOM 3010 C CA . ALA A 1 409 ? -2.115 -16.243 -3.219 1.00 97.56 409 ALA A CA 1
ATOM 3011 C C . ALA A 1 409 ? -0.763 -16.763 -3.731 1.00 97.56 409 ALA A C 1
ATOM 3013 O O . ALA A 1 409 ? 0.246 -16.070 -3.621 1.00 97.56 409 ALA A O 1
ATOM 3014 N N . VAL A 1 410 ? -0.747 -17.988 -4.268 1.00 97.94 410 VAL A N 1
ATOM 3015 C CA . VAL A 1 410 ? 0.462 -18.624 -4.815 1.00 97.94 410 VAL A CA 1
ATOM 3016 C C . VAL A 1 410 ? 0.310 -19.159 -6.245 1.00 97.94 410 VAL A C 1
ATOM 3018 O O . VAL A 1 410 ? 1.077 -20.020 -6.677 1.00 97.94 410 VAL A O 1
ATOM 3021 N N . GLN A 1 411 ? -0.656 -18.637 -7.009 1.00 98.00 411 GLN A N 1
ATOM 3022 C CA . GLN A 1 411 ? -0.629 -18.766 -8.469 1.00 98.00 411 GLN A CA 1
ATOM 3023 C C . GLN A 1 411 ? 0.487 -17.904 -9.062 1.00 98.00 411 GLN A C 1
ATOM 3025 O O . GLN A 1 411 ? 0.729 -16.799 -8.577 1.00 98.00 411 GLN A O 1
ATOM 3030 N N . TYR A 1 412 ? 1.145 -18.392 -10.107 1.00 97.00 412 TYR A N 1
ATOM 3031 C CA . TYR A 1 412 ? 2.194 -17.668 -10.827 1.00 97.00 412 TYR A CA 1
ATOM 3032 C C . TYR A 1 412 ? 2.208 -18.066 -12.301 1.00 97.00 412 TYR A C 1
ATOM 3034 O O . TYR A 1 412 ? 1.521 -19.006 -12.704 1.00 97.00 412 TYR A O 1
ATOM 3042 N N . ARG A 1 413 ? 2.984 -17.349 -13.111 1.00 96.00 413 ARG A N 1
ATOM 3043 C CA . ARG A 1 413 ? 3.244 -17.701 -14.507 1.00 96.00 413 ARG A CA 1
ATOM 3044 C C . ARG A 1 413 ? 4.730 -17.958 -14.718 1.00 96.00 413 ARG A C 1
ATOM 3046 O O . ARG A 1 413 ? 5.547 -17.492 -13.932 1.00 96.00 413 ARG A O 1
ATOM 3053 N N . THR A 1 414 ? 5.079 -18.701 -15.756 1.00 93.88 414 THR A N 1
ATOM 3054 C CA . THR A 1 414 ? 6.456 -18.858 -16.241 1.00 93.88 414 THR A CA 1
ATOM 3055 C C . THR A 1 414 ? 6.638 -18.215 -17.614 1.00 93.88 414 THR A C 1
ATOM 3057 O O . THR A 1 414 ? 5.678 -17.824 -18.274 1.00 93.88 414 THR A O 1
ATOM 3060 N N . ILE A 1 415 ? 7.890 -18.118 -18.071 1.00 93.06 415 ILE A N 1
ATOM 3061 C CA . ILE A 1 415 ? 8.249 -17.470 -19.346 1.00 93.06 415 ILE A CA 1
ATOM 3062 C C . ILE A 1 415 ? 7.591 -18.108 -20.585 1.00 93.06 415 ILE A C 1
ATOM 3064 O O . ILE A 1 415 ? 7.487 -17.470 -21.622 1.00 93.06 415 ILE A O 1
ATOM 3068 N N . ASP A 1 416 ? 7.126 -19.354 -20.494 1.00 94.25 416 ASP A N 1
ATOM 3069 C CA . ASP A 1 416 ? 6.368 -20.041 -21.550 1.00 94.25 416 ASP A CA 1
ATOM 3070 C C . ASP A 1 416 ? 4.879 -19.649 -21.594 1.00 94.25 416 ASP A C 1
ATOM 3072 O O . ASP A 1 416 ? 4.128 -20.119 -22.450 1.00 94.25 416 ASP A O 1
ATOM 3076 N N . GLY A 1 417 ? 4.441 -18.796 -20.669 1.00 94.81 417 GLY A N 1
ATOM 3077 C CA . GLY A 1 417 ? 3.082 -18.293 -20.583 1.00 94.81 417 GLY A CA 1
ATOM 3078 C C . GLY A 1 417 ? 2.128 -19.214 -19.826 1.00 94.81 417 GLY A C 1
ATOM 3079 O O . GLY A 1 417 ? 0.932 -18.922 -19.772 1.00 94.81 417 GLY A O 1
ATOM 3080 N N . VAL A 1 418 ? 2.601 -20.311 -19.231 1.00 96.25 418 VAL A N 1
ATOM 3081 C CA . VAL A 1 418 ? 1.749 -21.272 -18.516 1.00 96.25 418 VAL A CA 1
ATOM 3082 C C . VAL A 1 418 ? 1.496 -20.803 -17.084 1.00 96.25 418 VAL A C 1
ATOM 3084 O O . VAL A 1 418 ? 2.398 -20.324 -16.404 1.00 96.25 418 VAL A O 1
ATOM 3087 N N . ALA A 1 419 ? 0.241 -20.904 -16.636 1.00 97.06 419 ALA A N 1
ATOM 3088 C CA . ALA A 1 419 ? -0.141 -20.608 -15.259 1.00 97.06 419 ALA A CA 1
ATOM 3089 C C . ALA A 1 419 ? 0.058 -21.839 -14.364 1.00 97.06 419 ALA A C 1
ATOM 3091 O O . ALA A 1 419 ? -0.337 -22.950 -14.721 1.00 97.06 419 ALA A O 1
ATOM 3092 N N . HIS A 1 420 ? 0.607 -21.601 -13.182 1.00 97.56 420 HIS A N 1
ATOM 3093 C CA . HIS A 1 420 ? 0.987 -22.586 -12.180 1.00 97.56 420 HIS A CA 1
ATOM 3094 C C . HIS A 1 420 ? 0.384 -22.238 -10.819 1.00 97.56 420 HIS A C 1
ATOM 3096 O O . HIS A 1 420 ? -0.076 -21.117 -10.592 1.00 97.56 420 HIS A O 1
ATOM 3102 N N . ASP A 1 421 ? 0.403 -23.201 -9.901 1.00 97.38 421 ASP A N 1
ATOM 3103 C CA . ASP A 1 421 ? -0.032 -23.026 -8.516 1.00 97.38 421 ASP A CA 1
ATOM 3104 C C . ASP A 1 421 ? 0.981 -23.697 -7.588 1.00 97.38 421 ASP A C 1
ATOM 3106 O O . ASP A 1 421 ? 1.077 -24.926 -7.529 1.00 97.38 421 ASP A O 1
ATOM 3110 N N . ALA A 1 422 ? 1.752 -22.886 -6.863 1.00 97.06 422 ALA A N 1
ATOM 3111 C CA . ALA A 1 422 ? 2.865 -23.397 -6.075 1.00 97.06 422 ALA A CA 1
ATOM 3112 C C . ALA A 1 422 ? 2.419 -24.291 -4.911 1.00 97.06 422 ALA A C 1
ATOM 3114 O O . ALA A 1 422 ? 3.157 -25.200 -4.535 1.00 97.06 422 ALA A O 1
ATOM 3115 N N . ALA A 1 423 ? 1.209 -24.097 -4.374 1.00 93.94 423 ALA A N 1
ATOM 3116 C CA . ALA A 1 423 ? 0.689 -24.968 -3.325 1.00 93.94 423 ALA A CA 1
ATOM 3117 C C . ALA A 1 423 ? 0.410 -26.375 -3.866 1.00 93.94 423 ALA A C 1
ATOM 3119 O O . ALA A 1 423 ? 0.747 -27.362 -3.212 1.00 93.94 423 ALA A O 1
ATOM 3120 N N . ASN A 1 424 ? -0.150 -26.475 -5.077 1.00 94.56 424 ASN A N 1
ATOM 3121 C CA . ASN A 1 424 ? -0.384 -27.762 -5.740 1.00 94.56 424 ASN A CA 1
ATOM 3122 C C . ASN A 1 424 ? 0.921 -28.461 -6.147 1.00 94.56 424 ASN A C 1
ATOM 3124 O O . ASN A 1 424 ? 0.971 -29.689 -6.215 1.00 94.56 424 ASN A O 1
ATOM 3128 N N . GLU A 1 425 ? 1.973 -27.687 -6.402 1.00 96.88 425 GLU A N 1
ATOM 3129 C CA . GLU A 1 425 ? 3.293 -28.190 -6.786 1.00 96.88 425 GLU A CA 1
ATOM 3130 C C . GLU A 1 425 ? 4.220 -28.465 -5.588 1.00 96.88 425 GLU A C 1
ATOM 3132 O O . GLU A 1 425 ? 5.289 -29.051 -5.757 1.00 96.88 425 GLU A O 1
ATOM 3137 N N . GLY A 1 426 ? 3.822 -28.087 -4.367 1.00 95.06 426 GLY A N 1
ATOM 3138 C CA . GLY A 1 426 ? 4.640 -28.252 -3.162 1.00 95.06 426 GLY A CA 1
ATOM 3139 C C . GLY A 1 426 ? 5.870 -27.338 -3.126 1.00 95.06 426 GLY A C 1
ATOM 3140 O O . GLY A 1 426 ? 6.902 -27.716 -2.571 1.00 95.06 426 GLY A O 1
ATOM 3141 N N . THR A 1 427 ? 5.770 -26.155 -3.732 1.00 96.56 427 THR A N 1
ATOM 3142 C CA . THR A 1 427 ? 6.825 -25.135 -3.805 1.00 96.56 427 THR A CA 1
ATOM 3143 C C . THR A 1 427 ? 6.344 -23.803 -3.209 1.00 96.56 427 THR A C 1
ATOM 3145 O O . THR A 1 427 ? 5.298 -23.734 -2.564 1.00 96.56 427 THR A O 1
ATOM 3148 N N . SER A 1 428 ? 7.123 -22.737 -3.380 1.00 97.25 428 SER A N 1
ATOM 3149 C CA . SER A 1 428 ? 6.817 -21.383 -2.910 1.00 97.25 428 SER A CA 1
ATOM 3150 C C . SER A 1 428 ? 7.039 -20.348 -4.005 1.00 97.25 428 SER A C 1
ATOM 3152 O O . SER A 1 428 ? 7.843 -20.577 -4.908 1.00 97.25 428 SER A O 1
ATOM 3154 N N . ILE A 1 429 ? 6.422 -19.176 -3.863 1.00 97.88 429 ILE A N 1
ATOM 3155 C CA . ILE A 1 429 ? 6.705 -18.005 -4.707 1.00 97.88 429 ILE A CA 1
ATOM 3156 C C . ILE A 1 429 ? 7.200 -16.818 -3.876 1.00 97.88 429 ILE A C 1
ATOM 3158 O O . ILE A 1 429 ? 7.110 -16.822 -2.646 1.00 97.88 429 ILE A O 1
ATOM 3162 N N . ALA A 1 430 ? 7.710 -15.790 -4.555 1.00 97.62 430 ALA A N 1
ATOM 3163 C CA . ALA A 1 430 ? 8.051 -14.498 -3.970 1.00 97.62 430 ALA A CA 1
ATOM 3164 C C . ALA A 1 430 ? 6.776 -13.753 -3.524 1.00 97.62 430 ALA A C 1
ATOM 3166 O O . ALA A 1 430 ? 6.229 -12.943 -4.253 1.00 97.62 430 ALA A O 1
ATOM 3167 N N . SER A 1 431 ? 6.305 -14.064 -2.317 1.00 98.12 431 SER A N 1
ATOM 3168 C CA . SER A 1 431 ? 5.123 -13.505 -1.647 1.00 98.12 431 SER A CA 1
ATOM 3169 C C . SER A 1 431 ? 3.766 -13.808 -2.283 1.00 98.12 431 SER A C 1
ATOM 3171 O O . SER A 1 431 ? 3.058 -14.668 -1.763 1.00 98.12 431 SER A O 1
ATOM 3173 N N . PHE A 1 432 ? 3.340 -13.110 -3.328 1.00 98.38 432 PHE A N 1
ATOM 3174 C CA . PHE A 1 432 ? 1.941 -13.162 -3.746 1.00 98.38 432 PHE A CA 1
ATOM 3175 C C . PHE A 1 432 ? 1.775 -13.362 -5.245 1.00 98.38 432 PHE A C 1
ATOM 3177 O O . PHE A 1 432 ? 2.618 -12.975 -6.051 1.00 98.38 432 PHE A O 1
ATOM 3184 N N . THR A 1 433 ? 0.641 -13.956 -5.619 1.00 98.38 433 THR A N 1
ATOM 3185 C CA . THR A 1 433 ? 0.196 -13.989 -7.014 1.00 98.38 433 THR A CA 1
ATOM 3186 C C . THR A 1 433 ? 0.261 -12.585 -7.625 1.00 98.38 433 THR A C 1
ATOM 3188 O O . THR A 1 433 ? -0.130 -11.631 -6.947 1.00 98.38 433 THR A O 1
ATOM 3191 N N . PRO A 1 434 ? 0.730 -12.455 -8.879 1.00 96.88 434 PRO A N 1
ATOM 3192 C CA . PRO A 1 434 ? 0.789 -11.182 -9.588 1.00 96.88 434 PRO A CA 1
ATOM 3193 C C . PRO A 1 434 ? -0.535 -10.409 -9.578 1.00 96.88 434 PRO A C 1
ATOM 3195 O O . PRO A 1 434 ? -1.618 -10.999 -9.661 1.00 96.88 434 PRO A O 1
ATOM 3198 N N . HIS A 1 435 ? -0.439 -9.080 -9.537 1.00 95.06 435 HIS A N 1
ATOM 3199 C CA . HIS A 1 435 ? -1.546 -8.130 -9.704 1.00 95.06 435 HIS A CA 1
ATOM 3200 C C . HIS A 1 435 ? -2.654 -8.183 -8.646 1.00 95.06 435 HIS A C 1
ATOM 3202 O O . HIS A 1 435 ? -3.695 -7.548 -8.812 1.00 95.06 435 HIS A O 1
ATOM 3208 N N . ARG A 1 436 ? -2.470 -8.886 -7.531 1.00 95.06 436 ARG A N 1
ATOM 3209 C CA . ARG A 1 436 ? -3.428 -8.869 -6.416 1.00 95.06 436 ARG A CA 1
ATOM 3210 C C . ARG A 1 436 ? -3.542 -7.504 -5.752 1.00 95.06 436 ARG A C 1
ATOM 3212 O O . ARG A 1 436 ? -4.582 -7.225 -5.152 1.00 95.06 436 ARG A O 1
ATOM 3219 N N . SER A 1 437 ? -2.502 -6.680 -5.873 1.00 95.94 437 SER A N 1
ATOM 3220 C CA . SER A 1 437 ? -2.379 -5.365 -5.254 1.00 95.94 437 SER A CA 1
ATOM 3221 C C . SER A 1 437 ? -2.515 -5.454 -3.724 1.00 95.94 437 SER A C 1
ATOM 3223 O O . SER A 1 437 ? -3.596 -5.173 -3.191 1.00 95.94 437 SER A O 1
ATOM 3225 N N . PRO A 1 438 ? -1.460 -5.917 -3.019 1.00 97.06 438 PRO A N 1
ATOM 3226 C CA . PRO A 1 438 ? -1.481 -6.144 -1.577 1.00 97.06 438 PRO A CA 1
ATOM 3227 C C . PRO A 1 438 ? -1.520 -4.822 -0.800 1.00 97.06 438 PRO A C 1
ATOM 3229 O O . PRO A 1 438 ? -0.593 -4.021 -0.883 1.00 97.06 438 PRO A O 1
ATOM 3232 N N . LEU A 1 439 ? -2.577 -4.616 -0.015 1.00 96.62 439 LEU A N 1
ATOM 3233 C CA . LEU A 1 439 ? -2.866 -3.378 0.718 1.00 96.62 439 LEU A CA 1
ATOM 3234 C C . LEU A 1 439 ? -3.387 -3.651 2.134 1.00 96.62 439 LEU A C 1
ATOM 3236 O O . LEU A 1 439 ? -3.632 -4.798 2.506 1.00 96.62 439 LEU A O 1
ATOM 3240 N N . GLY A 1 440 ? -3.572 -2.599 2.933 1.00 96.50 440 GLY A N 1
ATOM 3241 C CA . GLY A 1 440 ? -4.190 -2.656 4.262 1.00 96.50 440 GLY A CA 1
ATOM 3242 C C . GLY A 1 440 ? -3.553 -3.685 5.196 1.00 96.50 440 GLY A C 1
ATOM 3243 O O . GLY A 1 440 ? -4.259 -4.444 5.864 1.00 96.50 440 GLY A O 1
ATOM 3244 N N . LEU A 1 441 ? -2.219 -3.759 5.195 1.00 98.19 441 LEU A N 1
ATOM 3245 C CA . LEU A 1 441 ? -1.467 -4.673 6.049 1.00 98.19 441 LEU A CA 1
ATOM 3246 C C . LEU A 1 441 ? -1.613 -4.266 7.520 1.00 98.19 441 LEU A C 1
ATOM 3248 O O . LEU A 1 441 ? -1.270 -3.152 7.912 1.00 98.19 441 LEU A O 1
ATOM 3252 N N . ILE A 1 442 ? -2.049 -5.204 8.355 1.00 97.88 442 ILE A N 1
ATOM 3253 C CA . ILE A 1 442 ? -2.134 -5.039 9.808 1.00 97.88 442 ILE A CA 1
ATOM 3254 C C . ILE A 1 442 ? -1.547 -6.255 10.522 1.00 97.88 442 ILE A C 1
ATOM 3256 O O . ILE A 1 442 ? -1.588 -7.375 10.017 1.00 97.88 442 ILE A O 1
ATOM 3260 N N . PHE A 1 443 ? -1.030 -6.051 11.730 1.00 97.81 443 PHE A N 1
ATOM 3261 C CA . PHE A 1 443 ? -0.512 -7.130 12.571 1.00 97.81 443 PHE A CA 1
ATOM 3262 C C . PHE A 1 443 ? -1.473 -7.438 13.714 1.00 97.81 443 PHE A C 1
ATOM 3264 O O . PHE A 1 443 ? -2.031 -6.528 14.329 1.00 97.81 443 PHE A O 1
ATOM 3271 N N . ALA A 1 444 ? -1.636 -8.725 14.017 1.00 96.00 444 ALA A N 1
ATOM 3272 C CA . ALA A 1 444 ? -2.326 -9.150 15.221 1.00 96.00 444 ALA A CA 1
ATOM 3273 C C . ALA A 1 444 ? -1.495 -8.778 16.457 1.00 96.00 444 ALA A C 1
ATOM 3275 O O . ALA A 1 444 ? -0.273 -8.955 16.494 1.00 96.00 444 ALA A O 1
ATOM 3276 N N . ASP A 1 445 ? -2.174 -8.289 17.488 1.00 91.62 445 ASP A N 1
ATOM 3277 C CA . ASP A 1 445 ? -1.590 -7.942 18.777 1.00 91.62 445 ASP A CA 1
ATOM 3278 C C . ASP A 1 445 ? -2.264 -8.722 19.918 1.00 91.62 445 ASP A C 1
ATOM 3280 O O . ASP A 1 445 ? -2.987 -9.696 19.703 1.00 91.62 445 ASP A O 1
ATOM 3284 N N . GLN A 1 446 ? -2.019 -8.302 21.159 1.00 90.81 446 GLN A N 1
ATOM 3285 C CA . GLN A 1 446 ? -2.567 -8.949 22.354 1.00 90.81 446 GLN A CA 1
ATOM 3286 C C . GLN A 1 446 ? -4.095 -8.810 22.495 1.00 90.81 446 GLN A C 1
ATOM 3288 O O . GLN A 1 446 ? -4.687 -9.492 23.330 1.00 90.81 446 GLN A O 1
ATOM 3293 N N . GLY A 1 447 ? -4.741 -7.942 21.711 1.00 92.38 447 GLY A N 1
ATOM 3294 C CA . GLY A 1 447 ? -6.193 -7.790 21.670 1.00 92.38 447 GLY A CA 1
ATOM 3295 C C . GLY A 1 447 ? -6.903 -8.913 20.911 1.00 92.38 447 GLY A C 1
ATOM 3296 O O . GLY A 1 447 ? -8.088 -9.149 21.145 1.00 92.38 447 GLY A O 1
ATOM 3297 N N . PHE A 1 448 ? -6.195 -9.638 20.040 1.00 95.56 448 PHE A N 1
ATOM 3298 C CA . PHE A 1 448 ? -6.750 -10.769 19.294 1.00 95.56 448 PHE A CA 1
ATOM 3299 C C . PHE A 1 448 ? -6.885 -12.029 20.166 1.00 95.56 448 PHE A C 1
ATOM 3301 O O . PHE A 1 448 ? -6.174 -12.171 21.160 1.00 95.56 448 PHE A O 1
ATOM 3308 N N . PRO A 1 449 ? -7.763 -12.990 19.815 1.00 93.50 449 PRO A N 1
ATOM 3309 C CA . PRO A 1 449 ? -7.804 -14.290 20.483 1.00 93.50 449 PRO A CA 1
ATOM 3310 C C . PRO A 1 449 ? -6.468 -15.029 20.342 1.00 93.50 449 PRO A C 1
ATOM 3312 O O . PRO A 1 449 ? -5.805 -14.907 19.315 1.00 93.50 449 PRO A O 1
ATOM 3315 N N . ALA A 1 450 ? -6.093 -15.838 21.338 1.00 89.94 450 ALA A N 1
ATOM 3316 C CA . ALA A 1 450 ? -4.781 -16.496 21.411 1.00 89.94 450 ALA A CA 1
ATOM 3317 C C . ALA A 1 450 ? -4.399 -17.307 20.155 1.00 89.94 450 ALA A C 1
ATOM 3319 O O . ALA A 1 450 ? -3.226 -17.390 19.814 1.00 89.94 450 ALA A O 1
ATOM 3320 N N . SER A 1 451 ? -5.381 -17.864 19.441 1.00 87.06 451 SER A N 1
ATOM 3321 C CA . SER A 1 451 ? -5.185 -18.602 18.186 1.00 87.06 451 SER A CA 1
ATOM 3322 C C . SER A 1 451 ? -4.738 -17.727 17.003 1.00 87.06 451 SER A C 1
ATOM 3324 O O . SER A 1 451 ? -4.276 -18.257 15.997 1.00 87.06 451 SER A O 1
ATOM 3326 N N . TRP A 1 452 ? -4.848 -16.404 17.127 1.00 90.50 452 TRP A N 1
ATOM 3327 C CA . TRP A 1 452 ? -4.460 -15.408 16.126 1.00 90.50 452 TRP A CA 1
ATOM 3328 C C . TRP A 1 452 ? -3.295 -14.528 16.574 1.00 90.50 452 TRP A C 1
ATOM 3330 O O . TRP A 1 452 ? -2.775 -13.764 15.768 1.00 90.50 452 TRP A O 1
ATOM 3340 N N . GLN A 1 453 ? -2.876 -14.629 17.834 1.00 90.56 453 GLN A N 1
ATOM 3341 C CA . GLN A 1 453 ? -1.773 -13.842 18.372 1.00 90.56 453 GLN A CA 1
ATOM 3342 C C . GLN A 1 453 ? -0.414 -14.326 17.841 1.00 90.56 453 GLN A C 1
ATOM 3344 O O . GLN A 1 453 ? -0.261 -15.510 17.536 1.00 90.56 453 GLN A O 1
ATOM 3349 N N . PRO A 1 454 ? 0.600 -13.442 17.793 1.00 87.56 454 PRO A N 1
ATOM 3350 C CA . PRO A 1 454 ? 1.976 -13.863 17.552 1.00 87.56 454 PRO A CA 1
ATOM 3351 C C . PRO A 1 454 ? 2.436 -14.886 18.605 1.00 87.56 454 PRO A C 1
ATOM 3353 O O . PRO A 1 454 ? 2.101 -14.776 19.786 1.00 87.56 454 PRO A O 1
ATOM 3356 N N . SER A 1 455 ? 3.248 -15.860 18.185 1.00 86.31 455 SER A N 1
ATOM 3357 C CA . SER A 1 455 ? 3.793 -16.912 19.052 1.00 86.31 455 SER A CA 1
ATOM 3358 C C . SER A 1 455 ? 5.316 -16.960 18.956 1.00 86.31 455 SER A C 1
ATOM 3360 O O . SER A 1 455 ? 5.888 -17.207 17.893 1.00 86.31 455 SER A O 1
ATOM 3362 N N . GLY A 1 456 ? 5.998 -16.714 20.076 1.00 89.00 456 GLY A N 1
ATOM 3363 C CA . GLY A 1 456 ? 7.456 -16.611 20.099 1.00 89.00 456 GLY A CA 1
ATOM 3364 C C . GLY A 1 456 ? 7.954 -15.490 19.183 1.00 89.00 456 GLY A C 1
ATOM 3365 O O . GLY A 1 456 ? 7.644 -14.323 19.405 1.00 89.00 456 GLY A O 1
ATOM 3366 N N . ALA A 1 457 ? 8.744 -15.848 18.170 1.00 91.19 457 ALA A N 1
ATOM 3367 C CA . ALA A 1 457 ? 9.253 -14.910 17.168 1.00 91.19 457 ALA A CA 1
ATOM 3368 C C . ALA A 1 457 ? 8.396 -14.857 15.886 1.00 91.19 457 ALA A C 1
ATOM 3370 O O . ALA A 1 457 ? 8.688 -14.055 14.995 1.00 91.19 457 ALA A O 1
ATOM 3371 N N . ASN A 1 458 ? 7.356 -15.693 15.795 1.00 94.56 458 ASN A N 1
ATOM 3372 C CA . ASN A 1 458 ? 6.431 -15.690 14.671 1.00 94.56 458 ASN A CA 1
ATOM 3373 C C . ASN A 1 458 ? 5.472 -14.508 14.793 1.00 94.56 458 ASN A C 1
ATOM 3375 O O . ASN A 1 458 ? 4.995 -14.185 15.884 1.00 94.56 458 ASN A O 1
ATOM 3379 N N . LEU A 1 459 ? 5.170 -13.886 13.659 1.00 96.94 459 LEU A N 1
ATOM 3380 C CA . LEU A 1 459 ? 4.201 -12.802 13.569 1.00 96.94 459 LEU A CA 1
ATOM 3381 C C . LEU A 1 459 ? 2.963 -13.293 12.834 1.00 96.94 459 LEU A C 1
ATOM 3383 O O . LEU A 1 459 ? 3.077 -14.029 11.858 1.00 96.94 459 LEU A O 1
ATOM 3387 N N . HIS A 1 460 ? 1.796 -12.847 13.280 1.00 96.56 460 HIS A N 1
ATOM 3388 C CA . HIS A 1 460 ? 0.546 -13.044 12.562 1.00 96.56 460 HIS A CA 1
ATOM 3389 C C . HIS A 1 460 ? 0.074 -11.697 12.026 1.00 96.56 460 HIS A C 1
ATOM 3391 O O . HIS A 1 460 ? 0.049 -10.702 12.757 1.00 96.56 460 HIS A O 1
ATOM 3397 N N . ALA A 1 461 ? -0.275 -11.663 10.747 1.00 97.94 461 ALA A N 1
ATOM 3398 C CA . ALA A 1 461 ? -0.729 -10.463 10.066 1.00 97.94 461 ALA A CA 1
ATOM 3399 C C . ALA A 1 461 ? -1.952 -10.753 9.198 1.00 97.94 461 ALA A C 1
ATOM 3401 O O . ALA A 1 461 ? -2.263 -11.905 8.891 1.00 97.94 461 ALA A O 1
ATOM 3402 N N . PHE A 1 462 ? -2.632 -9.689 8.793 1.00 98.44 462 PHE A N 1
ATOM 3403 C CA . PHE A 1 462 ? -3.705 -9.732 7.817 1.00 98.44 462 PHE A CA 1
ATOM 3404 C C . PHE A 1 462 ? -3.409 -8.722 6.722 1.00 98.44 462 PHE A C 1
ATOM 3406 O O . PHE A 1 462 ? -2.967 -7.613 7.016 1.00 98.44 462 PHE A O 1
ATOM 3413 N N . ILE A 1 463 ? -3.643 -9.108 5.474 1.00 98.62 463 ILE A N 1
ATOM 3414 C CA . ILE A 1 463 ? -3.442 -8.234 4.321 1.00 98.62 463 ILE A CA 1
ATOM 3415 C C . ILE A 1 463 ? -4.638 -8.343 3.384 1.00 98.62 463 ILE A C 1
ATOM 3417 O O . ILE A 1 463 ? -5.226 -9.418 3.231 1.00 98.62 463 ILE A O 1
ATOM 3421 N N . LEU A 1 464 ? -5.014 -7.221 2.789 1.00 98.69 464 LEU A N 1
ATOM 3422 C CA . LEU A 1 464 ? -6.061 -7.130 1.786 1.00 98.69 464 LEU A CA 1
ATOM 3423 C C . LEU A 1 464 ? -5.453 -7.303 0.396 1.00 98.69 464 LEU A C 1
ATOM 3425 O O . LEU A 1 464 ? -4.322 -6.895 0.145 1.00 98.69 464 LEU A O 1
ATOM 3429 N N . SER A 1 465 ? -6.230 -7.861 -0.523 1.00 97.44 465 SER A N 1
ATOM 3430 C CA . SER A 1 465 ? -5.924 -7.805 -1.952 1.00 97.44 465 SER A CA 1
ATOM 3431 C C . SER A 1 465 ? -6.985 -6.943 -2.621 1.00 97.44 465 SER A C 1
ATOM 3433 O O . SER A 1 465 ? -8.141 -7.376 -2.684 1.00 97.44 465 SER A O 1
ATOM 3435 N N . TRP A 1 466 ? -6.627 -5.757 -3.134 1.00 96.06 466 TRP A N 1
ATOM 3436 C CA . TRP A 1 466 ? -7.577 -4.911 -3.880 1.00 96.06 466 TRP A CA 1
ATOM 3437 C C . TRP A 1 466 ? -8.204 -5.722 -5.010 1.00 96.06 466 TRP A C 1
ATOM 3439 O O . TRP A 1 466 ? -9.425 -5.758 -5.171 1.00 96.06 466 TRP A O 1
ATOM 3449 N N . GLY A 1 467 ? -7.349 -6.422 -5.750 1.00 91.81 467 GLY A N 1
ATOM 3450 C CA . GLY A 1 467 ? -7.695 -7.294 -6.852 1.00 91.81 467 GLY A CA 1
ATOM 3451 C C . GLY A 1 467 ? -7.089 -6.867 -8.182 1.00 91.81 467 GLY A C 1
ATOM 3452 O O . GLY A 1 467 ? -6.692 -5.720 -8.380 1.00 91.81 467 GLY A O 1
ATOM 3453 N N . ALA A 1 468 ? -7.034 -7.823 -9.103 1.00 89.31 468 ALA A N 1
ATOM 3454 C CA . ALA A 1 468 ? -6.350 -7.654 -10.376 1.00 89.31 468 ALA A CA 1
ATOM 3455 C C . ALA A 1 468 ? -7.148 -6.801 -11.367 1.00 89.31 468 ALA A C 1
ATOM 3457 O O . ALA A 1 468 ? -8.294 -7.121 -11.697 1.00 89.31 468 ALA A O 1
ATOM 3458 N N . ALA A 1 469 ? -6.506 -5.749 -11.882 1.00 81.69 469 ALA A N 1
ATOM 3459 C CA . ALA A 1 469 ? -7.045 -4.866 -12.919 1.00 81.69 469 ALA A CA 1
ATOM 3460 C C . ALA A 1 469 ? -6.883 -5.435 -14.344 1.00 81.69 469 ALA A C 1
ATOM 3462 O O . ALA A 1 469 ? -7.660 -5.091 -15.228 1.00 81.69 469 ALA A O 1
ATOM 3463 N N . GLY A 1 470 ? -5.929 -6.347 -14.553 1.00 85.56 470 GLY A N 1
ATOM 3464 C CA . GLY A 1 470 ? -5.629 -6.979 -15.843 1.00 85.56 470 GLY A CA 1
ATOM 3465 C C . GLY A 1 470 ? -5.131 -8.413 -15.673 1.00 85.56 470 GLY A C 1
ATOM 3466 O O . GLY A 1 470 ? -5.253 -8.980 -14.586 1.00 85.56 470 GLY A O 1
ATOM 3467 N N . GLY A 1 471 ? -4.607 -9.016 -16.739 1.00 89.62 471 GLY A N 1
ATOM 3468 C CA . GLY A 1 471 ? -4.025 -10.361 -16.704 1.00 89.62 471 GLY A CA 1
ATOM 3469 C C . GLY A 1 471 ? -5.064 -11.486 -16.697 1.00 89.62 471 GLY A C 1
ATOM 3470 O O . GLY A 1 471 ? -6.269 -11.252 -16.616 1.00 89.62 471 GLY A O 1
ATOM 3471 N N . SER A 1 472 ? -4.594 -12.733 -16.765 1.00 92.12 472 SER A N 1
ATOM 3472 C CA . SER A 1 472 ? -5.458 -13.917 -16.954 1.00 92.12 472 SER A CA 1
ATOM 3473 C C . SER A 1 472 ? -5.353 -14.979 -15.857 1.00 92.12 472 SER A C 1
ATOM 3475 O O . SER A 1 472 ? -5.995 -16.026 -15.960 1.00 92.12 472 SER A O 1
ATOM 3477 N N . LEU A 1 473 ? -4.573 -14.732 -14.800 1.00 94.81 473 LEU A N 1
ATOM 3478 C CA . LEU A 1 473 ? -4.549 -15.619 -13.637 1.00 94.81 473 LEU A CA 1
ATOM 3479 C C . LEU A 1 473 ? -5.931 -15.657 -12.972 1.00 94.81 473 LEU A C 1
ATOM 3481 O O . LEU A 1 473 ? -6.633 -14.646 -12.876 1.00 94.81 473 LEU A O 1
ATOM 3485 N N . THR A 1 474 ? -6.339 -16.854 -12.550 1.00 94.94 474 THR A N 1
ATOM 3486 C CA . THR A 1 474 ? -7.688 -17.088 -12.008 1.00 94.94 474 THR A CA 1
ATOM 3487 C C . THR A 1 474 ? -7.853 -16.568 -10.588 1.00 94.94 474 THR A C 1
ATOM 3489 O O . THR A 1 474 ? -8.968 -16.259 -10.169 1.00 94.94 474 THR A O 1
ATOM 3492 N N . ASP A 1 475 ? -6.756 -16.472 -9.845 1.00 95.25 475 ASP A N 1
ATOM 3493 C CA . ASP A 1 475 ? -6.740 -15.878 -8.524 1.00 95.25 475 ASP A CA 1
ATOM 3494 C C . ASP A 1 475 ? -6.662 -14.346 -8.635 1.00 95.25 475 ASP A C 1
ATOM 3496 O O . ASP A 1 475 ? -5.615 -13.771 -8.921 1.00 95.25 475 ASP A O 1
ATOM 3500 N N . ARG A 1 476 ? -7.813 -13.686 -8.461 1.00 93.69 476 ARG A N 1
ATOM 3501 C CA . ARG A 1 476 ? -8.005 -12.249 -8.732 1.00 93.69 476 ARG A CA 1
ATOM 3502 C C . ARG A 1 476 ? -7.926 -11.356 -7.493 1.00 93.69 476 ARG A C 1
ATOM 3504 O O . ARG A 1 476 ? -8.150 -10.159 -7.637 1.00 93.69 476 ARG A O 1
ATOM 3511 N N . GLY A 1 477 ? -7.663 -11.890 -6.299 1.00 95.81 477 GLY A N 1
ATOM 3512 C CA . GLY A 1 477 ? -7.715 -11.115 -5.051 1.00 95.81 477 GLY A CA 1
ATOM 3513 C C . GLY A 1 477 ? -9.143 -10.807 -4.586 1.00 95.81 477 GLY A C 1
ATOM 3514 O O . GLY A 1 477 ? -9.983 -11.706 -4.546 1.00 95.81 477 GLY A O 1
ATOM 3515 N N . GLN A 1 478 ? -9.421 -9.547 -4.219 1.00 97.19 478 GLN A N 1
ATOM 3516 C CA . GLN A 1 478 ? -10.702 -9.115 -3.628 1.00 97.19 478 GLN A CA 1
ATOM 3517 C C . GLN A 1 478 ? -11.043 -9.858 -2.325 1.00 97.19 478 GLN A C 1
ATOM 3519 O O . GLN A 1 478 ? -12.170 -10.316 -2.079 1.00 97.19 478 GLN A O 1
ATOM 3524 N N . ASP A 1 479 ? -10.027 -9.997 -1.481 1.00 98.31 479 ASP A N 1
ATOM 3525 C CA . ASP A 1 479 ? -10.047 -10.825 -0.286 1.00 98.31 479 ASP A CA 1
ATOM 3526 C C . ASP A 1 479 ? -9.191 -10.250 0.849 1.00 98.31 479 ASP A C 1
ATOM 3528 O O . ASP A 1 479 ? -8.510 -9.235 0.702 1.00 98.31 479 ASP A O 1
ATOM 3532 N N . MET A 1 480 ? -9.283 -10.904 2.005 1.00 98.75 480 MET A N 1
ATOM 3533 C CA . MET A 1 480 ? -8.373 -10.724 3.129 1.00 98.75 480 MET A CA 1
ATOM 3534 C C . MET A 1 480 ? -7.673 -12.053 3.402 1.00 98.75 480 MET A C 1
ATOM 3536 O O . MET A 1 480 ? -8.334 -13.088 3.565 1.00 98.75 480 MET A O 1
ATOM 3540 N N . LEU A 1 481 ? -6.347 -12.014 3.486 1.00 98.56 481 LEU A N 1
ATOM 3541 C CA . LEU A 1 481 ? -5.501 -13.151 3.821 1.00 98.56 481 LEU A CA 1
ATOM 3542 C C . LEU A 1 481 ? -5.035 -13.051 5.277 1.00 98.56 481 LEU A C 1
ATOM 3544 O O . LEU A 1 481 ? -4.741 -11.962 5.759 1.00 98.56 481 LEU A O 1
ATOM 3548 N N . ALA A 1 482 ? -4.931 -14.189 5.958 1.00 97.81 482 ALA A N 1
ATOM 3549 C CA . ALA A 1 482 ? -4.112 -14.353 7.153 1.00 97.81 482 ALA A CA 1
ATOM 3550 C C . ALA A 1 482 ? -2.711 -14.791 6.745 1.00 97.81 482 ALA A C 1
ATOM 3552 O O . ALA A 1 482 ? -2.570 -15.699 5.923 1.00 97.81 482 ALA A O 1
ATOM 3553 N N . LEU A 1 483 ? -1.703 -14.169 7.346 1.00 98.06 483 LEU A N 1
ATOM 3554 C CA . LEU A 1 483 ? -0.294 -14.433 7.104 1.00 98.06 483 LEU A CA 1
ATOM 3555 C C . LEU A 1 483 ? 0.349 -14.919 8.401 1.00 98.06 483 LEU A C 1
ATOM 3557 O O . LEU A 1 483 ? 0.358 -14.198 9.401 1.00 98.06 483 LEU A O 1
ATOM 3561 N N . GLU A 1 484 ? 0.923 -16.114 8.371 1.00 97.00 484 GLU A N 1
ATOM 3562 C CA . GLU A 1 484 ? 1.809 -16.604 9.424 1.00 97.00 484 GLU A CA 1
ATOM 3563 C C . GLU A 1 484 ? 3.253 -16.421 8.967 1.00 97.00 484 GLU A C 1
ATOM 3565 O O . GLU A 1 484 ? 3.714 -17.086 8.038 1.00 97.00 484 GLU A O 1
ATOM 3570 N N . LEU A 1 485 ? 3.963 -15.493 9.607 1.00 98.12 485 LEU A N 1
ATOM 3571 C CA . LEU A 1 485 ? 5.337 -15.139 9.277 1.00 98.12 485 LEU A CA 1
ATOM 3572 C C . LEU A 1 485 ? 6.290 -15.807 10.264 1.00 98.12 485 LEU A C 1
ATOM 3574 O O . LEU A 1 485 ? 6.289 -15.493 11.456 1.00 98.12 485 LEU A O 1
ATOM 3578 N N . THR A 1 486 ? 7.137 -16.699 9.761 1.00 97.25 486 THR A N 1
ATOM 3579 C CA . THR A 1 486 ? 8.136 -17.422 10.557 1.00 97.25 486 THR A CA 1
ATOM 3580 C C . THR A 1 486 ? 9.530 -16.875 10.258 1.00 97.25 486 THR A C 1
ATOM 3582 O O . THR A 1 486 ? 9.886 -16.764 9.086 1.00 97.25 486 THR A O 1
ATOM 3585 N N . PRO A 1 487 ? 10.347 -16.519 11.266 1.00 96.75 487 PRO A N 1
ATOM 3586 C CA . PRO A 1 487 ? 11.710 -16.055 11.031 1.00 96.75 487 PRO A CA 1
ATOM 3587 C C . PRO A 1 487 ? 12.540 -17.077 10.248 1.00 96.75 487 PRO A C 1
ATOM 3589 O O . PRO A 1 487 ? 12.584 -18.257 10.597 1.00 96.75 487 PRO A O 1
ATOM 3592 N N . ALA A 1 488 ? 13.255 -16.608 9.230 1.00 95.31 488 ALA A N 1
ATOM 3593 C CA . ALA A 1 488 ? 14.124 -17.422 8.392 1.00 95.31 488 ALA A CA 1
ATOM 3594 C C . ALA A 1 488 ? 15.405 -16.645 8.058 1.00 95.31 488 ALA A C 1
ATOM 3596 O O . ALA A 1 488 ? 15.426 -15.745 7.216 1.00 95.31 488 ALA A O 1
ATOM 3597 N N . GLY A 1 489 ? 16.496 -16.980 8.753 1.00 90.19 489 GLY A N 1
ATOM 3598 C CA . GLY A 1 489 ? 17.769 -16.274 8.613 1.00 90.19 489 GLY A CA 1
ATOM 3599 C C . GLY A 1 489 ? 17.636 -14.796 8.985 1.00 90.19 489 GLY A C 1
ATOM 3600 O O . GLY A 1 489 ? 17.380 -14.461 10.139 1.00 90.19 489 GLY A O 1
ATOM 3601 N N . SER A 1 490 ? 17.837 -13.908 8.010 1.00 86.31 490 SER A N 1
ATOM 3602 C CA . SER A 1 490 ? 17.691 -12.461 8.191 1.00 86.31 490 SER A CA 1
ATOM 3603 C C . SER A 1 490 ? 16.302 -11.933 7.804 1.00 86.31 490 SER A C 1
ATOM 3605 O O . SER A 1 490 ? 16.063 -10.743 7.990 1.00 86.31 490 SER A O 1
ATOM 3607 N N . SER A 1 491 ? 15.395 -12.763 7.290 1.00 93.44 491 SER A N 1
ATOM 3608 C CA . SER A 1 491 ? 14.051 -12.362 6.857 1.00 93.44 491 SER A CA 1
ATOM 3609 C C . SER A 1 491 ? 12.994 -13.295 7.465 1.00 93.44 491 SER A C 1
ATOM 3611 O O . SER A 1 491 ? 13.187 -13.826 8.563 1.00 93.44 491 SER A O 1
ATOM 3613 N N . TYR A 1 492 ? 11.877 -13.477 6.768 1.00 97.88 492 TYR A N 1
ATOM 3614 C CA . TYR A 1 492 ? 10.775 -14.358 7.125 1.00 97.88 492 TYR A CA 1
ATOM 3615 C C . TYR A 1 492 ? 10.423 -15.280 5.956 1.00 97.88 492 TYR A C 1
ATOM 3617 O O . TYR A 1 492 ? 10.693 -14.967 4.797 1.00 97.88 492 TYR A O 1
ATOM 3625 N N . THR A 1 493 ? 9.779 -16.396 6.271 1.00 98.19 493 THR A N 1
ATOM 3626 C CA . THR A 1 493 ? 8.906 -17.137 5.358 1.00 98.19 493 THR A CA 1
ATOM 3627 C C . THR A 1 493 ? 7.452 -16.923 5.760 1.00 98.19 493 THR A C 1
ATOM 3629 O O . THR A 1 493 ? 7.167 -16.530 6.892 1.00 98.19 493 THR A O 1
ATOM 3632 N N . MET A 1 494 ? 6.533 -17.179 4.836 1.00 97.88 494 MET A N 1
ATOM 3633 C CA . MET A 1 494 ? 5.105 -16.942 5.000 1.00 97.88 494 MET A CA 1
ATOM 3634 C C . MET A 1 494 ? 4.283 -18.175 4.632 1.00 97.88 494 MET A C 1
ATOM 3636 O O . MET A 1 494 ? 4.550 -18.839 3.634 1.00 97.88 494 MET A O 1
ATOM 3640 N N . THR A 1 495 ? 3.244 -18.437 5.416 1.00 96.94 495 THR A N 1
ATOM 3641 C CA . THR A 1 495 ? 2.099 -19.266 5.016 1.00 96.94 495 THR A CA 1
ATOM 3642 C C . THR A 1 495 ? 0.887 -18.347 4.936 1.00 96.94 495 THR A C 1
ATOM 3644 O O . THR A 1 495 ? 0.582 -17.652 5.907 1.00 96.94 495 THR A O 1
ATOM 3647 N N . ALA A 1 496 ? 0.225 -18.301 3.781 1.00 97.38 496 ALA A N 1
ATOM 3648 C CA . ALA A 1 496 ? -0.915 -17.421 3.544 1.00 97.38 496 ALA A CA 1
ATOM 3649 C C . ALA A 1 496 ? -2.209 -18.223 3.375 1.00 97.38 496 ALA A C 1
ATOM 3651 O O . ALA A 1 496 ? -2.273 -19.189 2.612 1.00 97.38 496 ALA A O 1
ATOM 3652 N N . ARG A 1 497 ? -3.282 -17.785 4.039 1.00 95.94 497 ARG A N 1
ATOM 3653 C CA . ARG A 1 497 ? -4.614 -18.396 3.939 1.00 95.94 497 ARG A CA 1
ATOM 3654 C C . ARG A 1 497 ? -5.694 -17.350 3.707 1.00 95.94 497 ARG A C 1
ATOM 3656 O O . ARG A 1 497 ? -5.746 -16.350 4.409 1.00 95.94 497 ARG A O 1
ATOM 3663 N N . GLN A 1 498 ? -6.622 -17.625 2.795 1.00 96.31 498 GLN A N 1
ATOM 3664 C CA . GLN A 1 498 ? -7.784 -16.768 2.568 1.00 96.31 498 GLN A CA 1
ATOM 3665 C C . GLN A 1 498 ? -8.777 -16.868 3.740 1.00 96.31 498 GLN A C 1
ATOM 3667 O O . GLN A 1 498 ? -9.226 -17.960 4.091 1.00 96.31 498 GLN A O 1
ATOM 3672 N N . LEU A 1 499 ? -9.120 -15.728 4.348 1.00 97.69 499 LEU A N 1
ATOM 3673 C CA . LEU A 1 499 ? -10.097 -15.631 5.441 1.00 97.69 499 LEU A CA 1
ATOM 3674 C C . LEU A 1 499 ? -11.462 -15.143 4.971 1.00 97.69 499 LEU A C 1
ATOM 3676 O O . LEU A 1 499 ? -12.499 -15.594 5.464 1.00 97.69 499 LEU A O 1
ATOM 3680 N N . VAL A 1 500 ? -11.457 -14.182 4.053 1.00 98.44 500 VAL A N 1
ATOM 3681 C CA . VAL A 1 500 ? -12.652 -13.490 3.572 1.00 98.44 500 VAL A CA 1
ATOM 3682 C C . VAL A 1 500 ? -12.502 -13.266 2.084 1.00 98.44 500 VAL A C 1
ATOM 3684 O O . VAL A 1 500 ? -11.431 -12.857 1.671 1.00 98.44 500 VAL A O 1
ATOM 3687 N N . ARG A 1 501 ? -13.550 -13.485 1.289 1.00 97.31 501 ARG A N 1
ATOM 3688 C CA . ARG A 1 501 ? -13.548 -13.228 -0.161 1.00 97.31 501 ARG A CA 1
ATOM 3689 C C . ARG A 1 501 ? -14.783 -12.458 -0.611 1.00 97.31 501 ARG A C 1
ATOM 3691 O O . ARG A 1 501 ? -15.817 -12.484 0.062 1.00 97.31 501 ARG A O 1
ATOM 3698 N N . GLY A 1 502 ? -14.698 -11.844 -1.788 1.00 96.06 502 GLY A N 1
ATOM 3699 C CA . GLY A 1 502 ? -15.793 -11.060 -2.363 1.00 96.06 502 GLY A CA 1
ATOM 3700 C C . GLY A 1 502 ? -15.943 -9.687 -1.710 1.00 96.06 502 GLY A C 1
ATOM 3701 O O . GLY A 1 502 ? -17.052 -9.156 -1.661 1.00 96.06 502 GLY A O 1
ATOM 3702 N N . LEU A 1 503 ? -14.843 -9.147 -1.182 1.00 97.81 503 LEU A N 1
ATOM 3703 C CA . LEU A 1 503 ? -14.739 -7.732 -0.841 1.00 97.81 503 LEU A CA 1
ATOM 3704 C C . LEU A 1 503 ? -14.673 -6.914 -2.137 1.00 97.81 503 LEU A C 1
ATOM 3706 O O . LEU A 1 503 ? -14.161 -7.376 -3.153 1.00 97.81 503 LEU A O 1
ATOM 3710 N N . ARG A 1 504 ? -15.180 -5.688 -2.118 1.00 96.44 504 ARG A N 1
ATOM 3711 C CA . ARG A 1 504 ? -15.184 -4.789 -3.277 1.00 96.44 504 ARG A CA 1
ATOM 3712 C C . ARG A 1 504 ? -13.989 -3.853 -3.205 1.00 96.44 504 ARG A C 1
ATOM 3714 O O . ARG A 1 504 ? -14.072 -2.816 -2.559 1.00 96.44 504 ARG A O 1
ATOM 3721 N N . ASN A 1 505 ? -12.896 -4.220 -3.871 1.00 96.31 505 ASN A N 1
ATOM 3722 C CA . ASN A 1 505 ? -11.659 -3.429 -3.899 1.00 96.31 505 ASN A CA 1
ATOM 3723 C C . ASN A 1 505 ? -11.226 -2.984 -2.486 1.00 96.31 505 ASN A C 1
ATOM 3725 O O . ASN A 1 505 ? -11.215 -1.784 -2.195 1.00 96.31 505 ASN A O 1
ATOM 3729 N N . PRO A 1 506 ? -10.980 -3.929 -1.562 1.00 97.94 506 PRO A N 1
ATOM 3730 C CA . PRO A 1 506 ? -10.582 -3.583 -0.204 1.00 97.94 506 PRO A CA 1
ATOM 3731 C C . PRO A 1 506 ? -9.233 -2.844 -0.249 1.00 97.94 506 PRO A C 1
ATOM 3733 O O . PRO A 1 506 ? -8.247 -3.395 -0.734 1.00 97.94 506 PRO A O 1
ATOM 3736 N N . ILE A 1 507 ? -9.216 -1.585 0.197 1.00 97.50 507 ILE A N 1
ATOM 3737 C CA . ILE A 1 507 ? -8.102 -0.648 -0.029 1.00 97.50 507 ILE A CA 1
ATOM 3738 C C . ILE A 1 507 ? -7.271 -0.385 1.225 1.00 97.50 507 ILE A C 1
ATOM 3740 O O . ILE A 1 507 ? -6.094 -0.068 1.111 1.00 97.50 507 ILE A O 1
ATOM 3744 N N . ASP A 1 508 ? -7.866 -0.495 2.415 1.00 98.44 508 ASP A N 1
ATOM 3745 C CA . ASP A 1 508 ? -7.154 -0.268 3.673 1.00 98.44 508 ASP A CA 1
ATOM 3746 C C . ASP A 1 508 ? -7.862 -0.942 4.861 1.00 98.44 508 ASP A C 1
ATOM 3748 O O . ASP A 1 508 ? -9.058 -1.255 4.794 1.00 98.44 508 ASP A O 1
ATOM 3752 N N . ALA A 1 509 ? -7.138 -1.154 5.961 1.00 98.38 509 ALA A N 1
ATOM 3753 C CA . ALA A 1 509 ? -7.673 -1.743 7.179 1.00 98.38 509 ALA A CA 1
ATOM 3754 C C . ALA A 1 509 ? -7.110 -1.117 8.459 1.00 98.38 509 ALA A C 1
ATOM 3756 O O . ALA A 1 509 ? -5.953 -0.725 8.542 1.00 98.38 509 ALA A O 1
ATOM 3757 N N . ALA A 1 510 ? -7.930 -1.114 9.511 1.00 98.12 510 ALA A N 1
ATOM 3758 C CA . ALA A 1 510 ? -7.509 -0.756 10.864 1.00 98.12 510 ALA A CA 1
ATOM 3759 C C . ALA A 1 510 ? -8.017 -1.785 11.878 1.00 98.12 510 ALA A C 1
ATOM 3761 O O . ALA A 1 510 ? -9.125 -2.307 11.737 1.00 98.12 510 ALA A O 1
ATOM 3762 N N . SER A 1 511 ? -7.241 -2.057 12.927 1.00 97.06 511 SER A N 1
ATOM 3763 C CA . SER A 1 511 ? -7.644 -2.954 14.014 1.00 97.06 511 SER A CA 1
ATOM 3764 C C . SER A 1 511 ? -8.048 -2.198 15.284 1.00 97.06 511 SER A C 1
ATOM 3766 O O . SER A 1 511 ? -7.497 -1.149 15.617 1.00 97.06 511 SER A O 1
ATOM 3768 N N . ILE A 1 512 ? -9.040 -2.741 15.998 1.00 96.94 512 ILE A N 1
ATOM 3769 C CA . ILE A 1 512 ? -9.437 -2.323 17.349 1.00 96.94 512 ILE A CA 1
ATOM 3770 C C . ILE A 1 512 ? -9.715 -3.583 18.170 1.00 96.94 512 ILE A C 1
ATOM 3772 O O . ILE A 1 512 ? -10.737 -4.248 17.971 1.00 96.94 512 ILE A O 1
ATOM 3776 N N . ASP A 1 513 ? -8.835 -3.892 19.120 1.00 94.88 513 ASP A N 1
ATOM 3777 C CA . ASP A 1 513 ? -8.869 -5.141 19.887 1.00 94.88 513 ASP A CA 1
ATOM 3778 C C . ASP A 1 513 ? -8.885 -6.363 18.938 1.00 94.88 513 ASP A C 1
ATOM 3780 O O . ASP A 1 513 ? -8.040 -6.488 18.059 1.00 94.88 513 ASP A O 1
ATOM 3784 N N . ASN A 1 514 ? -9.884 -7.240 19.056 1.00 97.00 514 ASN A N 1
ATOM 3785 C CA . ASN A 1 514 ? -10.099 -8.407 18.204 1.00 97.00 514 ASN A CA 1
ATOM 3786 C C . ASN A 1 514 ? -10.904 -8.117 16.921 1.00 97.00 514 ASN A C 1
ATOM 3788 O O . ASN A 1 514 ? -11.507 -9.033 16.356 1.00 97.00 514 ASN A O 1
ATOM 3792 N N . ARG A 1 515 ? -11.009 -6.857 16.494 1.00 98.25 515 ARG A N 1
ATOM 3793 C CA . ARG A 1 515 ? -11.798 -6.454 15.321 1.00 98.25 515 ARG A CA 1
ATOM 3794 C C . ARG A 1 515 ? -10.911 -5.841 14.261 1.00 98.25 515 ARG A C 1
ATOM 3796 O O . ARG A 1 515 ? -10.071 -5.004 14.573 1.00 98.25 515 ARG A O 1
ATOM 3803 N N . VAL A 1 516 ? -11.171 -6.200 13.012 1.00 98.75 516 VAL A N 1
ATOM 3804 C CA . VAL A 1 516 ? -10.566 -5.592 11.829 1.00 98.75 516 VAL A CA 1
ATOM 3805 C C . VAL A 1 516 ? -11.649 -4.861 11.056 1.00 98.75 516 VAL A C 1
ATOM 3807 O O . VAL A 1 516 ? -12.674 -5.445 10.707 1.00 98.75 516 VAL A O 1
ATOM 3810 N N . TYR A 1 517 ? -11.423 -3.580 10.799 1.00 98.81 517 TYR A N 1
ATOM 3811 C CA . TYR A 1 517 ? -12.281 -2.736 9.986 1.00 98.81 517 TYR A CA 1
ATOM 3812 C C . TYR A 1 517 ? -11.694 -2.653 8.586 1.00 98.81 517 TYR A C 1
ATOM 3814 O O . TYR A 1 517 ? -10.573 -2.179 8.438 1.00 98.81 517 TYR A O 1
ATOM 3822 N N . VAL A 1 518 ? -12.439 -3.113 7.584 1.00 98.81 518 VAL A N 1
ATOM 3823 C CA . VAL A 1 518 ? -12.009 -3.144 6.181 1.00 98.81 518 VAL A CA 1
ATOM 3824 C C . VAL A 1 518 ? -12.721 -2.044 5.412 1.00 98.81 518 VAL A C 1
ATOM 3826 O O . VAL A 1 518 ? -13.955 -2.032 5.338 1.00 98.81 518 VAL A O 1
ATOM 3829 N N . LEU A 1 519 ? -11.933 -1.131 4.850 1.00 98.75 519 LEU A N 1
ATOM 3830 C CA . LEU A 1 519 ? -12.380 -0.066 3.966 1.00 98.75 519 LEU A CA 1
ATOM 3831 C C . LEU A 1 519 ? -12.388 -0.576 2.522 1.00 98.75 519 LEU A C 1
ATOM 3833 O O . LEU A 1 519 ? -11.361 -0.999 1.997 1.00 98.75 519 LEU A O 1
ATOM 3837 N N . GLU A 1 520 ? -13.543 -0.523 1.871 1.00 98.25 520 GLU A N 1
ATOM 3838 C CA . GLU A 1 520 ? -13.683 -0.796 0.438 1.00 98.25 520 GLU A CA 1
ATOM 3839 C C . GLU A 1 520 ? -13.604 0.493 -0.398 1.00 98.25 520 GLU A C 1
ATOM 3841 O O . GLU A 1 520 ? -13.964 1.575 0.076 1.00 98.25 520 GLU A O 1
ATOM 3846 N N . PHE A 1 521 ? -13.182 0.366 -1.660 1.00 96.81 521 PHE A N 1
ATOM 3847 C CA . PHE A 1 521 ? -13.028 1.479 -2.599 1.00 96.81 521 PHE A CA 1
ATOM 3848 C C . PHE A 1 521 ? -13.973 1.384 -3.808 1.00 96.81 521 PHE A C 1
ATOM 3850 O O . PHE A 1 521 ? -14.040 0.372 -4.511 1.00 96.81 521 PHE A O 1
ATOM 3857 N N . GLY A 1 522 ? -14.666 2.486 -4.102 1.00 94.56 522 GLY A N 1
ATOM 3858 C CA . GLY A 1 522 ? -15.518 2.643 -5.283 1.00 94.56 522 GLY A CA 1
ATOM 3859 C C . GLY A 1 522 ? -16.935 3.103 -4.947 1.00 94.56 522 GLY A C 1
ATOM 3860 O O . GLY A 1 522 ? -17.188 3.677 -3.889 1.00 94.56 522 GLY A O 1
ATOM 3861 N N . ASP A 1 523 ? -17.866 2.852 -5.865 1.00 92.94 523 ASP A N 1
ATOM 3862 C CA . ASP A 1 523 ? -19.281 3.192 -5.701 1.00 92.94 523 ASP A CA 1
ATOM 3863 C C . ASP A 1 523 ? -20.038 2.125 -4.903 1.00 92.94 523 ASP A C 1
ATOM 3865 O O . ASP A 1 523 ? -19.869 0.924 -5.117 1.00 92.94 523 ASP A O 1
ATOM 3869 N N . ASN A 1 524 ? -20.969 2.558 -4.044 1.00 91.94 524 ASN A N 1
ATOM 3870 C CA . ASN A 1 524 ? -21.840 1.668 -3.262 1.00 91.94 524 ASN A CA 1
ATOM 3871 C C . ASN A 1 524 ? -21.060 0.620 -2.443 1.00 91.94 524 ASN A C 1
ATOM 3873 O O . ASN A 1 524 ? -21.433 -0.559 -2.396 1.00 91.94 524 ASN A O 1
ATOM 3877 N N . VAL A 1 525 ? -19.969 1.063 -1.821 1.00 95.94 525 VAL A N 1
ATOM 3878 C CA . VAL A 1 525 ? -19.075 0.244 -0.999 1.00 95.94 525 VAL A CA 1
ATOM 3879 C C . VAL A 1 525 ? -19.279 0.485 0.496 1.00 95.94 525 VAL A C 1
ATOM 3881 O O . VAL A 1 525 ? -19.964 1.433 0.911 1.00 95.94 525 VAL A O 1
ATOM 3884 N N . ALA A 1 526 ? -18.721 -0.403 1.315 1.00 97.56 526 ALA A N 1
ATOM 3885 C CA . ALA A 1 526 ? -18.965 -0.431 2.748 1.00 97.56 526 ALA A CA 1
ATOM 3886 C C . ALA A 1 526 ? -17.684 -0.373 3.589 1.00 97.56 526 ALA A C 1
ATOM 3888 O O . ALA A 1 526 ? -16.578 -0.668 3.146 1.00 97.56 526 ALA A O 1
ATOM 3889 N N . LEU A 1 527 ? -17.883 -0.013 4.853 1.00 98.69 527 LEU A N 1
ATOM 3890 C CA . LEU A 1 527 ? -16.972 -0.311 5.941 1.00 98.69 527 LEU A CA 1
ATOM 3891 C C . LEU A 1 527 ? -17.479 -1.577 6.625 1.00 98.69 527 LEU A C 1
ATOM 3893 O O . LEU A 1 527 ? -18.584 -1.592 7.186 1.00 98.69 527 LEU A O 1
ATOM 3897 N N . TRP A 1 528 ? -16.673 -2.628 6.577 1.00 98.81 528 TRP A N 1
ATOM 3898 C CA . TRP A 1 528 ? -16.966 -3.899 7.228 1.00 98.81 528 TRP A CA 1
ATOM 3899 C C . TRP A 1 528 ? -16.204 -4.007 8.539 1.00 98.81 528 TRP A C 1
ATOM 3901 O O . TRP A 1 528 ? -15.049 -3.613 8.608 1.00 98.81 528 TRP A O 1
ATOM 3911 N N . GLU A 1 529 ? -16.826 -4.580 9.562 1.00 98.81 529 GLU A N 1
ATOM 3912 C CA . GLU A 1 529 ? -16.135 -5.060 10.756 1.00 98.81 529 GLU A CA 1
ATOM 3913 C C . GLU A 1 529 ? -16.090 -6.587 10.703 1.00 98.81 529 GLU A C 1
ATOM 3915 O O . GLU A 1 529 ? -17.125 -7.251 10.588 1.00 98.81 529 GLU A O 1
ATOM 3920 N N . ILE A 1 530 ? -14.887 -7.135 10.824 1.00 98.75 530 ILE A N 1
ATOM 3921 C CA . ILE A 1 530 ? -14.622 -8.560 10.966 1.00 98.75 530 ILE A CA 1
ATOM 3922 C C . ILE A 1 530 ? -14.144 -8.790 12.397 1.00 98.75 530 ILE A C 1
ATOM 3924 O O . ILE A 1 530 ? -13.090 -8.303 12.798 1.00 98.75 530 ILE A O 1
ATOM 3928 N N . THR A 1 531 ? -14.932 -9.518 13.183 1.00 98.50 531 THR A N 1
ATOM 3929 C CA . THR A 1 531 ? -14.594 -9.850 14.572 1.00 98.50 531 THR A CA 1
ATOM 3930 C C . THR A 1 531 ? -13.964 -11.232 14.640 1.00 98.50 531 THR A C 1
ATOM 3932 O O . THR A 1 531 ? -14.559 -12.203 14.171 1.00 98.50 531 THR A O 1
ATOM 3935 N N . PHE A 1 532 ? -12.806 -11.320 15.287 1.00 97.62 532 PHE A N 1
ATOM 3936 C CA . PHE A 1 532 ? -12.081 -12.556 15.551 1.00 97.62 532 PHE A CA 1
ATOM 3937 C C . PHE A 1 532 ? -12.526 -13.142 16.892 1.00 97.62 532 PHE A C 1
ATOM 3939 O O . PHE A 1 532 ? -12.474 -12.483 17.934 1.00 97.62 532 PHE A O 1
ATOM 3946 N N . GLN A 1 533 ? -12.990 -14.384 16.860 1.00 93.25 533 GLN A N 1
ATOM 3947 C CA . GLN A 1 533 ? -13.492 -15.137 18.006 1.00 93.25 533 GLN A CA 1
ATOM 3948 C C . GLN A 1 533 ? -12.490 -16.231 18.395 1.00 93.25 533 GLN A C 1
ATOM 3950 O O . GLN A 1 533 ? -11.541 -16.499 17.653 1.00 93.25 533 GLN A O 1
ATOM 3955 N N . GLN A 1 534 ? -12.674 -16.800 19.591 1.00 80.69 534 GLN A N 1
ATOM 3956 C CA . GLN A 1 534 ? -11.838 -17.905 20.068 1.00 80.69 534 GLN A CA 1
ATOM 3957 C C . GLN A 1 534 ? -11.960 -19.128 19.164 1.00 80.69 534 GLN A C 1
ATOM 3959 O O . GLN A 1 534 ? -13.103 -19.434 18.751 1.00 80.69 534 GLN A O 1
#

Foldseek 3Di:
DDDDDDDDDDDDDDDDDDYDDDDDDDDDDDDDDDDDDDDDDDDDDDDDDPPPDDPDDDDDDDLDDFDFDDDDDFDDPPDDFDAFPVRHTWQQDWDDPDVPDWTFRTPLKDKDFQWWDDFQFFEWEAQPQQRWIWIAGQALGIWTANSHRRDIDRQDGPCQAPVQFGWAEWDADNQRKIKTKGWHDDPQWIKIWIKIWDWDDGWDDDPNDIDHTHTDIATQEMEDIDGALPDSQQLAWHYKEQFPVNFKIKIAGAFRDQQQFQRCNVVVNGRDGGWLRYFFIFITTSPHHYHYQYRHVVSRVVTTFEGAAHHFRYWYQFPVRFIWTWGAHGQFFAFTFIARGGGPAHAQPNQDGQHRGQCLCPPPDDVVQFLRHDCFGPCVVVVRDDNDVPRDDDPDDHDHGAKEQEQPFQWTADRNNDIDHNVVVRHTTRHGGHQQQKAAKDWDDPLAPPSQCADDPKTKIKIARLFHSDDDDSRTTQFIKIWTWDDDDPGTHIYIDTGIHDHNRFNHWYDDRQWIWTDHHDPRHGTMIMGRRD